Protein AF-A0A535W7U3-F1 (afdb_monomer_lite)

Secondary structure (DSSP, 8-state):
-EEE----EEEEEEEES---TTS----SEEEEEEESHHHHHHHHHHHTT---EEEEEEEHHHHHHHHHHHHHTT-EEEEEEESS-PEEEEEEEETTS-EEEEEPPPPPPPTTHHHHHHHHHHHTPPTTTPEEEEESPPPTTS-TTHHHHHHHHHHHTT-EEEEE--HHHHHHHHHT--SEE--BHHHHHHHHTT-TTS------S-HHHHHHHHHHHHHHTT-SEEEEE-GGGEEEEEETTEEEEEEPPP---S--TTHHHHHHHHHHHHHHTT--HHHHHHHHHHHHHHHTTSSSTT---HHHHHHHHHHHHH--SSS---------S-EE----EE--SS---HHHHHHTT--GGGSPPPSEEEET--PPPTTSTTTT--B-TTS-BHHHHHHH-HHHHH-HHHHHHHTT----EEEEEE-SSPPPSEE---HHHHHHHSS-S----EEEEEEEE-TT-EEEEEESS---HHHHHHHHHHT-HHHHHHHEEEEE--TT-EEEE-TT--EEE-TTEEEEEEE-S----EESS-BTTBS-HHHHTTT--HHHHGGGS--SB---PPB--EEEETTEEE-S-GGGTTT-EEEEE--SSEEEEPS--EEEEEEESEEEETTEEEETT-EEEE-GGG-SEEEEES-EEEEEEPPP-

pLDDT: mean 91.08, std 11.8, range [28.47, 98.75]

Radius of gyration: 32.34 Å; chains: 1; bounding box: 71×45×102 Å

Structure (mmCIF, N/CA/C/O backbone):
data_AF-A0A535W7U3-F1
#
_entry.id   AF-A0A535W7U3-F1
#
loop_
_atom_site.group_PDB
_atom_site.id
_atom_site.type_symbol
_atom_site.label_atom_id
_atom_site.label_alt_id
_atom_site.label_comp_id
_atom_site.label_asym_id
_atom_site.label_entity_id
_atom_site.label_seq_id
_atom_site.pdbx_PDB_ins_code
_atom_site.Cartn_x
_atom_site.Cartn_y
_atom_site.Cartn_z
_atom_site.occupancy
_atom_site.B_iso_or_equiv
_atom_site.auth_seq_id
_atom_site.auth_comp_id
_atom_site.auth_asym_id
_atom_site.auth_atom_id
_atom_site.pdbx_PDB_model_num
ATOM 1 N N . MET A 1 1 ? -11.727 15.940 15.369 1.00 91.06 1 MET A N 1
ATOM 2 C CA . MET A 1 1 ? -12.403 14.783 15.997 1.00 91.06 1 MET A CA 1
ATOM 3 C C . MET A 1 1 ? -13.318 15.138 17.166 1.00 91.06 1 MET A C 1
ATOM 5 O O . MET A 1 1 ? -13.047 16.062 17.941 1.00 91.06 1 MET A O 1
ATOM 9 N N . LEU A 1 2 ? -14.353 14.310 17.345 1.00 96.62 2 LEU A N 1
ATOM 10 C CA . LEU A 1 2 ? -15.305 14.323 18.460 1.00 96.62 2 LEU A CA 1
ATOM 11 C C . LEU A 1 2 ? -15.169 13.024 19.271 1.00 96.62 2 LEU A C 1
ATOM 13 O O . LEU A 1 2 ? -15.240 11.937 18.708 1.00 96.62 2 LEU A O 1
ATOM 17 N N . VAL A 1 3 ? -14.999 13.116 20.589 1.00 97.81 3 VAL A N 1
ATOM 18 C CA . VAL A 1 3 ? -14.824 11.967 21.491 1.00 97.81 3 VAL A CA 1
ATOM 19 C C . VAL A 1 3 ? -16.060 11.811 22.375 1.00 97.81 3 VAL A C 1
ATOM 21 O O . VAL A 1 3 ? -16.368 12.672 23.197 1.00 97.81 3 VAL A O 1
ATOM 24 N N . ALA A 1 4 ? -16.759 10.689 22.238 1.00 98.12 4 ALA A N 1
ATOM 25 C CA . ALA A 1 4 ? -17.836 10.258 23.118 1.00 98.12 4 ALA A CA 1
ATOM 26 C C . ALA A 1 4 ? -17.269 9.322 24.201 1.00 98.12 4 ALA A C 1
ATOM 28 O O . ALA A 1 4 ? -17.139 8.113 23.999 1.00 98.12 4 ALA A O 1
ATOM 29 N N . GLY A 1 5 ? -16.899 9.908 25.345 1.00 96.62 5 GLY A N 1
ATOM 30 C CA . GLY A 1 5 ? -16.386 9.207 26.525 1.00 96.62 5 GLY A CA 1
ATOM 31 C C . GLY A 1 5 ? -17.300 9.427 27.735 1.00 96.62 5 GLY A C 1
ATOM 32 O O . GLY A 1 5 ? -17.014 10.303 28.552 1.00 96.62 5 GLY A O 1
ATOM 33 N N . PRO A 1 6 ? -18.406 8.674 27.870 1.00 95.44 6 PRO A N 1
ATOM 34 C CA . PRO A 1 6 ? -19.462 8.989 28.833 1.00 95.44 6 PRO A CA 1
ATOM 35 C C . PRO A 1 6 ? -19.054 8.772 30.295 1.00 95.44 6 PRO A C 1
ATOM 37 O O . PRO A 1 6 ? -19.559 9.472 31.165 1.00 95.44 6 PRO A O 1
ATOM 40 N N . ASN A 1 7 ? -18.154 7.831 30.590 1.00 93.50 7 ASN A N 1
ATOM 41 C CA . ASN A 1 7 ? -17.845 7.402 31.959 1.00 93.50 7 ASN A CA 1
ATOM 42 C C . ASN A 1 7 ? -16.504 7.958 32.476 1.00 93.50 7 ASN A C 1
ATOM 44 O O . ASN A 1 7 ? -15.510 7.227 32.610 1.00 93.50 7 ASN A O 1
ATOM 48 N N . LEU A 1 8 ? -16.496 9.267 32.743 1.00 95.94 8 LEU A N 1
ATOM 49 C CA . LEU A 1 8 ? -15.371 9.983 33.350 1.00 95.94 8 LEU A CA 1
ATOM 50 C C . LEU A 1 8 ? -15.058 9.444 34.758 1.00 95.94 8 LEU A C 1
ATOM 52 O O . LEU A 1 8 ? -15.911 8.843 35.415 1.00 95.94 8 LEU A O 1
ATOM 56 N N . ALA A 1 9 ? -13.831 9.663 35.224 1.00 95.81 9 ALA A N 1
ATOM 57 C CA . ALA A 1 9 ? -13.378 9.227 36.541 1.00 95.81 9 ALA A CA 1
ATOM 58 C C . ALA A 1 9 ? -12.484 10.266 37.220 1.00 95.81 9 ALA A C 1
ATOM 60 O O . ALA A 1 9 ? -11.981 11.192 36.586 1.00 95.81 9 ALA A O 1
ATOM 61 N N . LEU A 1 10 ? -12.272 10.078 38.518 1.00 95.69 10 LEU A N 1
ATOM 62 C CA . LEU A 1 10 ? -11.186 10.693 39.267 1.00 95.69 10 LEU A CA 1
ATOM 63 C C . LEU A 1 10 ? -10.103 9.629 39.483 1.00 95.69 10 LEU A C 1
ATOM 65 O O . LEU A 1 10 ? -10.271 8.709 40.287 1.00 95.69 10 LEU A O 1
ATOM 69 N N . ASP A 1 11 ? -9.007 9.732 38.739 1.00 95.06 11 ASP A N 1
ATOM 70 C CA . ASP A 1 11 ? -7.927 8.752 38.793 1.00 95.06 11 ASP A CA 1
ATOM 71 C C . ASP A 1 11 ? -6.940 9.118 39.905 1.00 95.06 11 ASP A C 1
ATOM 73 O O . ASP A 1 11 ? -6.552 10.273 40.089 1.00 95.06 11 ASP A O 1
ATOM 77 N N . ARG A 1 12 ? -6.530 8.106 40.666 1.00 95.25 12 ARG A N 1
ATOM 78 C CA . ARG A 1 12 ? -5.529 8.177 41.727 1.00 95.25 12 ARG A CA 1
ATOM 79 C C . ARG A 1 12 ? -4.330 7.345 41.329 1.00 95.25 12 ARG A C 1
ATOM 81 O O . ARG A 1 12 ? -4.363 6.124 41.473 1.00 95.25 12 ARG A O 1
ATOM 88 N N . VAL A 1 13 ? -3.277 7.996 40.855 1.00 94.81 13 VAL A N 1
ATOM 89 C CA . VAL A 1 13 ? -2.011 7.329 40.542 1.00 94.81 13 VAL A CA 1
ATOM 90 C C . VAL A 1 13 ? -1.161 7.338 41.804 1.00 94.81 13 VAL A C 1
ATOM 92 O O . VAL A 1 13 ? -0.775 8.398 42.296 1.00 94.81 13 VAL A O 1
ATOM 95 N N . VAL A 1 14 ? -0.922 6.163 42.382 1.00 95.81 14 VAL A N 1
ATOM 96 C CA . VAL A 1 14 ? -0.230 6.019 43.668 1.00 95.81 14 VAL A CA 1
ATOM 97 C C . VAL A 1 14 ? 0.970 5.094 43.533 1.00 95.81 14 VAL A C 1
ATOM 99 O O . VAL A 1 14 ? 0.883 4.053 42.888 1.00 95.81 14 VAL A O 1
ATOM 102 N N . ARG A 1 15 ? 2.090 5.448 44.169 1.00 95.25 15 ARG A N 1
ATOM 103 C CA . ARG A 1 15 ? 3.292 4.600 44.215 1.00 95.25 15 ARG A CA 1
ATOM 104 C C . ARG A 1 15 ? 3.441 3.940 45.573 1.00 95.25 15 ARG A C 1
ATOM 106 O O . ARG A 1 15 ? 3.223 4.571 46.608 1.00 95.25 15 ARG A O 1
ATOM 113 N N . ILE A 1 16 ? 3.847 2.679 45.581 1.00 95.94 16 ILE A N 1
ATOM 114 C CA . ILE A 1 16 ? 4.099 1.901 46.796 1.00 95.94 16 ILE A CA 1
ATOM 115 C C . ILE A 1 16 ? 5.312 0.992 46.587 1.00 95.94 16 ILE A C 1
ATOM 117 O O . ILE A 1 16 ? 5.603 0.616 45.459 1.00 95.94 16 ILE A O 1
ATOM 121 N N . GLY A 1 17 ? 6.017 0.622 47.659 1.00 93.25 17 GLY A N 1
ATOM 122 C CA . GLY A 1 17 ? 7.096 -0.370 47.551 1.00 93.25 17 GLY A CA 1
ATOM 123 C C . GLY A 1 17 ? 6.562 -1.723 47.067 1.00 93.25 17 GLY A C 1
ATOM 124 O O . GLY A 1 17 ? 6.902 -2.195 45.987 1.00 93.25 17 GLY A O 1
ATOM 125 N N . GLU A 1 18 ? 5.656 -2.312 47.847 1.00 94.06 18 GLU A N 1
ATOM 126 C CA . GLU A 1 18 ? 4.977 -3.574 47.531 1.00 94.06 18 GLU A CA 1
ATOM 127 C C . GLU A 1 18 ? 3.545 -3.528 48.073 1.00 94.06 18 GLU A C 1
ATOM 129 O O . GLU A 1 18 ? 3.351 -3.059 49.195 1.00 94.06 18 GLU A O 1
ATOM 134 N N . LEU A 1 19 ? 2.548 -4.015 47.330 1.00 93.00 19 LEU A N 1
ATOM 135 C CA . LEU A 1 19 ? 1.165 -4.134 47.805 1.00 93.00 19 LEU A CA 1
ATOM 136 C C . LEU A 1 19 ? 0.994 -5.401 48.664 1.00 93.00 19 LEU A C 1
ATOM 138 O O . LEU A 1 19 ? 1.091 -6.524 48.174 1.00 93.00 19 LEU A O 1
ATOM 142 N N . LYS A 1 20 ? 0.690 -5.222 49.952 1.00 92.44 20 LYS A N 1
ATOM 143 C CA . LYS A 1 20 ? 0.540 -6.285 50.955 1.00 92.44 20 LYS A CA 1
ATOM 144 C C . LYS A 1 20 ? -0.903 -6.363 51.439 1.00 92.44 20 LYS A C 1
ATOM 146 O O . LYS A 1 20 ? -1.370 -5.554 52.241 1.00 92.44 20 LYS A O 1
ATOM 151 N N . VAL A 1 21 ? -1.617 -7.366 50.936 1.00 93.19 21 VAL A N 1
ATOM 152 C CA . VAL A 1 21 ? -3.030 -7.599 51.258 1.00 93.19 21 VAL A CA 1
ATOM 153 C C . VAL A 1 21 ? -3.206 -7.829 52.763 1.00 93.19 21 VAL A C 1
ATOM 155 O O . VAL A 1 21 ? -2.556 -8.690 53.347 1.00 93.19 21 VAL A O 1
ATOM 158 N N . GLY A 1 22 ? -4.124 -7.080 53.380 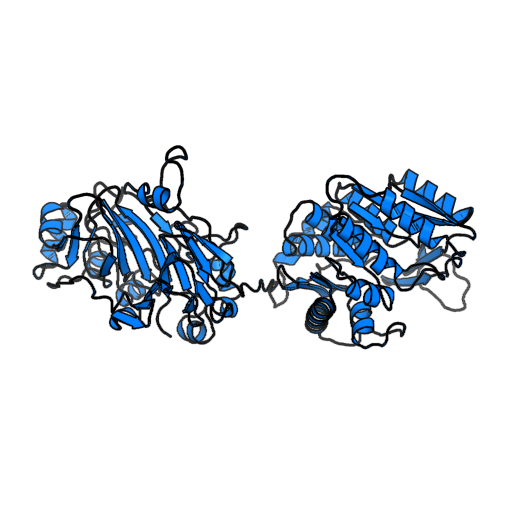1.00 93.06 22 GLY A N 1
ATOM 159 C CA . GLY A 1 22 ? -4.446 -7.191 54.807 1.00 93.06 22 GLY A CA 1
ATOM 160 C C . GLY A 1 22 ? -3.598 -6.316 55.737 1.00 93.06 22 GLY A C 1
ATOM 161 O O . GLY A 1 22 ? -3.857 -6.303 56.939 1.00 93.06 22 GLY A O 1
ATOM 162 N N . GLU A 1 23 ? -2.631 -5.558 55.210 1.00 94.50 23 GLU A N 1
ATOM 163 C CA . GLU A 1 23 ? -1.777 -4.662 55.996 1.00 94.50 23 GLU A CA 1
ATOM 164 C C . GLU A 1 23 ? -2.162 -3.182 55.837 1.00 94.50 23 GLU A C 1
ATOM 166 O O . GLU A 1 23 ? -2.707 -2.752 54.821 1.00 94.50 23 GLU A O 1
ATOM 171 N N . VAL A 1 24 ? -1.836 -2.368 56.847 1.00 94.69 24 VAL A N 1
ATOM 172 C CA . VAL A 1 24 ? -1.913 -0.905 56.735 1.00 94.69 24 VAL A CA 1
ATOM 173 C C . VAL A 1 24 ? -0.634 -0.401 56.085 1.00 94.69 24 VAL A C 1
ATOM 175 O O . VAL A 1 24 ? 0.445 -0.482 56.674 1.00 94.69 24 VAL A O 1
ATOM 178 N N . GLN A 1 25 ? -0.764 0.177 54.896 1.00 93.56 25 GLN A N 1
ATOM 179 C CA . GLN A 1 25 ? 0.369 0.653 54.112 1.00 93.56 25 GLN A CA 1
ATOM 180 C C . GLN A 1 25 ? 0.268 2.152 53.826 1.00 93.56 25 GLN A C 1
ATOM 182 O O . GLN A 1 25 ? -0.801 2.753 53.922 1.00 93.56 25 GLN A O 1
ATOM 187 N N . ARG A 1 26 ? 1.404 2.779 53.510 1.00 93.69 26 ARG A N 1
ATOM 188 C CA . ARG A 1 26 ? 1.483 4.195 53.134 1.00 93.69 26 ARG A CA 1
ATOM 189 C C . ARG A 1 26 ? 2.069 4.299 51.737 1.00 93.69 26 ARG A C 1
ATOM 191 O O . ARG A 1 26 ? 3.066 3.640 51.453 1.00 93.69 26 ARG A O 1
ATOM 198 N N . PHE A 1 27 ? 1.454 5.128 50.901 1.00 94.94 27 PHE A N 1
ATOM 199 C CA . PHE A 1 27 ? 1.980 5.426 49.576 1.00 94.94 27 PHE A CA 1
ATOM 200 C C . PHE A 1 27 ? 3.235 6.292 49.676 1.00 94.94 27 PHE A C 1
ATOM 202 O O . PHE A 1 27 ? 3.349 7.144 50.558 1.00 94.94 27 PHE A O 1
ATOM 209 N N . LEU A 1 28 ? 4.159 6.061 48.751 1.00 95.62 28 LEU A N 1
ATOM 210 C CA . LEU A 1 28 ? 5.348 6.878 48.534 1.00 95.62 28 LEU A CA 1
ATOM 211 C C . LEU A 1 28 ? 4.967 8.212 47.879 1.00 95.62 28 LEU A C 1
ATOM 213 O O . LEU A 1 28 ? 5.513 9.257 48.223 1.00 95.62 28 LEU A O 1
ATOM 217 N N . SER A 1 29 ? 3.994 8.174 46.969 1.00 95.31 29 SER A N 1
ATOM 218 C CA . SER A 1 29 ? 3.397 9.342 46.324 1.00 95.31 29 SER A CA 1
ATOM 219 C C . SER A 1 29 ? 1.958 9.045 45.904 1.00 95.31 29 SER A C 1
ATOM 221 O O . SER A 1 29 ? 1.573 7.884 45.744 1.00 95.31 29 SER A O 1
ATOM 223 N N . ALA A 1 30 ? 1.152 10.098 45.769 1.00 94.12 30 ALA A N 1
ATOM 224 C CA . ALA A 1 30 ? -0.224 10.026 45.296 1.00 94.12 30 ALA A CA 1
ATOM 225 C C . ALA A 1 30 ? -0.551 11.282 44.481 1.00 94.12 30 ALA A C 1
ATOM 227 O O . ALA A 1 30 ? -0.447 12.395 44.996 1.00 94.12 30 ALA A O 1
ATOM 228 N N . GLU A 1 31 ? -0.964 11.090 43.234 1.00 94.12 31 GLU A N 1
ATOM 229 C CA . GLU A 1 31 ? -1.471 12.133 42.346 1.00 94.12 31 GLU A CA 1
ATOM 230 C C . GLU A 1 31 ? -2.957 11.880 42.083 1.00 94.12 31 GLU A C 1
ATOM 232 O O . GLU A 1 31 ? -3.388 10.735 41.928 1.00 94.12 31 GLU A O 1
ATOM 237 N N . VAL A 1 32 ? -3.747 12.952 42.059 1.00 94.44 32 VAL A N 1
ATOM 238 C CA . VAL A 1 32 ? -5.159 12.918 41.672 1.00 94.44 32 VAL A CA 1
ATOM 239 C C . VAL A 1 32 ? -5.288 13.646 40.347 1.00 94.44 32 VAL A C 1
ATOM 241 O O . VAL A 1 32 ? -4.906 14.811 40.261 1.00 94.44 32 VAL A O 1
ATOM 244 N N . VAL A 1 33 ? -5.837 12.975 39.339 1.00 93.81 33 VAL A N 1
ATOM 245 C CA . VAL A 1 33 ? -6.005 13.526 37.991 1.00 93.81 33 VAL A CA 1
ATOM 246 C C . VAL A 1 33 ? -7.406 13.241 37.463 1.00 93.81 33 VAL A C 1
ATOM 248 O O . VAL A 1 33 ? -8.057 12.276 37.867 1.00 93.81 33 VAL A O 1
ATOM 251 N N . ALA A 1 34 ? -7.874 14.063 36.524 1.00 95.75 34 ALA A N 1
ATOM 252 C CA . ALA A 1 34 ? -9.057 13.716 35.745 1.00 95.75 34 ALA A CA 1
ATOM 253 C C . ALA A 1 34 ? -8.803 12.415 34.964 1.00 95.75 34 ALA A C 1
ATOM 255 O O . ALA A 1 34 ? -7.723 12.225 34.400 1.00 95.75 34 ALA A O 1
ATOM 256 N N . GLY A 1 35 ? -9.780 11.519 34.940 1.00 94.25 35 GLY A N 1
ATOM 257 C CA . GLY A 1 35 ? -9.624 10.152 34.461 1.00 94.25 35 GLY A CA 1
ATOM 258 C C . GLY A 1 35 ? -10.701 9.709 33.480 1.00 94.25 35 GLY A C 1
ATOM 259 O O . GLY A 1 35 ? -11.740 10.351 33.305 1.00 94.25 35 GLY A O 1
ATOM 260 N N . GLY A 1 36 ? -10.456 8.554 32.865 1.00 94.25 36 GLY A N 1
ATOM 261 C CA . GLY A 1 36 ? -11.340 7.920 31.886 1.00 94.25 36 GLY A CA 1
ATOM 262 C C . GLY A 1 36 ? -10.732 7.844 30.484 1.00 94.25 36 GLY A C 1
ATOM 263 O O . GLY A 1 36 ? -9.975 8.715 30.065 1.00 94.25 36 GLY A O 1
ATOM 264 N N . LYS A 1 37 ? -11.097 6.802 29.726 1.00 95.75 37 LYS A N 1
ATOM 265 C CA . LYS A 1 37 ? -10.485 6.529 28.414 1.00 95.75 37 LYS A CA 1
ATOM 266 C C . LYS A 1 37 ? -10.606 7.708 27.436 1.00 95.75 37 LYS A C 1
ATOM 268 O O . LYS A 1 37 ? -9.637 8.070 26.781 1.00 95.75 37 LYS A O 1
ATOM 273 N N . GLY A 1 38 ? -11.770 8.365 27.389 1.00 96.75 38 GLY A N 1
ATOM 274 C CA . GLY A 1 38 ? -11.977 9.552 26.547 1.00 96.75 38 GLY A CA 1
ATOM 275 C C . GLY A 1 38 ? -11.089 10.743 26.931 1.00 96.75 38 GLY A C 1
ATOM 276 O O . GLY A 1 38 ? -10.635 11.472 26.055 1.00 96.75 38 GLY A O 1
ATOM 277 N N . VAL A 1 39 ? -10.778 10.903 28.222 1.00 97.25 39 VAL A N 1
ATOM 278 C CA . VAL A 1 39 ? -9.829 11.921 28.703 1.00 97.25 39 VAL A CA 1
ATOM 279 C C . VAL A 1 39 ? -8.417 11.601 28.219 1.00 97.25 39 VAL A C 1
ATOM 281 O O . VAL A 1 39 ? -7.735 12.487 27.706 1.00 97.25 39 VAL A O 1
ATOM 284 N N . ASN A 1 40 ? -7.995 10.339 28.329 1.00 97.19 40 ASN A N 1
ATOM 285 C CA . ASN A 1 40 ? -6.679 9.899 27.864 1.00 97.19 40 ASN A CA 1
ATOM 286 C C . ASN A 1 40 ? -6.506 10.115 26.356 1.00 97.19 40 ASN A C 1
ATOM 288 O O . ASN A 1 40 ? -5.458 10.599 25.934 1.00 97.19 40 ASN A O 1
ATOM 292 N N . VAL A 1 41 ? -7.546 9.836 25.557 1.00 97.69 41 VAL A N 1
ATOM 293 C CA . VAL A 1 41 ? -7.547 10.149 24.120 1.00 97.69 41 VAL A CA 1
ATOM 294 C C . VAL A 1 41 ? -7.329 11.643 23.898 1.00 97.69 41 VAL A C 1
ATOM 296 O O . VAL A 1 41 ? -6.418 12.020 23.170 1.00 97.69 41 VAL A O 1
ATOM 299 N N . CYS A 1 42 ? -8.111 12.509 24.550 1.00 96.88 42 CYS A N 1
ATOM 300 C CA . CYS A 1 42 ? -7.984 13.957 24.370 1.00 96.88 42 CYS A CA 1
ATOM 301 C C . CYS A 1 42 ? -6.597 14.492 24.749 1.00 96.88 42 CYS A C 1
ATOM 303 O O . CYS A 1 42 ? -6.049 15.307 24.008 1.00 96.88 42 CYS A O 1
ATOM 305 N N . ARG A 1 43 ? -6.009 14.011 25.852 1.00 96.19 43 ARG A N 1
ATOM 306 C CA . ARG A 1 43 ? -4.640 14.374 26.255 1.00 96.19 43 ARG A CA 1
ATOM 307 C C . ARG A 1 43 ? -3.618 13.979 25.194 1.00 96.19 43 ARG A C 1
ATOM 309 O O . ARG A 1 43 ? -2.814 14.808 24.775 1.00 96.19 43 ARG A O 1
ATOM 316 N N . ALA A 1 44 ? -3.679 12.740 24.714 1.00 97.44 44 ALA A N 1
ATOM 317 C CA . ALA A 1 44 ? -2.758 12.260 23.693 1.00 97.44 44 ALA A CA 1
ATOM 318 C C . ALA A 1 44 ? -2.912 13.038 22.371 1.00 97.44 44 ALA A C 1
ATOM 320 O O . ALA A 1 44 ? -1.913 13.431 21.773 1.00 97.44 44 ALA A O 1
ATOM 321 N N . VAL A 1 45 ? -4.144 13.349 21.953 1.00 95.94 45 VAL A N 1
ATOM 322 C CA . VAL A 1 45 ? -4.433 14.179 20.767 1.00 95.94 45 VAL A CA 1
ATOM 323 C C . VAL A 1 45 ? -3.837 15.587 20.903 1.00 95.94 45 VAL A C 1
ATOM 325 O O . VAL A 1 45 ? -3.242 16.095 19.952 1.00 95.94 45 VAL A O 1
ATOM 328 N N . GLN A 1 46 ? -3.944 16.214 22.079 1.00 95.19 46 GLN A N 1
ATOM 329 C CA . GLN A 1 46 ? -3.329 17.522 22.337 1.00 95.19 46 GLN A CA 1
ATOM 330 C C . GLN A 1 46 ? -1.801 17.470 22.236 1.00 95.19 46 GLN A C 1
ATOM 332 O O . GLN A 1 46 ? -1.199 18.362 21.640 1.00 95.19 46 GLN A O 1
ATOM 337 N N . ILE A 1 47 ? -1.172 16.420 22.776 1.00 96.56 47 ILE A N 1
ATOM 338 C CA . ILE A 1 47 ? 0.283 16.210 22.702 1.00 96.56 47 ILE A CA 1
ATOM 339 C C . ILE A 1 47 ? 0.745 16.047 21.243 1.00 96.56 47 ILE A C 1
ATOM 341 O O . ILE A 1 47 ? 1.813 16.540 20.875 1.00 96.56 47 ILE A O 1
ATOM 345 N N . LEU A 1 48 ? -0.075 15.417 20.396 1.00 94.69 48 LEU A N 1
ATOM 346 C CA . LEU A 1 48 ? 0.158 15.310 18.950 1.00 94.69 48 LEU A CA 1
ATOM 347 C C . LEU A 1 48 ? -0.053 16.634 18.193 1.00 94.69 48 LEU A C 1
ATOM 349 O O . LEU A 1 48 ? 0.264 16.716 17.011 1.00 94.69 48 LEU A O 1
ATOM 353 N N . GLY A 1 49 ? -0.546 17.687 18.854 1.00 93.44 49 GLY A N 1
ATOM 354 C CA . GLY A 1 49 ? -0.792 18.996 18.244 1.00 93.44 49 GLY A CA 1
ATOM 355 C C . GLY A 1 49 ? -2.164 19.133 17.579 1.00 93.44 49 GLY A C 1
ATOM 356 O O . GLY A 1 49 ? -2.386 20.079 16.821 1.00 93.44 49 GLY A O 1
ATOM 357 N N . HIS A 1 50 ? -3.094 18.223 17.868 1.00 91.50 50 HIS A N 1
ATOM 358 C CA . HIS A 1 50 ? -4.447 18.213 17.316 1.00 91.50 50 HIS A CA 1
ATOM 359 C C . HIS A 1 50 ? -5.493 18.673 18.341 1.00 91.50 50 HIS A C 1
ATOM 361 O O . HIS A 1 50 ? -5.208 18.885 19.521 1.00 91.50 50 HIS A O 1
ATOM 367 N N . ARG A 1 51 ? -6.735 18.859 17.880 1.00 88.69 51 ARG A N 1
ATOM 368 C CA . ARG A 1 51 ? -7.869 19.270 18.719 1.00 88.69 51 ARG A CA 1
ATOM 369 C C . ARG A 1 51 ? -8.902 18.152 18.809 1.00 88.69 51 ARG A C 1
ATOM 371 O O . ARG A 1 51 ? -9.369 17.654 17.787 1.00 88.69 51 ARG A O 1
ATOM 378 N N . ALA A 1 52 ? -9.300 17.824 20.034 1.00 92.44 52 ALA A N 1
ATOM 379 C CA . ALA A 1 52 ? -10.419 16.938 20.332 1.00 92.44 52 ALA A CA 1
ATOM 380 C C . ALA A 1 52 ? -11.426 17.644 21.241 1.00 92.44 52 ALA A C 1
ATOM 382 O O . ALA A 1 52 ? -11.047 18.397 22.143 1.00 92.44 52 ALA A O 1
ATOM 383 N N . ARG A 1 53 ? -12.709 17.360 21.011 1.00 94.94 53 ARG A N 1
ATOM 384 C CA . ARG A 1 53 ? -13.818 17.764 21.882 1.00 94.94 53 ARG A CA 1
ATOM 385 C C . ARG A 1 53 ? -14.380 16.527 22.560 1.00 94.94 53 ARG A C 1
ATOM 387 O O . ARG A 1 53 ? -14.715 15.563 21.880 1.00 94.94 53 ARG A O 1
ATOM 394 N N . LEU A 1 54 ? -14.469 16.546 23.882 1.00 97.81 54 LEU A N 1
ATOM 395 C CA . LEU A 1 54 ? -14.961 15.439 24.695 1.00 97.81 54 LEU A CA 1
ATOM 396 C C . LEU A 1 54 ? -16.403 15.700 25.109 1.00 97.81 54 LEU A C 1
ATOM 398 O O . LEU A 1 54 ? -16.687 16.737 25.694 1.00 97.81 54 LEU A O 1
ATOM 402 N N . VAL A 1 55 ? -17.302 14.747 24.890 1.00 98.38 55 VAL A N 1
ATOM 403 C CA . VAL A 1 55 ? -18.636 14.740 25.502 1.00 98.38 55 VAL A CA 1
ATOM 404 C C . VAL A 1 55 ? -18.634 13.705 26.619 1.00 98.38 55 VAL A C 1
ATOM 406 O O . VAL A 1 55 ? -18.416 12.515 26.369 1.00 98.38 55 VAL A O 1
ATOM 409 N N . GLY A 1 56 ? -18.874 14.148 27.853 1.00 97.31 56 GLY A N 1
ATOM 410 C CA . GLY A 1 56 ? -18.777 13.308 29.049 1.00 97.31 56 GLY A CA 1
ATOM 411 C C . GLY A 1 56 ? -19.860 13.618 30.078 1.00 97.31 56 GLY A C 1
ATOM 412 O O . GLY A 1 56 ? -20.341 14.751 30.167 1.00 97.31 56 GLY A O 1
ATOM 413 N N . LEU A 1 57 ? -20.248 12.608 30.861 1.00 97.50 57 LEU A N 1
ATOM 414 C CA . LEU A 1 57 ? -21.183 12.787 31.970 1.00 97.50 57 LEU A CA 1
ATOM 415 C C . LEU A 1 57 ? -20.449 13.342 33.192 1.00 97.50 57 LEU A C 1
ATOM 417 O O . LEU A 1 57 ? -19.370 12.877 33.556 1.00 97.50 57 LEU A O 1
ATOM 421 N N . VAL A 1 58 ? -21.058 14.335 33.835 1.00 97.19 58 VAL A N 1
ATOM 422 C CA . VAL A 1 58 ? -20.482 15.089 34.953 1.00 97.19 58 VAL A CA 1
ATOM 423 C C . VAL A 1 58 ? -21.415 14.981 36.167 1.00 97.19 58 VAL A C 1
ATOM 425 O O . VAL A 1 58 ? -22.293 15.832 36.350 1.00 97.19 58 VAL A O 1
ATOM 428 N N . PRO A 1 59 ? -21.280 13.917 36.984 1.00 95.69 59 PRO A N 1
ATOM 429 C CA . PRO A 1 59 ? -22.130 13.705 38.148 1.00 95.69 59 PRO A CA 1
ATOM 430 C C . PRO A 1 59 ? -21.698 14.540 39.360 1.00 95.69 59 PRO A C 1
ATOM 432 O O . PRO A 1 59 ? -20.534 14.536 39.764 1.00 95.69 59 PRO A O 1
ATOM 435 N N . GLY A 1 60 ? -22.655 15.221 39.990 1.00 95.12 60 GLY A N 1
ATOM 436 C CA . GLY A 1 60 ? -22.477 15.791 41.331 1.00 95.12 60 GLY A CA 1
ATOM 437 C C . GLY A 1 60 ? -21.325 16.779 41.496 1.00 95.12 60 GLY A C 1
ATOM 438 O O . GLY A 1 60 ? -21.026 17.588 40.618 1.00 95.12 60 GLY A O 1
ATOM 439 N N . ARG A 1 61 ? -20.734 16.793 42.695 1.00 96.12 61 ARG A N 1
ATOM 440 C CA . ARG A 1 61 ? -19.679 17.748 43.076 1.00 96.12 61 ARG A CA 1
ATOM 441 C C . ARG A 1 61 ? -18.318 17.315 42.556 1.00 96.12 61 ARG A C 1
ATOM 443 O O . ARG A 1 61 ? -17.576 18.138 42.034 1.00 96.12 61 ARG A O 1
ATOM 450 N N . THR A 1 62 ? -18.008 16.037 42.704 1.00 95.81 62 THR A N 1
ATOM 451 C CA . THR A 1 62 ? -16.736 15.444 42.287 1.00 95.81 62 THR A CA 1
ATOM 452 C C . THR A 1 62 ? -16.608 15.389 40.769 1.00 95.81 62 THR A C 1
ATOM 454 O O . THR A 1 62 ? -15.523 15.637 40.256 1.00 95.81 62 THR A O 1
ATOM 457 N N . GLY A 1 63 ? -17.707 15.192 40.031 1.00 96.88 63 GLY A N 1
ATOM 458 C CA . GLY A 1 63 ? -17.704 15.324 38.575 1.00 96.88 63 GLY A CA 1
ATOM 459 C C . GLY A 1 63 ? -17.389 16.748 38.126 1.00 96.88 63 GLY A C 1
ATOM 460 O O . GLY A 1 63 ? -16.580 16.924 37.223 1.00 96.88 63 GLY A O 1
ATOM 461 N N . ARG A 1 64 ? -17.961 17.774 38.778 1.00 97.00 64 ARG A N 1
ATOM 462 C CA . ARG A 1 64 ? -17.601 19.177 38.489 1.00 97.00 64 ARG A CA 1
ATOM 463 C C . ARG A 1 64 ? -16.122 19.453 38.742 1.00 97.00 64 ARG A C 1
ATOM 465 O O . ARG A 1 64 ? -15.491 20.057 37.894 1.00 97.00 64 ARG A O 1
ATOM 472 N N . ALA A 1 65 ? -15.557 18.925 39.828 1.00 96.81 65 ALA A N 1
ATOM 473 C CA . ALA A 1 65 ? -14.120 19.041 40.073 1.00 96.81 65 ALA A CA 1
ATOM 474 C C . ALA A 1 65 ? -13.281 18.390 38.955 1.00 96.81 65 ALA A C 1
ATOM 476 O O . ALA A 1 65 ? -12.261 18.940 38.563 1.00 96.81 65 ALA A O 1
ATOM 477 N N . VAL A 1 66 ? -13.719 17.250 38.404 1.00 97.44 66 VAL A N 1
ATOM 478 C CA . VAL A 1 66 ? -13.071 16.636 37.231 1.00 97.44 66 VAL A CA 1
ATOM 479 C C . VAL A 1 66 ? -13.220 17.507 35.980 1.00 97.44 66 VAL A C 1
ATOM 481 O O . VAL A 1 66 ? -12.270 17.618 35.213 1.00 97.44 66 VAL A O 1
ATOM 484 N N . ALA A 1 67 ? -14.370 18.152 35.773 1.00 97.56 67 ALA A N 1
ATOM 485 C CA . ALA A 1 67 ? -14.553 19.100 34.675 1.00 97.56 67 ALA A CA 1
ATOM 486 C C . ALA A 1 67 ? -13.610 20.311 34.795 1.00 97.56 67 ALA A C 1
ATOM 488 O O . ALA A 1 67 ? -12.978 20.668 33.804 1.00 97.56 67 ALA A O 1
ATOM 489 N N . ASP A 1 68 ? -13.455 20.869 36.000 1.00 97.31 68 ASP A N 1
ATOM 490 C CA . ASP A 1 68 ? -12.535 21.980 36.275 1.00 97.31 68 ASP A CA 1
ATOM 491 C C . ASP A 1 68 ? -11.073 21.565 35.995 1.00 97.31 68 ASP A C 1
ATOM 493 O O . ASP A 1 68 ? -10.347 22.272 35.301 1.00 97.31 68 ASP A O 1
ATOM 497 N N . MET A 1 69 ? -10.655 20.366 36.434 1.00 97.25 69 MET A N 1
ATOM 498 C CA . MET A 1 69 ? -9.321 19.814 36.129 1.00 97.25 69 MET A CA 1
ATOM 499 C C . MET A 1 69 ? -9.078 19.665 34.619 1.00 97.25 69 MET A C 1
ATOM 501 O O . MET A 1 69 ? -7.985 19.935 34.129 1.00 97.25 69 MET A O 1
ATOM 505 N N . LEU A 1 70 ? -10.088 19.224 33.862 1.00 96.81 70 LEU A N 1
ATOM 506 C CA . LEU A 1 70 ? -9.986 19.087 32.406 1.00 96.81 70 LEU A CA 1
ATOM 507 C C . LEU A 1 70 ? -9.864 20.446 31.710 1.00 96.81 70 LEU A C 1
ATOM 509 O O . LEU A 1 70 ? -9.105 20.568 30.748 1.00 96.81 70 LEU A O 1
ATOM 513 N N . GLU A 1 71 ? -10.580 21.459 32.197 1.00 95.69 71 GLU A N 1
ATOM 514 C CA . GLU A 1 71 ? -10.468 22.829 31.698 1.00 95.69 71 GLU A CA 1
ATOM 515 C C . GLU A 1 71 ? -9.070 23.411 31.965 1.00 95.69 71 GLU A C 1
ATOM 517 O O . GLU A 1 71 ? -8.472 23.993 31.059 1.00 95.69 71 GLU A O 1
ATOM 522 N N . GLU A 1 72 ? -8.505 23.181 33.156 1.00 95.81 72 GLU A N 1
ATOM 523 C CA . GLU A 1 72 ? -7.127 23.569 33.503 1.00 95.81 72 GLU A CA 1
ATOM 524 C C . GLU A 1 72 ? -6.077 22.902 32.592 1.00 95.81 72 GLU A C 1
ATOM 526 O O . GLU A 1 72 ? -5.063 23.514 32.253 1.00 95.81 72 GLU A O 1
ATOM 531 N N . GLU A 1 73 ? -6.339 21.673 32.141 1.00 93.69 73 GLU A N 1
ATOM 532 C CA . GLU A 1 73 ? -5.521 20.941 31.163 1.00 93.69 73 GLU A CA 1
ATOM 533 C C . GLU A 1 73 ? -5.785 21.366 29.701 1.00 93.69 73 GLU A C 1
ATOM 535 O O . GLU A 1 73 ? -5.132 20.884 28.774 1.00 93.69 73 GLU A O 1
ATOM 540 N N . GLY A 1 74 ? -6.740 22.269 29.463 1.00 93.81 74 GLY A N 1
ATOM 541 C CA . GLY A 1 74 ? -7.111 22.753 28.132 1.00 93.81 74 GLY A CA 1
ATOM 542 C C . GLY A 1 74 ? -7.949 21.770 27.306 1.00 93.81 74 GLY A C 1
ATOM 543 O O . GLY A 1 74 ? -8.073 21.942 26.088 1.00 93.81 74 GLY A O 1
ATOM 544 N N . VAL A 1 75 ? -8.504 20.723 27.926 1.00 94.12 75 VAL A N 1
ATOM 545 C CA . VAL A 1 75 ? -9.389 19.754 27.264 1.00 94.12 75 VAL A CA 1
ATOM 546 C C . VAL A 1 75 ? -10.759 20.390 27.038 1.00 94.12 75 VAL A C 1
ATOM 548 O O . VAL A 1 75 ? -11.412 20.862 27.966 1.00 94.12 75 VAL A O 1
ATOM 551 N N . GLN A 1 76 ? -11.237 20.371 25.792 1.00 94.25 76 GLN A N 1
ATOM 552 C CA . GLN A 1 76 ? -12.544 20.929 25.445 1.00 94.25 76 GLN A CA 1
ATOM 553 C C . GLN A 1 76 ? -13.663 19.956 25.826 1.00 94.25 76 GLN A C 1
ATOM 555 O O . GLN A 1 76 ? -14.017 19.070 25.047 1.00 94.25 76 GLN A O 1
ATOM 560 N N . LEU A 1 77 ? -14.220 20.113 27.026 1.00 97.38 77 LEU A N 1
ATOM 561 C CA . LEU A 1 77 ? -15.326 19.298 27.522 1.00 97.38 77 LEU A CA 1
ATOM 562 C C . LEU A 1 77 ? -16.690 19.935 27.201 1.00 97.38 77 LEU A C 1
ATOM 564 O O . LEU A 1 77 ? -16.958 21.084 27.545 1.00 97.38 77 LEU A O 1
ATOM 568 N N . ARG A 1 78 ? -17.595 19.147 26.616 1.00 97.56 78 ARG A N 1
ATOM 569 C CA . ARG A 1 78 ? -19.046 19.361 26.583 1.00 97.56 78 ARG A CA 1
ATOM 570 C C . ARG A 1 78 ? -19.672 18.533 27.716 1.00 97.56 78 ARG A C 1
ATOM 572 O O . ARG A 1 78 ? -19.894 17.332 27.543 1.00 97.56 78 ARG A O 1
ATOM 579 N N . PRO A 1 79 ? -19.932 19.138 28.887 1.00 97.38 79 PRO A N 1
ATOM 580 C CA . PRO A 1 79 ? -20.407 18.400 30.049 1.00 97.38 79 PRO A CA 1
ATOM 581 C C . PRO A 1 79 ? -21.905 18.098 29.949 1.00 97.38 79 PRO A C 1
ATOM 583 O O . PRO A 1 79 ? -22.704 18.964 29.588 1.00 97.38 79 PRO A O 1
ATOM 586 N N . VAL A 1 80 ? -22.297 16.891 30.355 1.00 97.50 80 VAL A N 1
ATOM 587 C CA . VAL A 1 80 ? -23.699 16.494 30.547 1.00 97.50 80 VAL A CA 1
ATOM 588 C C . VAL A 1 80 ? -23.916 16.225 32.032 1.00 97.50 80 VAL A C 1
ATOM 590 O O . VAL A 1 80 ? -23.428 15.239 32.582 1.00 97.50 80 VAL A O 1
ATOM 593 N N . SER A 1 81 ? -24.590 17.150 32.713 1.00 95.50 81 SER A N 1
ATOM 594 C CA . SER A 1 81 ? -24.789 17.066 34.164 1.00 95.50 81 SER A CA 1
ATOM 595 C C . SER A 1 81 ? -25.735 15.925 34.532 1.00 95.50 81 SER A C 1
ATOM 597 O O . SER A 1 81 ? -26.786 15.775 33.918 1.00 95.50 81 SER A O 1
ATOM 599 N N . CYS A 1 82 ? -25.404 15.165 35.575 1.00 93.94 82 CYS A N 1
ATOM 600 C CA . CYS A 1 82 ? -26.288 14.131 36.117 1.00 93.94 82 CYS A CA 1
ATOM 601 C C . CYS A 1 82 ? -26.205 14.036 37.660 1.00 93.94 82 CYS A C 1
ATOM 603 O O . CYS A 1 82 ? -25.292 14.595 38.277 1.00 93.94 82 CYS A O 1
ATOM 605 N N . PRO A 1 83 ? -27.188 13.403 38.329 1.00 91.69 83 PRO A N 1
ATOM 606 C CA . PRO A 1 83 ? -27.124 13.104 39.762 1.00 91.69 83 PRO A CA 1
ATOM 607 C C . PRO A 1 83 ? -26.052 12.055 40.107 1.00 91.69 83 PRO A C 1
ATOM 609 O O . PRO A 1 83 ? -25.573 11.332 39.240 1.00 91.69 83 PRO A O 1
ATOM 612 N N . GLY A 1 84 ? -25.722 11.930 41.395 1.00 92.69 84 GLY A N 1
ATOM 613 C CA . GLY A 1 84 ? -24.679 11.019 41.887 1.00 92.69 84 GLY A CA 1
ATOM 614 C C . GLY A 1 84 ? -23.330 11.715 42.057 1.00 92.69 84 GLY A C 1
ATOM 615 O O . GLY A 1 84 ? -23.263 12.936 42.012 1.00 92.69 84 GLY A O 1
ATOM 616 N N . GLU A 1 85 ? -22.266 10.951 42.279 1.00 95.00 85 GLU A N 1
ATOM 617 C CA . GLU A 1 85 ? -20.882 11.438 42.370 1.00 95.00 85 GLU A CA 1
ATOM 618 C C . GLU A 1 85 ? -20.007 10.595 41.436 1.00 95.00 85 GLU A C 1
ATOM 620 O O . GLU A 1 85 ? -20.349 9.450 41.150 1.00 95.00 85 GLU A O 1
ATOM 625 N N . ILE A 1 86 ? -18.922 11.165 40.911 1.00 95.50 86 ILE A N 1
ATOM 626 C CA . ILE A 1 86 ? -18.086 10.499 39.906 1.00 95.50 86 ILE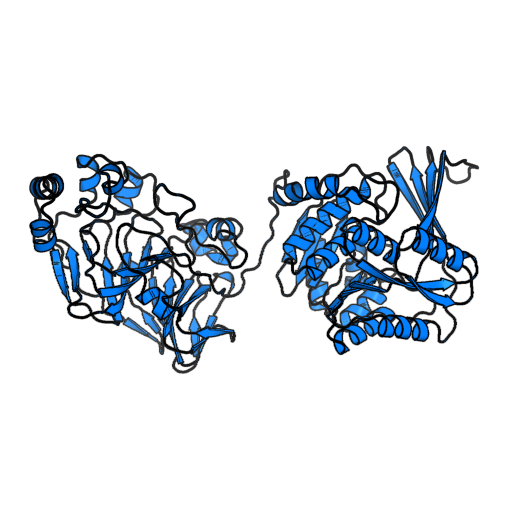 A CA 1
ATOM 627 C C . ILE A 1 86 ? -17.347 9.312 40.529 1.00 95.50 86 ILE A C 1
ATOM 629 O O . ILE A 1 86 ? -16.960 9.362 41.696 1.00 95.50 86 ILE A O 1
ATOM 633 N N . ARG A 1 87 ? -17.132 8.248 39.751 1.00 95.19 87 ARG A N 1
ATOM 634 C CA . ARG A 1 87 ? -16.324 7.106 40.203 1.00 95.19 87 ARG A CA 1
ATOM 635 C C . ARG A 1 87 ? -14.856 7.494 40.352 1.00 95.19 87 ARG A C 1
ATOM 637 O O . ARG A 1 87 ? -14.361 8.329 39.590 1.00 95.19 87 ARG A O 1
ATOM 644 N N . ALA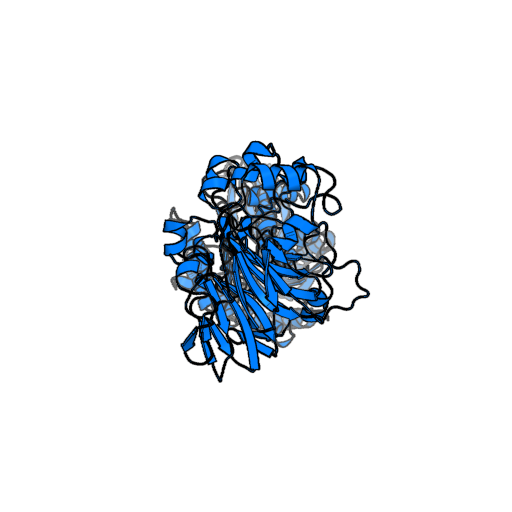 A 1 88 ? -14.139 6.812 41.238 1.00 94.69 88 ALA A N 1
ATOM 645 C CA . ALA A 1 88 ? -12.683 6.841 41.250 1.00 94.69 88 ALA A CA 1
ATOM 646 C C . ALA A 1 88 ? -12.066 5.561 40.664 1.00 94.69 88 ALA A C 1
ATOM 648 O O . ALA A 1 88 ? -12.640 4.471 40.735 1.00 94.69 88 ALA A O 1
ATOM 649 N N . ALA A 1 89 ? -10.861 5.683 40.112 1.00 94.75 89 ALA A N 1
ATOM 650 C CA . ALA A 1 89 ? -9.995 4.542 39.832 1.00 94.75 89 ALA A CA 1
ATOM 651 C C . ALA A 1 89 ? -8.648 4.752 40.524 1.00 94.75 89 ALA A C 1
ATOM 653 O O . ALA A 1 89 ? -8.042 5.810 40.409 1.00 94.75 89 ALA A O 1
ATOM 654 N N . THR A 1 90 ? -8.169 3.757 41.268 1.00 95.69 90 THR A N 1
ATOM 655 C CA . THR A 1 90 ? -6.849 3.808 41.910 1.00 95.69 90 THR A CA 1
ATOM 656 C C . THR A 1 90 ? -5.881 2.917 41.148 1.00 95.69 90 THR A C 1
ATOM 658 O O . THR A 1 90 ? -6.076 1.705 41.090 1.00 95.69 90 THR A O 1
ATOM 661 N N . ILE A 1 91 ? -4.842 3.522 40.577 1.00 95.12 91 ILE A N 1
ATOM 662 C CA . ILE A 1 91 ? -3.761 2.867 39.840 1.00 95.12 91 ILE A CA 1
ATOM 663 C C . ILE A 1 91 ? -2.561 2.775 40.783 1.00 95.12 91 ILE A C 1
ATOM 665 O O . ILE A 1 91 ? -1.917 3.777 41.087 1.00 95.12 91 ILE A O 1
ATOM 669 N N . VAL A 1 92 ? -2.293 1.570 41.279 1.00 95.88 92 VAL A N 1
ATOM 670 C CA . VAL A 1 92 ? -1.202 1.274 42.209 1.00 95.88 92 VAL A CA 1
ATOM 671 C C . VAL A 1 92 ? 0.017 0.818 41.416 1.00 95.88 92 VAL A C 1
ATOM 673 O O . VAL A 1 92 ? -0.012 -0.255 40.816 1.00 95.88 92 VAL A O 1
ATOM 676 N N . LEU A 1 93 ? 1.075 1.627 41.439 1.00 94.31 93 LEU A N 1
ATOM 677 C CA . LEU A 1 93 ? 2.373 1.353 40.825 1.00 94.31 93 LEU A CA 1
ATOM 678 C C . LEU A 1 93 ? 3.346 0.842 41.901 1.00 94.31 93 LEU A C 1
ATOM 680 O O . LEU A 1 93 ? 3.710 1.586 42.818 1.00 94.31 93 LEU A O 1
ATOM 684 N N . GLU A 1 94 ? 3.752 -0.424 41.816 1.00 93.38 94 GLU A N 1
ATOM 685 C CA . GLU A 1 94 ? 4.743 -1.018 42.723 1.00 93.38 94 GLU A CA 1
ATOM 686 C C . GLU A 1 94 ? 6.181 -0.769 42.230 1.00 93.38 94 GLU A C 1
ATOM 688 O O . GLU A 1 94 ? 6.429 -0.742 41.026 1.00 93.38 94 GLU A O 1
ATOM 693 N N . GLU A 1 95 ? 7.165 -0.677 43.134 1.00 89.25 95 GLU A N 1
ATOM 694 C CA . GLU A 1 95 ? 8.595 -0.583 42.758 1.00 89.25 95 GLU A CA 1
ATOM 695 C C . GLU A 1 95 ? 9.082 -1.808 41.964 1.00 89.25 95 GLU A C 1
ATOM 697 O O . GLU A 1 95 ? 10.039 -1.719 41.200 1.00 89.25 95 GLU A O 1
ATOM 702 N N . SER A 1 96 ? 8.394 -2.945 42.109 1.00 88.81 96 SER A N 1
ATOM 703 C CA . SER A 1 96 ? 8.635 -4.157 41.316 1.00 88.81 96 SER A CA 1
ATOM 704 C C . SER A 1 96 ? 8.224 -4.040 39.840 1.00 88.81 96 SER A C 1
ATOM 706 O O . SER A 1 96 ? 8.487 -4.965 39.075 1.00 88.81 96 SER A O 1
ATOM 708 N N . GLY A 1 97 ? 7.546 -2.956 39.445 1.00 86.38 97 GLY A N 1
ATOM 709 C CA . GLY A 1 97 ? 6.959 -2.775 38.114 1.00 86.38 97 GLY A CA 1
ATOM 710 C C . GLY A 1 97 ? 5.554 -3.370 37.963 1.00 86.38 97 GLY A C 1
ATOM 711 O O . GLY A 1 97 ? 4.918 -3.196 36.926 1.00 86.38 97 GLY A O 1
ATOM 712 N N . ARG A 1 98 ? 5.024 -4.055 38.988 1.00 89.56 98 ARG A N 1
ATOM 713 C CA . ARG A 1 98 ? 3.627 -4.510 38.980 1.00 89.56 98 ARG A CA 1
ATOM 714 C C . ARG A 1 98 ? 2.671 -3.325 39.063 1.00 89.56 98 ARG A C 1
ATOM 716 O O . ARG A 1 98 ? 2.867 -2.403 39.855 1.00 89.56 98 ARG A O 1
ATOM 723 N N . VAL A 1 99 ? 1.587 -3.414 38.297 1.00 90.06 99 VAL A N 1
ATOM 724 C CA . VAL A 1 99 ? 0.507 -2.426 38.297 1.00 90.06 99 VAL A CA 1
ATOM 725 C C . VAL A 1 99 ? -0.810 -3.104 38.650 1.00 90.06 99 VAL A C 1
ATOM 727 O O . VAL A 1 99 ? -1.183 -4.108 38.045 1.00 90.06 99 VAL A O 1
ATOM 730 N N . THR A 1 100 ? -1.520 -2.551 39.632 1.00 91.81 100 THR A N 1
ATOM 731 C CA . THR A 1 100 ? -2.861 -3.000 40.035 1.00 91.81 100 THR A CA 1
ATOM 732 C C . THR A 1 100 ? -3.843 -1.846 39.905 1.00 91.81 100 THR A C 1
ATOM 734 O O . THR A 1 100 ? -3.583 -0.759 40.413 1.00 91.81 100 THR A O 1
ATOM 737 N N . VAL A 1 101 ? -4.992 -2.079 39.267 1.00 92.19 101 VAL A N 1
ATOM 738 C CA . VAL A 1 101 ? -6.048 -1.067 39.134 1.00 92.19 101 VAL A CA 1
ATOM 739 C C . VAL A 1 101 ? -7.280 -1.484 39.927 1.00 92.19 101 VAL A C 1
ATOM 741 O O . VAL A 1 101 ? -7.823 -2.568 39.725 1.00 92.19 101 VAL A O 1
ATOM 744 N N . LEU A 1 102 ? -7.736 -0.603 40.814 1.00 93.12 102 LEU A N 1
ATOM 745 C CA . LEU A 1 102 ? -8.965 -0.748 41.589 1.00 93.12 102 LEU A CA 1
ATOM 746 C C . LEU A 1 102 ? -9.997 0.243 41.048 1.00 93.12 102 LEU A C 1
ATOM 748 O O . LEU A 1 102 ? -9.797 1.451 41.153 1.00 93.12 102 LEU A O 1
ATOM 752 N N . ASN A 1 103 ? -11.083 -0.255 40.462 1.00 92.00 103 ASN A N 1
ATOM 753 C CA . ASN A 1 103 ? -12.129 0.578 39.870 1.00 92.00 103 ASN A CA 1
ATOM 754 C C . ASN A 1 103 ? -13.366 0.618 40.769 1.00 92.00 103 ASN A C 1
ATOM 756 O O . ASN A 1 103 ? -13.900 -0.432 41.127 1.00 92.00 103 ASN A O 1
ATOM 760 N N . GLU A 1 104 ? -13.847 1.818 41.088 1.00 91.69 104 GLU A N 1
ATOM 761 C CA . GLU A 1 104 ? -15.157 2.001 41.710 1.00 91.69 104 GLU A CA 1
ATOM 762 C C . GLU A 1 104 ? -16.270 1.970 40.649 1.00 91.69 104 GLU A C 1
ATOM 764 O O . GLU A 1 104 ? -16.058 2.419 39.512 1.00 91.69 104 GLU A O 1
ATOM 769 N N . PRO A 1 105 ? -17.468 1.468 40.996 1.00 87.81 105 PRO A N 1
ATOM 770 C CA . PRO A 1 105 ? -18.634 1.630 40.142 1.00 87.81 105 PRO A CA 1
ATOM 771 C C . PRO A 1 105 ? -19.039 3.109 40.068 1.00 87.81 105 PRO A C 1
ATOM 773 O O . PRO A 1 105 ? -18.934 3.851 41.044 1.00 87.81 105 PRO A O 1
ATOM 776 N N . GLY A 1 106 ? -19.516 3.532 38.898 1.00 86.19 106 GLY A N 1
ATOM 777 C CA . GLY A 1 106 ? -20.155 4.839 38.731 1.00 86.19 106 GLY A CA 1
ATOM 778 C C . GLY A 1 106 ? -21.589 4.857 39.261 1.00 86.19 106 GLY A C 1
ATOM 779 O O . GLY A 1 106 ? -22.162 3.801 39.538 1.00 86.19 106 GLY A O 1
ATOM 780 N N . PRO A 1 107 ? -22.195 6.047 39.399 1.00 88.25 107 PRO A N 1
ATOM 781 C CA . PRO A 1 107 ? -23.599 6.147 39.754 1.00 88.25 107 PRO A CA 1
ATOM 782 C C . PRO A 1 107 ? -24.459 5.625 38.590 1.00 88.25 107 PRO A C 1
ATOM 784 O O . PRO A 1 107 ? -24.139 5.910 37.431 1.00 88.25 107 PRO A O 1
ATOM 787 N N . PRO A 1 108 ? -25.552 4.891 38.866 1.00 90.12 108 PRO A N 1
ATOM 788 C CA . PRO A 1 108 ? -26.480 4.488 37.820 1.00 90.12 108 PRO A CA 1
ATOM 789 C C . PRO A 1 108 ? -27.140 5.723 37.200 1.00 90.12 108 PRO A C 1
ATOM 791 O O . PRO A 1 108 ? -27.468 6.687 37.900 1.00 90.12 108 PRO A O 1
ATOM 794 N N . LEU A 1 109 ? -27.356 5.689 35.888 1.00 92.44 109 LEU A N 1
ATOM 795 C CA . LEU A 1 109 ? -27.981 6.779 35.153 1.00 92.44 109 LEU A CA 1
ATOM 796 C C . LEU A 1 109 ? -29.487 6.812 35.409 1.00 92.44 109 LEU A C 1
ATOM 798 O O . LEU A 1 109 ? -30.164 5.796 35.230 1.00 92.44 109 LEU A O 1
ATOM 802 N N . PRO A 1 110 ? -30.038 7.979 35.781 1.00 91.88 110 PRO A N 1
ATOM 803 C CA . PRO A 1 110 ? -31.476 8.182 35.761 1.00 91.88 110 PRO A CA 1
ATOM 804 C C . PRO A 1 110 ? -32.057 8.013 34.354 1.00 91.88 110 PRO A C 1
ATOM 806 O O . PRO A 1 110 ? -31.388 8.224 33.338 1.00 91.88 110 PRO A O 1
ATOM 809 N N . GLU A 1 111 ? -33.348 7.691 34.305 1.00 90.00 111 GLU A N 1
ATOM 810 C CA . GLU A 1 111 ? -34.103 7.624 33.057 1.00 90.00 111 GLU A CA 1
ATOM 811 C C . GLU A 1 111 ? -34.012 8.958 32.293 1.00 90.00 111 GLU A C 1
ATOM 813 O O . GLU A 1 111 ? -34.136 10.038 32.872 1.00 90.00 111 GLU A O 1
ATOM 818 N N . GLY A 1 112 ? -33.758 8.886 30.985 1.00 90.69 112 GLY A N 1
ATOM 819 C CA . GLY A 1 112 ? -33.623 10.056 30.112 1.00 90.69 112 GLY A CA 1
ATOM 820 C C . GLY A 1 112 ? -32.224 10.684 30.055 1.00 90.69 112 GLY A C 1
ATOM 821 O O . GLY A 1 112 ? -31.911 11.323 29.053 1.00 90.69 112 GLY A O 1
ATOM 822 N N . THR A 1 113 ? -31.338 10.450 31.033 1.00 95.50 113 THR A N 1
ATOM 823 C CA . THR A 1 113 ? -29.980 11.036 31.030 1.00 95.50 113 THR A CA 1
ATOM 824 C C . THR A 1 113 ? -29.148 10.588 29.822 1.00 95.50 113 THR A C 1
ATOM 826 O O . THR A 1 113 ? -28.407 11.388 29.253 1.00 95.50 113 THR A O 1
ATOM 829 N N . TRP A 1 114 ? -29.297 9.338 29.370 1.00 96.56 114 TRP A N 1
ATOM 830 C CA . TRP A 1 114 ? -28.600 8.871 28.166 1.00 96.56 114 TRP A CA 1
ATOM 831 C C . TRP A 1 114 ? -29.071 9.593 26.892 1.00 96.56 114 TRP A C 1
ATOM 833 O O . TRP A 1 114 ? -28.250 9.993 26.074 1.00 96.56 114 TRP A O 1
ATOM 843 N N . ALA A 1 115 ? -30.373 9.858 26.755 1.00 96.88 115 ALA A N 1
ATOM 844 C CA . ALA A 1 115 ? -30.897 10.613 25.615 1.00 96.88 115 ALA A CA 1
ATOM 845 C C . ALA A 1 115 ? -30.376 12.065 25.601 1.00 96.88 115 ALA A C 1
ATOM 847 O O . ALA A 1 115 ? -30.121 12.640 24.541 1.00 96.88 115 ALA A O 1
ATOM 848 N N . GLU A 1 116 ? -30.170 12.670 26.777 1.00 97.56 116 GLU A N 1
ATOM 849 C CA . GLU A 1 116 ? -29.513 13.977 26.881 1.00 97.56 116 GLU A CA 1
ATOM 850 C C . GLU A 1 116 ? -28.047 13.921 26.441 1.00 97.56 116 GLU A C 1
ATOM 852 O O . GLU A 1 116 ? -27.586 14.843 25.763 1.00 97.56 116 GLU A O 1
ATOM 857 N N . TYR A 1 117 ? -27.342 12.837 26.776 1.00 98.12 117 TYR A N 1
ATOM 858 C CA . TYR A 1 117 ? -25.978 12.585 26.320 1.00 98.12 117 TYR A CA 1
ATOM 859 C C . TYR A 1 117 ? -25.899 12.441 24.796 1.00 98.12 117 TYR A C 1
ATOM 861 O O . TYR A 1 117 ? -25.108 13.134 24.158 1.00 98.12 117 TYR A O 1
ATOM 869 N N . GLU A 1 118 ? -26.761 11.623 24.189 1.00 97.81 118 GLU A N 1
ATOM 870 C CA . GLU A 1 118 ? -26.828 11.450 22.731 1.00 97.81 118 GLU A CA 1
ATOM 871 C C . GLU A 1 118 ? -27.106 12.768 22.007 1.00 97.81 118 GLU A C 1
ATOM 873 O O . GLU A 1 118 ? -26.450 13.087 21.013 1.00 97.81 118 GLU A O 1
ATOM 878 N N . ARG A 1 119 ? -28.034 13.576 22.537 1.00 97.62 119 ARG A N 1
ATOM 879 C CA . ARG A 1 119 ? -28.304 14.919 22.016 1.00 97.62 119 ARG A CA 1
ATOM 880 C C . ARG A 1 119 ? -27.064 15.806 22.103 1.00 97.62 119 ARG A C 1
ATOM 882 O O . ARG A 1 119 ? -26.743 16.469 21.123 1.00 97.62 119 ARG A O 1
ATOM 889 N N . ALA A 1 120 ? -26.349 15.798 23.229 1.00 98.00 120 ALA A N 1
ATOM 890 C CA . ALA A 1 120 ? -25.125 16.581 23.380 1.00 98.00 120 ALA A CA 1
ATOM 891 C C . ALA A 1 120 ? -24.029 16.146 22.391 1.00 98.00 120 ALA A C 1
ATOM 893 O O . ALA A 1 120 ? -23.340 17.008 21.847 1.00 98.00 120 ALA A O 1
ATOM 894 N N . VAL A 1 121 ? -23.893 14.844 22.104 1.00 97.38 121 VAL A N 1
ATOM 895 C CA . VAL A 1 121 ? -23.002 14.341 21.041 1.00 97.38 121 VAL A CA 1
ATOM 896 C C . VAL A 1 121 ? -23.460 14.856 19.675 1.00 97.38 121 VAL A C 1
ATOM 898 O O . VAL A 1 121 ? -22.661 15.419 18.932 1.00 97.38 121 VAL A O 1
ATOM 901 N N . GLY A 1 122 ? -24.753 14.736 19.366 1.00 95.12 122 GLY A N 1
ATOM 902 C CA . GLY A 1 122 ? -25.338 15.187 18.102 1.00 95.12 122 GLY A CA 1
ATOM 903 C C . GLY A 1 122 ? -25.198 16.690 17.835 1.00 95.12 122 GLY A C 1
ATOM 904 O O . GLY A 1 122 ? -25.013 17.084 16.686 1.00 95.12 122 GLY A O 1
ATOM 905 N N . GLU A 1 123 ? -25.266 17.516 18.880 1.00 94.75 123 GLU A N 1
ATOM 906 C CA . GLU A 1 123 ? -25.043 18.971 18.842 1.00 94.75 123 GLU A CA 1
ATOM 907 C C . GLU A 1 123 ? -23.562 19.355 18.719 1.00 94.75 123 GLU A C 1
ATOM 909 O O . GLU A 1 123 ? -23.255 20.505 18.416 1.00 94.75 123 GLU A O 1
ATOM 914 N N . SER A 1 124 ? -22.648 18.416 18.975 1.00 94.94 124 SER A N 1
ATOM 915 C CA . SER A 1 124 ? -21.207 18.681 19.005 1.00 94.94 124 SER A CA 1
ATOM 916 C C . SER A 1 124 ? -20.506 18.382 17.680 1.00 94.94 124 SER A C 1
ATOM 918 O O . SER A 1 124 ? -19.321 18.660 17.569 1.00 94.94 124 SER A O 1
ATOM 920 N N . PHE A 1 125 ? -21.175 17.839 16.664 1.00 90.81 125 PHE A N 1
ATOM 921 C CA . PHE A 1 125 ? -20.563 17.668 15.339 1.00 90.81 125 PHE A CA 1
ATOM 922 C C . PHE A 1 125 ? -20.274 19.018 14.664 1.00 90.81 125 PHE A C 1
ATOM 924 O O . PHE A 1 125 ? -21.108 19.920 14.706 1.00 90.81 125 PHE A O 1
ATOM 931 N N . GLU A 1 126 ? -19.105 19.155 14.032 1.00 81.94 126 GLU A N 1
ATOM 932 C CA . GLU A 1 126 ? -18.743 20.323 13.216 1.00 81.94 126 GLU A CA 1
ATOM 933 C C . GLU A 1 126 ? -18.949 20.086 11.710 1.00 81.94 126 GLU A C 1
ATOM 935 O O . GLU A 1 126 ? -18.826 18.969 11.194 1.00 81.94 126 GLU A O 1
ATOM 940 N N . GLU A 1 127 ? -19.251 21.168 10.983 1.00 64.12 127 GLU A N 1
ATOM 941 C CA . GLU A 1 127 ? -19.317 21.167 9.519 1.00 64.12 127 GLU A CA 1
ATOM 942 C C . GLU A 1 127 ? -17.907 20.962 8.937 1.00 64.12 127 GLU A C 1
ATOM 944 O O . GLU A 1 127 ? -17.003 21.751 9.200 1.00 64.12 127 GLU A O 1
ATOM 949 N N . GLY A 1 128 ? -17.707 19.900 8.145 1.00 62.03 128 GLY A N 1
ATOM 950 C CA . GLY A 1 128 ? -16.405 19.577 7.536 1.00 62.03 128 GLY A CA 1
ATOM 951 C C . GLY A 1 128 ? -15.944 18.125 7.696 1.00 62.03 128 GLY A C 1
ATOM 952 O O . GLY A 1 128 ? -15.000 17.726 7.023 1.00 62.03 128 GLY A O 1
ATOM 953 N N . GLY A 1 129 ? -16.644 17.322 8.506 1.00 64.12 129 GLY A N 1
ATOM 954 C CA . GLY A 1 129 ? -16.411 15.879 8.613 1.00 64.12 129 GLY A CA 1
ATOM 955 C C . GLY A 1 129 ? -15.517 15.474 9.788 1.00 64.12 129 GLY A C 1
ATOM 956 O O . GLY A 1 129 ? -14.370 15.101 9.587 1.00 64.12 129 GLY A O 1
ATOM 957 N N . ASP A 1 130 ? -16.056 15.482 11.011 1.00 77.44 130 ASP A N 1
ATOM 958 C CA . ASP A 1 130 ? -15.411 14.859 12.178 1.00 77.44 130 ASP A CA 1
ATOM 959 C C . ASP A 1 130 ? -15.309 13.324 12.054 1.00 77.44 130 ASP A C 1
ATOM 961 O O . ASP A 1 130 ? -16.215 12.668 11.523 1.00 77.44 130 ASP A O 1
ATOM 965 N N . LEU A 1 131 ? -14.261 12.739 12.647 1.00 93.38 131 LEU A N 1
ATOM 966 C CA . LEU A 1 131 ? -14.256 11.344 13.091 1.00 93.38 131 LEU A CA 1
ATOM 967 C C . LEU A 1 131 ? -14.795 11.269 14.535 1.00 93.38 131 LEU A C 1
ATOM 969 O O . LEU A 1 131 ? -14.250 11.896 15.449 1.00 93.38 131 LEU A O 1
ATOM 973 N N . LEU A 1 132 ? -15.878 10.510 14.741 1.00 97.69 132 LEU A N 1
ATOM 974 C CA . LEU A 1 132 ? -16.453 10.223 16.059 1.00 97.69 132 LEU A CA 1
ATOM 975 C C . LEU A 1 132 ? -15.725 9.045 16.718 1.00 97.69 132 LEU A C 1
ATOM 977 O O . LEU A 1 132 ? -15.742 7.938 16.186 1.00 97.69 132 LEU A O 1
ATOM 981 N N . VAL A 1 133 ? -15.176 9.243 17.913 1.00 98.31 133 VAL A N 1
ATOM 982 C CA . VAL A 1 133 ? -14.552 8.192 18.728 1.00 98.31 133 VAL A CA 1
ATOM 983 C C . VAL A 1 133 ? -15.466 7.834 19.895 1.00 98.31 133 VAL A C 1
ATOM 985 O O . VAL A 1 133 ? -15.602 8.611 20.834 1.00 98.31 133 VAL A O 1
ATOM 988 N N . CYS A 1 134 ? -16.085 6.657 19.859 1.00 98.50 134 CYS A N 1
ATOM 989 C CA . CYS A 1 134 ? -16.844 6.091 20.977 1.00 98.50 134 CYS A CA 1
ATOM 990 C C . CYS A 1 134 ? -15.921 5.191 21.799 1.00 98.50 134 CYS A C 1
ATOM 992 O O . CYS A 1 134 ? -15.475 4.158 21.294 1.00 98.50 134 CYS A O 1
ATOM 994 N N . ILE A 1 135 ? -15.607 5.570 23.040 1.00 97.38 135 ILE A N 1
ATOM 995 C CA . ILE A 1 135 ? -14.559 4.885 23.806 1.00 97.38 135 ILE A CA 1
ATOM 996 C C . ILE A 1 135 ? -14.910 4.655 25.276 1.00 97.38 135 ILE A C 1
ATOM 998 O O . ILE A 1 135 ? -15.361 5.547 25.996 1.00 97.38 135 ILE A O 1
ATOM 1002 N N . GLY A 1 136 ? -14.597 3.446 25.745 1.00 92.25 136 GLY A N 1
ATOM 1003 C CA . GLY A 1 136 ? -14.727 3.041 27.142 1.00 92.25 136 GLY A CA 1
ATOM 1004 C C . GLY A 1 136 ? -16.086 2.456 27.494 1.00 92.25 136 GLY A C 1
ATOM 1005 O O . GLY A 1 136 ? -16.938 2.247 26.638 1.00 92.25 136 GLY A O 1
ATOM 1006 N N . GLN A 1 137 ? -16.263 2.137 28.772 1.00 91.62 137 GLN A N 1
ATOM 1007 C CA . GLN A 1 137 ? -17.528 1.609 29.278 1.00 91.62 137 GLN A CA 1
ATOM 1008 C C . GLN A 1 137 ? -18.552 2.731 29.435 1.00 91.62 137 GLN A C 1
ATOM 1010 O O . GLN A 1 137 ? -18.190 3.864 29.752 1.00 91.62 137 GLN A O 1
ATOM 1015 N N . VAL A 1 138 ? -19.828 2.399 29.270 1.00 94.12 138 VAL A N 1
ATOM 1016 C CA . VAL A 1 138 ? -20.935 3.291 29.633 1.00 94.12 138 VAL A CA 1
ATOM 1017 C C . VAL A 1 138 ? -21.314 3.077 31.105 1.00 94.12 138 VAL A C 1
ATOM 1019 O O . VAL A 1 138 ? -21.085 1.982 31.622 1.00 94.12 138 VAL A O 1
ATOM 1022 N N . PRO A 1 139 ? -21.844 4.087 31.817 1.00 92.31 139 PRO A N 1
ATOM 1023 C CA . PRO A 1 139 ? -22.340 3.880 33.176 1.00 92.31 139 PRO A CA 1
ATOM 1024 C C . PRO A 1 139 ? -23.586 2.981 33.204 1.00 92.31 139 PRO A C 1
ATOM 1026 O O . PRO A 1 139 ? -24.337 2.917 32.226 1.00 92.31 139 PRO A O 1
ATOM 1029 N N . ASP A 1 140 ? -23.828 2.328 34.342 1.00 90.94 140 ASP A N 1
ATOM 1030 C CA . ASP A 1 140 ? -24.999 1.470 34.546 1.00 90.94 140 ASP A CA 1
ATOM 1031 C C . ASP A 1 140 ? -26.299 2.224 34.228 1.00 90.94 140 ASP A C 1
ATOM 1033 O O . ASP A 1 140 ? -26.482 3.370 34.634 1.00 90.94 140 ASP A O 1
ATOM 1037 N N . GLY A 1 141 ? -27.218 1.583 33.505 1.00 90.75 141 GLY A N 1
ATOM 1038 C CA . GLY A 1 141 ? -28.480 2.193 33.066 1.00 90.75 141 GLY A CA 1
ATOM 1039 C C . GLY A 1 141 ? -28.447 2.806 31.660 1.00 90.75 141 GLY A C 1
ATOM 1040 O O . GLY A 1 141 ? -29.509 3.115 31.122 1.00 90.75 141 GLY A O 1
ATOM 1041 N N . ALA A 1 142 ? -27.276 2.931 31.026 1.00 94.62 142 ALA A N 1
ATOM 1042 C CA . ALA A 1 142 ? -27.198 3.203 29.590 1.00 94.62 142 ALA A CA 1
ATOM 1043 C C . ALA A 1 142 ? -27.698 1.994 28.762 1.00 94.62 142 ALA A C 1
ATOM 1045 O O . ALA A 1 142 ? -27.539 0.844 29.188 1.00 94.62 142 ALA A O 1
ATOM 1046 N N . PRO A 1 143 ? -28.299 2.219 27.578 1.00 95.94 143 PRO A N 1
ATOM 1047 C CA . PRO A 1 143 ? -28.791 1.137 26.735 1.00 95.94 143 PRO A CA 1
ATOM 1048 C C . PRO A 1 143 ? -27.631 0.303 26.160 1.00 95.94 143 PRO A C 1
ATOM 1050 O O . PRO A 1 143 ? -26.578 0.858 25.842 1.00 95.94 143 PRO A O 1
ATOM 1053 N N . PRO A 1 144 ? -27.820 -1.010 25.921 1.00 95.19 144 PRO A N 1
ATOM 1054 C CA . PRO A 1 144 ? -26.815 -1.846 25.253 1.00 95.19 144 PRO A CA 1
ATOM 1055 C C . PRO A 1 144 ? -26.419 -1.328 23.862 1.00 95.19 144 PRO A C 1
ATOM 1057 O O . PRO A 1 144 ? -25.285 -1.507 23.427 1.00 95.19 144 PRO A O 1
ATOM 1060 N N . THR A 1 145 ? -27.342 -0.640 23.184 1.00 97.25 145 THR A N 1
ATOM 1061 C CA . THR A 1 145 ? -27.156 -0.046 21.855 1.00 97.25 145 THR A CA 1
ATOM 1062 C C . THR A 1 145 ? -26.444 1.305 21.877 1.00 97.25 145 THR A C 1
ATOM 1064 O O . THR A 1 145 ? -26.226 1.873 20.813 1.00 97.25 145 THR A O 1
ATOM 1067 N N . ALA A 1 146 ? -26.039 1.803 23.050 1.00 97.25 146 ALA A N 1
ATOM 1068 C CA . ALA A 1 146 ? -25.431 3.115 23.265 1.00 97.25 146 ALA A CA 1
ATOM 1069 C C . ALA A 1 146 ? -24.488 3.569 22.136 1.00 97.25 146 ALA A C 1
ATOM 1071 O O . ALA A 1 146 ? -24.726 4.586 21.492 1.00 97.25 146 ALA A O 1
ATOM 1072 N N . TYR A 1 147 ? -23.428 2.808 21.846 1.00 98.38 147 TYR A N 1
ATOM 1073 C CA . TYR A 1 147 ? -22.490 3.172 20.776 1.00 98.38 147 TYR A CA 1
ATOM 1074 C C . TYR A 1 147 ? -23.003 2.860 19.373 1.00 98.38 147 TYR A C 1
ATOM 1076 O O . TYR A 1 147 ? -22.659 3.573 18.434 1.00 98.38 147 TYR A O 1
ATOM 1084 N N . ALA A 1 148 ? -23.863 1.856 19.215 1.00 98.31 148 ALA A N 1
ATOM 1085 C CA . ALA A 1 148 ? -24.509 1.558 17.942 1.00 98.31 148 ALA A CA 1
ATOM 1086 C C . ALA A 1 148 ? -25.365 2.742 17.456 1.00 98.31 148 ALA A C 1
ATOM 1088 O O . ALA A 1 148 ? -25.326 3.104 16.279 1.00 98.31 148 ALA A O 1
ATOM 1089 N N . ASP A 1 149 ? -26.094 3.384 18.368 1.00 98.25 149 ASP A N 1
ATOM 1090 C CA . ASP A 1 149 ? -26.939 4.540 18.072 1.00 98.25 149 ASP A CA 1
ATOM 1091 C C . ASP A 1 149 ? -26.105 5.778 17.719 1.00 98.25 149 ASP A C 1
ATOM 1093 O O . ASP A 1 149 ? -26.393 6.452 16.725 1.00 98.25 149 ASP A O 1
ATOM 1097 N N . LEU A 1 150 ? -24.989 6.011 18.421 1.00 98.38 150 LEU A N 1
ATOM 1098 C CA . LEU A 1 150 ? -24.038 7.069 18.063 1.00 98.38 150 LEU A CA 1
ATOM 1099 C C . LEU A 1 150 ? -23.367 6.828 16.696 1.00 98.38 150 LEU A C 1
ATOM 1101 O O . LEU A 1 150 ? -23.228 7.764 15.908 1.00 98.38 150 LEU A O 1
ATOM 1105 N N . VAL A 1 151 ? -23.009 5.582 16.368 1.00 98.38 151 VAL A N 1
ATOM 1106 C CA . VAL A 1 151 ? -22.464 5.204 15.048 1.00 98.38 151 VAL A CA 1
ATOM 1107 C C . VAL A 1 151 ? -23.481 5.478 13.938 1.00 98.38 151 VAL A C 1
ATOM 1109 O O . VAL A 1 151 ? -23.149 6.095 12.921 1.00 98.38 151 VAL A O 1
ATOM 1112 N N . ARG A 1 152 ? -24.748 5.080 14.126 1.00 98.06 152 ARG A N 1
ATOM 1113 C CA . ARG A 1 152 ? -25.828 5.373 13.165 1.00 98.06 152 ARG A CA 1
ATOM 1114 C C . ARG A 1 152 ? -26.021 6.875 12.993 1.00 98.06 152 ARG A C 1
ATOM 1116 O O . ARG A 1 152 ? -26.215 7.333 11.864 1.00 98.06 152 ARG A O 1
ATOM 1123 N N . MET A 1 153 ? -25.956 7.627 14.090 1.00 96.38 153 MET A N 1
ATOM 1124 C CA . MET A 1 153 ? -26.072 9.081 14.095 1.00 96.38 153 MET A CA 1
ATOM 1125 C C . MET A 1 153 ? -24.942 9.754 13.302 1.00 96.38 153 MET A C 1
ATOM 1127 O O . MET A 1 153 ? -25.228 10.644 12.496 1.00 96.38 153 MET A O 1
ATOM 1131 N N . ALA A 1 154 ? -23.692 9.321 13.501 1.00 95.81 154 ALA A N 1
ATOM 1132 C CA . ALA A 1 154 ? -22.524 9.809 12.769 1.00 95.81 154 ALA A CA 1
ATOM 1133 C C . ALA A 1 154 ? -22.660 9.535 11.265 1.00 95.81 154 ALA A C 1
ATOM 1135 O O . ALA A 1 154 ? -22.562 10.462 10.459 1.00 95.81 154 ALA A O 1
ATOM 1136 N N . ARG A 1 155 ? -23.016 8.298 10.886 1.00 94.38 155 ARG A N 1
ATOM 1137 C CA . ARG A 1 155 ? -23.209 7.920 9.478 1.00 94.38 155 ARG A CA 1
ATOM 1138 C C . ARG A 1 155 ? -24.279 8.760 8.785 1.00 94.38 155 ARG A C 1
ATOM 1140 O O . ARG A 1 155 ? -24.053 9.218 7.670 1.00 94.38 155 ARG A O 1
ATOM 1147 N N . HIS A 1 156 ? -25.429 8.982 9.428 1.00 93.12 156 HIS A N 1
ATOM 1148 C CA . HIS A 1 156 ? -26.508 9.805 8.857 1.00 93.12 156 HIS A CA 1
ATOM 1149 C C . HIS A 1 156 ? -26.078 11.250 8.581 1.00 93.12 156 HIS A C 1
ATOM 1151 O O . HIS A 1 156 ? -26.657 11.906 7.720 1.00 93.12 156 HIS A O 1
ATOM 1157 N N . ARG A 1 157 ? -25.069 11.739 9.305 1.00 90.56 157 ARG A N 1
ATOM 1158 C CA . ARG A 1 157 ? -24.489 13.075 9.143 1.00 90.56 157 ARG A CA 1
ATOM 1159 C C . ARG A 1 157 ? -23.231 13.087 8.263 1.00 90.56 157 ARG A C 1
ATOM 1161 O O . ARG A 1 157 ? -22.635 14.140 8.091 1.00 90.56 157 ARG A O 1
ATOM 1168 N N . GLY A 1 158 ? -22.838 11.947 7.688 1.00 91.56 158 GLY A N 1
ATOM 1169 C CA . GLY A 1 158 ? -21.656 11.837 6.827 1.00 91.56 158 GLY A CA 1
ATOM 1170 C C . GLY A 1 158 ? -20.320 11.777 7.575 1.00 91.56 158 GLY A C 1
ATOM 1171 O O . GLY A 1 158 ? -19.276 11.963 6.957 1.00 91.56 158 GLY A O 1
ATOM 1172 N N . HIS A 1 159 ? -20.336 11.511 8.883 1.00 93.31 159 HIS A N 1
ATOM 1173 C CA . HIS A 1 159 ? -19.138 11.378 9.712 1.00 93.31 159 HIS A CA 1
ATOM 1174 C C . HIS A 1 159 ? -18.668 9.925 9.802 1.00 93.31 159 HIS A C 1
ATOM 1176 O O . HIS A 1 159 ? -19.483 8.997 9.796 1.00 93.31 159 HIS A O 1
ATOM 1182 N N . ARG A 1 160 ? -17.349 9.740 9.933 1.00 94.94 160 ARG A N 1
ATOM 1183 C CA . ARG A 1 160 ? -16.735 8.432 10.211 1.00 94.94 160 ARG A CA 1
ATOM 1184 C C . ARG A 1 160 ? -16.819 8.114 11.701 1.00 94.94 160 ARG A C 1
ATOM 1186 O O . ARG A 1 160 ? -16.853 9.028 12.523 1.00 94.94 160 ARG A O 1
ATOM 1193 N N . SER A 1 161 ? -16.796 6.834 12.062 1.00 97.69 161 SER A N 1
ATOM 1194 C CA . SER A 1 161 ? -16.819 6.408 13.469 1.00 97.69 161 SER A CA 1
ATOM 1195 C C . SER A 1 161 ? -15.765 5.355 13.812 1.00 97.69 161 SER A C 1
ATOM 1197 O O . SER A 1 161 ? -15.634 4.365 13.090 1.00 97.69 161 SER A O 1
ATOM 1199 N N . LEU A 1 162 ? -15.111 5.506 14.964 1.00 98.38 162 LEU A N 1
ATOM 1200 C CA . LEU A 1 162 ? -14.304 4.480 15.623 1.00 98.38 162 LEU A CA 1
ATOM 1201 C C . LEU A 1 162 ? -14.948 4.071 16.953 1.00 98.38 162 LEU A C 1
ATOM 1203 O O . LEU A 1 162 ? -15.329 4.934 17.742 1.00 98.38 162 LEU A O 1
ATOM 1207 N N . VAL A 1 163 ? -15.027 2.765 17.219 1.00 98.56 163 VAL A N 1
ATOM 1208 C CA . VAL A 1 163 ? -15.513 2.217 18.496 1.00 98.56 163 VAL A CA 1
ATOM 1209 C C . VAL A 1 163 ? -14.418 1.404 19.193 1.00 98.56 163 VAL A C 1
ATOM 1211 O O . VAL A 1 163 ? -13.920 0.419 18.650 1.00 98.56 163 VAL A O 1
ATOM 1214 N N . ASP A 1 164 ? -14.066 1.792 20.417 1.00 97.81 164 ASP A N 1
ATOM 1215 C CA . ASP A 1 164 ? -13.167 1.053 21.315 1.00 97.81 164 ASP A CA 1
ATOM 1216 C C . ASP A 1 164 ? -13.902 0.737 22.627 1.00 97.81 164 ASP A C 1
ATOM 1218 O O . ASP A 1 164 ? -13.949 1.525 23.581 1.00 97.81 164 ASP A O 1
ATOM 1222 N N . ALA A 1 165 ? -14.558 -0.422 22.623 1.00 95.06 165 ALA A N 1
ATOM 1223 C CA . ALA A 1 165 ? -15.445 -0.901 23.672 1.00 95.06 165 ALA A CA 1
ATOM 1224 C C . ALA A 1 165 ? -15.330 -2.425 23.815 1.00 95.06 165 ALA A C 1
ATOM 1226 O O . ALA A 1 165 ? -14.699 -3.089 22.995 1.00 95.06 165 ALA A O 1
ATOM 1227 N N . ALA A 1 166 ? -15.985 -2.979 24.834 1.00 92.06 166 ALA A N 1
ATOM 1228 C CA . ALA A 1 166 ? -15.981 -4.411 25.118 1.00 92.06 166 ALA A CA 1
ATOM 1229 C C . ALA A 1 166 ? -17.401 -4.970 25.259 1.00 92.06 166 ALA A C 1
ATOM 1231 O O . ALA A 1 166 ? -18.367 -4.220 25.439 1.00 92.06 166 ALA A O 1
ATOM 1232 N N . GLY A 1 167 ? -17.512 -6.299 25.221 1.00 92.56 167 GLY A N 1
ATOM 1233 C CA . GLY A 1 167 ? -18.751 -7.024 25.495 1.00 92.56 167 GLY A CA 1
ATOM 1234 C C . GLY A 1 167 ? -19.919 -6.585 24.609 1.00 92.56 167 GLY A C 1
ATOM 1235 O O . GLY A 1 167 ? -19.772 -6.413 23.398 1.00 92.56 167 GLY A O 1
ATOM 1236 N N . ILE A 1 168 ? -21.091 -6.395 25.224 1.00 93.81 168 ILE A N 1
ATOM 1237 C CA . ILE A 1 168 ? -22.332 -6.088 24.499 1.00 93.81 168 ILE A CA 1
ATOM 1238 C C . ILE A 1 168 ? -22.253 -4.781 23.700 1.00 93.81 168 ILE A C 1
ATOM 1240 O O . ILE A 1 168 ? -22.797 -4.713 22.605 1.00 93.81 168 ILE A O 1
ATOM 1244 N N . LEU A 1 169 ? -21.514 -3.776 24.183 1.00 96.38 169 LEU A N 1
ATOM 1245 C CA . LEU A 1 169 ? -21.365 -2.501 23.475 1.00 96.38 169 LEU A CA 1
ATOM 1246 C C . LEU A 1 169 ? -20.642 -2.680 22.138 1.00 96.38 169 LEU A C 1
ATOM 1248 O O . LEU A 1 169 ? -21.037 -2.081 21.141 1.00 96.38 169 LEU A O 1
ATOM 1252 N N . LEU A 1 170 ? -19.591 -3.508 22.114 1.00 96.69 170 LEU A N 1
ATOM 1253 C CA . LEU A 1 170 ? -18.868 -3.833 20.885 1.00 96.69 170 LEU A CA 1
ATOM 1254 C C . LEU A 1 170 ? -19.743 -4.675 19.948 1.00 96.69 170 LEU A C 1
ATOM 1256 O O . LEU A 1 170 ? -19.804 -4.383 18.757 1.00 96.69 170 LEU A O 1
ATOM 1260 N N . ALA A 1 171 ? -20.452 -5.673 20.481 1.00 95.31 171 ALA A N 1
ATOM 1261 C CA . ALA A 1 171 ? -21.346 -6.522 19.693 1.00 95.31 171 ALA A CA 1
ATOM 1262 C C . ALA A 1 171 ? -22.461 -5.714 18.998 1.00 95.31 171 ALA A C 1
ATOM 1264 O O . ALA A 1 171 ? -22.656 -5.838 17.789 1.00 95.31 171 ALA A O 1
ATOM 1265 N N . GLU A 1 172 ? -23.144 -4.834 19.734 1.00 97.25 172 GLU A N 1
ATOM 1266 C CA . GLU A 1 172 ? -24.183 -3.954 19.185 1.00 97.25 172 GLU A CA 1
ATOM 1267 C C . GLU A 1 172 ? -23.600 -2.921 18.212 1.00 97.25 172 GLU A C 1
ATOM 1269 O O . GLU A 1 172 ? -24.197 -2.628 17.172 1.00 97.25 172 GLU A O 1
ATOM 1274 N N . ALA A 1 173 ? -22.410 -2.383 18.504 1.00 97.88 173 ALA A N 1
ATOM 1275 C CA . ALA A 1 173 ? -21.731 -1.466 17.598 1.00 97.88 173 ALA A CA 1
ATOM 1276 C C . ALA A 1 173 ? -21.426 -2.127 16.248 1.00 97.88 173 ALA A C 1
ATOM 1278 O O . ALA A 1 173 ? -21.705 -1.518 15.221 1.00 97.88 173 ALA A O 1
ATOM 1279 N N . LEU A 1 174 ? -20.935 -3.371 16.216 1.00 97.56 174 LEU A N 1
ATOM 1280 C CA . LEU A 1 174 ? -20.668 -4.104 14.968 1.00 97.56 174 LEU A CA 1
ATOM 1281 C C . LEU A 1 174 ? -21.912 -4.202 14.075 1.00 97.56 174 LEU A C 1
ATOM 1283 O O . LEU A 1 174 ? -21.822 -3.943 12.875 1.00 97.56 174 LEU A O 1
ATOM 1287 N N . ALA A 1 175 ? -23.087 -4.448 14.663 1.00 95.44 175 ALA A N 1
ATOM 1288 C CA . ALA A 1 175 ? -24.359 -4.455 13.937 1.00 95.44 175 ALA A CA 1
ATOM 1289 C C . ALA A 1 175 ? -24.722 -3.081 13.339 1.00 95.44 175 ALA A C 1
ATOM 1291 O O . ALA A 1 175 ? -25.455 -2.995 12.352 1.00 95.44 175 ALA A O 1
ATOM 1292 N N . ALA A 1 176 ? -24.200 -1.989 13.903 1.00 97.44 176 ALA A N 1
ATOM 1293 C CA . ALA A 1 176 ? -24.295 -0.652 13.330 1.00 97.44 176 ALA A CA 1
ATOM 1294 C C . ALA A 1 176 ? -23.213 -0.343 12.281 1.00 97.44 176 ALA A C 1
ATOM 1296 O O . ALA A 1 176 ? -23.277 0.732 11.692 1.00 97.44 176 ALA A O 1
ATOM 1297 N N . GLN A 1 177 ? -22.285 -1.258 11.984 1.00 96.81 177 GLN A N 1
ATOM 1298 C CA . GLN A 1 177 ? -21.257 -1.186 10.930 1.00 96.81 177 GLN A CA 1
ATOM 1299 C C . GLN A 1 177 ? -20.248 -0.014 11.008 1.00 96.81 177 GLN A C 1
ATOM 1301 O O . GLN A 1 177 ? -20.084 0.716 10.026 1.00 96.81 177 GLN A O 1
ATOM 1306 N N . PRO A 1 178 ? -19.587 0.245 12.148 1.00 97.94 178 PRO A N 1
ATOM 1307 C CA . PRO A 1 178 ? -18.652 1.361 12.295 1.00 97.94 178 PRO A CA 1
ATOM 1308 C C . PRO A 1 178 ? -17.519 1.298 11.263 1.00 97.94 178 PRO A C 1
ATOM 1310 O O . PRO A 1 178 ? -17.137 0.218 10.805 1.00 97.94 178 PRO A O 1
ATOM 1313 N N . ASP A 1 179 ? -16.946 2.455 10.919 1.00 97.50 179 ASP A N 1
ATOM 1314 C CA . ASP A 1 179 ? -15.773 2.489 10.042 1.00 97.50 179 ASP A CA 1
ATOM 1315 C C . ASP A 1 179 ? -14.571 1.782 10.680 1.00 97.50 179 ASP A C 1
ATOM 1317 O O . ASP A 1 179 ? -13.878 1.026 10.002 1.00 97.50 179 ASP A O 1
ATOM 1321 N N . PHE A 1 180 ? -14.368 1.967 11.988 1.00 98.12 180 PHE A N 1
ATOM 1322 C CA . PHE A 1 180 ? -13.295 1.322 12.740 1.00 98.12 180 PHE A CA 1
ATOM 1323 C C . PHE A 1 180 ? -13.811 0.700 14.034 1.00 98.12 180 PHE A C 1
ATOM 1325 O O . PHE A 1 180 ? -14.607 1.303 14.755 1.00 98.12 180 PHE A O 1
ATOM 1332 N N . VAL A 1 181 ? -13.288 -0.473 14.379 1.00 98.50 181 VAL A N 1
ATOM 1333 C CA . VAL A 1 181 ? -13.286 -0.968 15.763 1.00 98.50 181 VAL A CA 1
ATOM 1334 C C . VAL A 1 181 ? -11.853 -1.184 16.214 1.00 98.50 181 VAL A C 1
ATOM 1336 O O . VAL A 1 181 ? -11.028 -1.618 15.413 1.00 98.50 181 VAL A O 1
ATOM 1339 N N . ALA A 1 182 ? -11.549 -0.877 17.473 1.00 98.06 182 ALA A N 1
ATOM 1340 C CA . ALA A 1 182 ? -10.197 -1.005 18.015 1.00 98.06 182 ALA A CA 1
ATOM 1341 C C . ALA A 1 182 ? -10.122 -1.696 19.395 1.00 98.06 182 ALA A C 1
ATOM 1343 O O . ALA A 1 182 ? -9.420 -1.175 20.264 1.00 98.06 182 ALA A O 1
ATOM 1344 N N . PRO A 1 183 ? -10.817 -2.826 19.646 1.00 97.25 183 PRO A N 1
ATOM 1345 C CA . PRO A 1 183 ? -10.723 -3.528 20.926 1.00 97.25 183 PRO A CA 1
ATOM 1346 C C . PRO A 1 183 ? -9.337 -4.150 21.148 1.00 97.25 183 PRO A C 1
ATOM 1348 O O . PRO A 1 183 ? -8.538 -4.339 20.223 1.00 97.25 183 PRO A O 1
ATOM 1351 N N . ASN A 1 184 ? -9.036 -4.502 22.395 1.00 95.50 184 ASN A N 1
ATOM 1352 C CA . ASN A 1 184 ? -7.912 -5.391 22.675 1.00 95.50 184 ASN A CA 1
ATOM 1353 C C . ASN A 1 184 ? -8.251 -6.858 22.333 1.00 95.50 184 ASN A C 1
ATOM 1355 O O . ASN A 1 184 ? -9.408 -7.205 22.096 1.00 95.50 184 ASN A O 1
ATOM 1359 N N . LEU A 1 185 ? -7.234 -7.724 22.279 1.00 93.69 185 LEU A N 1
ATOM 1360 C CA . LEU A 1 185 ? -7.406 -9.132 21.898 1.00 93.69 185 LEU A CA 1
ATOM 1361 C C . LEU A 1 185 ? -8.422 -9.872 22.778 1.00 93.69 185 LEU A C 1
ATOM 1363 O O . LEU A 1 185 ? -9.249 -10.607 22.250 1.00 93.69 185 LEU A O 1
ATOM 1367 N N . VAL A 1 186 ? -8.391 -9.642 24.090 1.00 90.81 186 VAL A N 1
ATOM 1368 C CA . VAL A 1 186 ? -9.303 -10.291 25.041 1.00 90.81 186 VAL A CA 1
ATOM 1369 C C . VAL A 1 186 ? -10.740 -9.825 24.796 1.00 90.81 186 VAL A C 1
ATOM 1371 O O . VAL A 1 186 ? -11.633 -10.646 24.626 1.00 90.81 186 VAL A O 1
ATOM 1374 N N . GLU A 1 187 ? -10.953 -8.513 24.671 1.00 92.81 187 GLU A N 1
ATOM 1375 C CA . GLU A 1 187 ? -12.266 -7.918 24.378 1.00 92.81 187 GLU A CA 1
ATOM 1376 C C . GLU A 1 187 ? -12.841 -8.424 23.039 1.00 92.81 187 GLU A C 1
ATOM 1378 O O . GLU A 1 187 ? -14.046 -8.658 22.922 1.00 92.81 187 GLU A O 1
ATOM 1383 N N . ALA A 1 188 ? -11.987 -8.623 22.029 1.00 93.81 188 ALA A N 1
ATOM 1384 C CA . ALA A 1 188 ? -12.386 -9.187 20.743 1.00 93.81 188 ALA A CA 1
ATOM 1385 C C . ALA A 1 188 ? -12.766 -10.673 20.860 1.00 93.81 188 ALA A C 1
ATOM 1387 O O . ALA A 1 188 ? -13.802 -11.090 20.340 1.00 93.81 188 ALA A O 1
ATOM 1388 N N . GLU A 1 189 ? -11.950 -11.474 21.546 1.00 90.94 189 GLU A N 1
ATOM 1389 C CA . GLU A 1 189 ? -12.202 -12.903 21.759 1.00 90.94 189 GLU A CA 1
ATOM 1390 C C . GLU A 1 189 ? -13.478 -13.144 22.581 1.00 90.94 189 GLU A C 1
ATOM 1392 O O . GLU A 1 189 ? -14.237 -14.053 22.251 1.00 90.94 189 GLU A O 1
ATOM 1397 N N . GLU A 1 190 ? -13.777 -12.300 23.572 1.00 89.00 190 GLU A N 1
ATOM 1398 C CA . GLU A 1 190 ? -15.015 -12.370 24.361 1.00 89.00 190 GLU A CA 1
ATOM 1399 C C . GLU A 1 190 ? -16.276 -12.232 23.495 1.00 89.00 190 GLU A C 1
ATOM 1401 O O . GLU A 1 190 ? -17.232 -13.001 23.648 1.00 89.00 190 GLU A O 1
ATOM 1406 N N . VAL A 1 191 ? -16.285 -11.272 22.562 1.00 90.50 191 VAL A N 1
ATOM 1407 C CA . VAL A 1 191 ? -17.412 -11.070 21.636 1.00 90.50 191 VAL A CA 1
ATOM 1408 C C . VAL A 1 191 ? -17.520 -12.229 20.647 1.00 90.50 191 VAL A C 1
ATOM 1410 O O . VAL A 1 191 ? -18.618 -12.723 20.393 1.00 90.50 191 VAL A O 1
ATOM 1413 N N . LEU A 1 192 ? -16.390 -12.710 20.126 1.00 88.62 192 LEU A N 1
ATOM 1414 C CA . LEU A 1 192 ? -16.349 -13.805 19.152 1.00 88.62 192 LEU A CA 1
ATOM 1415 C C . LEU A 1 192 ? -16.696 -15.173 19.754 1.00 88.62 192 LEU A C 1
ATOM 1417 O O . LEU A 1 192 ? -17.234 -16.031 19.056 1.00 88.62 192 LEU A O 1
ATOM 1421 N N . GLY A 1 193 ? -16.367 -15.390 21.026 1.00 82.44 193 GLY A N 1
ATOM 1422 C CA . GLY A 1 193 ? -16.641 -16.623 21.760 1.00 82.44 193 GLY A CA 1
ATOM 1423 C C . GLY A 1 193 ? -18.049 -16.697 22.350 1.00 82.44 193 GLY A C 1
ATOM 1424 O O . GLY A 1 193 ? -18.432 -17.745 22.866 1.00 82.44 193 GLY A O 1
ATOM 1425 N N . GLY A 1 194 ? -18.823 -15.607 22.300 1.00 69.19 194 GLY A N 1
ATOM 1426 C CA . GLY A 1 194 ? -20.132 -15.530 22.955 1.00 69.19 194 GLY A CA 1
ATOM 1427 C C . GLY A 1 194 ? -20.051 -15.564 24.486 1.00 69.19 194 GLY A C 1
ATOM 1428 O O . GLY A 1 194 ? -21.049 -15.842 25.148 1.00 69.19 194 GLY A O 1
ATOM 1429 N N . THR A 1 195 ? -18.876 -15.287 25.057 1.00 60.53 195 THR A N 1
ATOM 1430 C CA . THR A 1 195 ? -18.609 -15.263 26.506 1.00 60.53 195 THR A CA 1
ATOM 1431 C C . THR A 1 195 ? -18.544 -13.839 27.056 1.00 60.53 195 THR A C 1
ATOM 1433 O O . THR A 1 195 ? -17.915 -13.606 28.088 1.00 60.53 195 THR A O 1
ATOM 1436 N N . ALA A 1 196 ? -19.178 -12.881 26.372 1.00 56.12 196 ALA A N 1
ATOM 1437 C CA . ALA A 1 196 ? -19.214 -11.475 26.762 1.00 56.12 196 ALA A CA 1
ATOM 1438 C C . ALA A 1 196 ? -19.547 -11.320 28.261 1.00 56.12 196 ALA A C 1
ATOM 1440 O O . ALA A 1 196 ? -20.636 -11.689 28.704 1.00 56.12 196 ALA A O 1
ATOM 1441 N N . GLY A 1 197 ? -18.596 -10.786 29.038 1.00 48.72 197 GLY A N 1
ATOM 1442 C CA . GLY A 1 197 ? -18.741 -10.571 30.484 1.00 48.72 197 GLY A CA 1
ATOM 1443 C C . GLY A 1 197 ? -18.102 -11.623 31.403 1.00 48.72 197 GLY A C 1
ATOM 1444 O O . GLY A 1 197 ? -18.300 -11.544 32.616 1.00 48.72 197 GLY A O 1
ATOM 1445 N N . GLN A 1 198 ? -17.335 -12.590 30.885 1.00 47.59 198 GLN A N 1
ATOM 1446 C CA . GLN A 1 198 ? -16.501 -13.484 31.704 1.00 47.59 198 GLN A CA 1
ATOM 1447 C C . GLN A 1 198 ? -15.029 -13.045 31.677 1.00 47.59 198 GLN A C 1
ATOM 1449 O O . GLN A 1 198 ? -14.517 -12.775 30.598 1.00 47.59 198 GLN A O 1
ATOM 1454 N N . PRO A 1 199 ? -14.313 -13.013 32.820 1.00 45.69 199 PRO A N 1
ATOM 1455 C CA . PRO A 1 199 ? -12.896 -12.668 32.833 1.00 45.69 199 PRO A CA 1
ATOM 1456 C C . PRO A 1 199 ? -12.074 -13.761 32.141 1.00 45.69 199 PRO A C 1
ATOM 1458 O O . PRO A 1 199 ? -11.785 -14.806 32.726 1.00 45.69 199 PRO A O 1
ATOM 1461 N N . THR A 1 200 ? -11.682 -13.518 30.895 1.00 51.41 200 THR A N 1
ATOM 1462 C CA . THR A 1 200 ? -10.760 -14.381 30.153 1.00 51.41 200 THR A CA 1
ATOM 1463 C C . THR A 1 200 ? -9.316 -13.944 30.382 1.00 51.41 200 THR A C 1
ATOM 1465 O O . THR A 1 200 ? -8.977 -12.766 30.276 1.00 51.41 200 THR A O 1
ATOM 1468 N N . ARG A 1 201 ? -8.437 -14.895 30.719 1.00 54.66 201 ARG A N 1
ATOM 1469 C CA . ARG A 1 201 ? -6.988 -14.661 30.726 1.00 54.66 201 ARG A CA 1
ATOM 1470 C C . ARG A 1 201 ? -6.436 -14.851 29.321 1.00 54.66 201 ARG A C 1
ATOM 1472 O O . ARG A 1 201 ? -6.883 -15.724 28.585 1.00 54.66 201 ARG A O 1
ATOM 1479 N N . ASN A 1 202 ? -5.429 -14.055 28.981 1.00 56.75 202 ASN A N 1
ATOM 1480 C CA . ASN A 1 202 ? -4.736 -14.133 27.702 1.00 56.75 202 ASN A CA 1
ATOM 1481 C C . ASN A 1 202 ? -3.733 -15.310 27.720 1.00 56.75 202 ASN A C 1
ATOM 1483 O O . ASN A 1 202 ? -2.527 -15.112 27.819 1.00 56.75 202 ASN A O 1
ATOM 1487 N N . GLU A 1 203 ? -4.241 -16.546 27.731 1.00 52.22 203 GLU A N 1
ATOM 1488 C CA . GLU A 1 203 ? -3.454 -17.784 27.827 1.00 52.22 203 GLU A CA 1
ATOM 1489 C C . GLU A 1 203 ? -3.256 -18.393 26.426 1.00 52.22 203 GLU A C 1
ATOM 1491 O O . GLU A 1 203 ? -4.043 -19.218 25.969 1.00 52.22 203 GLU A O 1
ATOM 1496 N N . GLY A 1 204 ? -2.215 -17.963 25.706 1.00 59.78 204 GLY A N 1
ATOM 1497 C CA . GLY A 1 204 ? -1.835 -18.558 24.420 1.00 59.78 204 GLY A CA 1
ATOM 1498 C C . GLY A 1 204 ? -0.599 -17.905 23.804 1.00 59.78 204 GLY A C 1
ATOM 1499 O O . GLY A 1 204 ? -0.503 -16.684 23.798 1.00 59.78 204 GLY A O 1
ATOM 1500 N N . GLU A 1 205 ? 0.323 -18.710 23.266 1.00 63.97 205 GLU A N 1
ATOM 1501 C CA . GLU A 1 205 ? 1.626 -18.240 22.756 1.00 63.97 205 GLU A CA 1
ATOM 1502 C C . GLU A 1 205 ? 1.529 -17.487 21.410 1.00 63.97 205 GLU A C 1
ATOM 1504 O O . GLU A 1 205 ? 2.337 -16.602 21.136 1.00 63.97 205 GLU A O 1
ATOM 1509 N N . ASP A 1 206 ? 0.522 -17.778 20.575 1.00 81.19 206 ASP A N 1
ATOM 1510 C CA . ASP A 1 206 ? 0.353 -17.150 19.252 1.00 81.19 206 ASP A CA 1
ATOM 1511 C C . ASP A 1 206 ? -0.545 -15.899 19.296 1.00 81.19 206 ASP A C 1
ATOM 1513 O O . ASP A 1 206 ? -1.689 -15.893 18.836 1.00 81.19 206 ASP A O 1
ATOM 1517 N N . PHE A 1 207 ? -0.042 -14.809 19.879 1.00 80.25 207 PHE A N 1
ATOM 1518 C CA . PHE A 1 207 ? -0.779 -13.538 19.945 1.00 80.25 207 PHE A CA 1
ATOM 1519 C C . PHE A 1 207 ? -1.044 -12.930 18.562 1.00 80.25 207 PHE A C 1
ATOM 1521 O O . PHE A 1 207 ? -2.123 -12.385 18.324 1.00 80.25 207 PHE A O 1
ATOM 1528 N N . ARG A 1 208 ? -0.086 -13.051 17.634 1.00 83.62 208 ARG A N 1
ATOM 1529 C CA . ARG A 1 208 ? -0.202 -12.509 16.273 1.00 83.62 208 ARG A CA 1
ATOM 1530 C C . ARG A 1 208 ? -1.305 -13.215 15.490 1.00 83.62 208 ARG A C 1
ATOM 1532 O O . ARG A 1 208 ? -2.170 -12.544 14.929 1.00 83.62 208 ARG A O 1
ATOM 1539 N N . GLY A 1 209 ? -1.286 -14.546 15.437 1.00 77.75 209 GLY A N 1
ATOM 1540 C CA . GLY A 1 209 ? -2.282 -15.325 14.706 1.00 77.75 209 GLY A CA 1
ATOM 1541 C C . GLY A 1 209 ? -3.688 -15.119 15.258 1.00 77.75 209 GLY A C 1
ATOM 1542 O O . GLY A 1 209 ? -4.618 -14.879 14.483 1.00 77.75 209 GLY A O 1
ATOM 1543 N N . ARG A 1 210 ? -3.840 -15.102 16.591 1.00 86.12 210 ARG A N 1
ATOM 1544 C CA . ARG A 1 210 ? -5.127 -14.825 17.249 1.00 86.12 210 ARG A CA 1
ATOM 1545 C C . ARG A 1 210 ? -5.643 -13.420 16.953 1.00 86.12 210 ARG A C 1
ATOM 1547 O O . ARG A 1 210 ? -6.798 -13.281 16.558 1.00 86.12 210 ARG A O 1
ATOM 1554 N N . ALA A 1 211 ? -4.794 -12.396 17.040 1.00 88.62 211 ALA A N 1
ATOM 1555 C CA . ALA A 1 211 ? -5.182 -11.023 16.721 1.00 88.62 211 ALA A CA 1
ATOM 1556 C C . ALA A 1 211 ? -5.582 -10.847 15.248 1.00 88.62 211 ALA A C 1
ATOM 1558 O O . ALA A 1 211 ? -6.598 -10.219 14.959 1.00 88.62 211 ALA A O 1
ATOM 1559 N N . VAL A 1 212 ? -4.841 -11.447 14.310 1.00 84.88 212 VAL A N 1
ATOM 1560 C CA . VAL A 1 212 ? -5.189 -11.420 12.878 1.00 84.88 212 VAL A CA 1
ATOM 1561 C C . VAL A 1 212 ? -6.514 -12.143 12.615 1.00 84.88 212 VAL A C 1
ATOM 1563 O O . VAL A 1 212 ? -7.348 -11.646 11.856 1.00 84.88 212 VAL A O 1
ATOM 1566 N N . ALA A 1 213 ? -6.737 -13.298 13.246 1.00 81.81 213 ALA A N 1
ATOM 1567 C CA . ALA A 1 213 ? -7.991 -14.037 13.122 1.00 81.81 213 ALA A CA 1
ATOM 1568 C C . ALA A 1 213 ? -9.177 -13.265 13.723 1.00 81.81 213 ALA A C 1
ATOM 1570 O O . ALA A 1 213 ? -10.248 -13.225 13.119 1.00 81.81 213 ALA A O 1
ATOM 1571 N N . ALA A 1 214 ? -8.987 -12.625 14.878 1.00 91.25 214 ALA A N 1
ATOM 1572 C CA . ALA A 1 214 ? -10.001 -11.792 15.509 1.00 91.25 214 ALA A CA 1
ATOM 1573 C C . ALA A 1 214 ? -10.348 -10.571 14.642 1.00 91.25 214 ALA A C 1
ATOM 1575 O O . ALA A 1 214 ? -11.527 -10.300 14.433 1.00 91.25 214 ALA A O 1
ATOM 1576 N N . ALA A 1 215 ? -9.348 -9.897 14.059 1.00 94.81 215 ALA A N 1
ATOM 1577 C CA . ALA A 1 215 ? -9.564 -8.760 13.162 1.00 94.81 215 ALA A CA 1
ATOM 1578 C C . ALA A 1 215 ? -10.447 -9.154 11.967 1.00 94.81 215 ALA A C 1
ATOM 1580 O O . ALA A 1 215 ? -11.431 -8.483 11.667 1.00 94.81 215 ALA A O 1
ATOM 1581 N N . ARG A 1 216 ? -10.142 -10.290 11.325 1.00 91.44 216 ARG A N 1
ATOM 1582 C CA . ARG A 1 216 ? -10.942 -10.830 10.212 1.00 91.44 216 ARG A CA 1
ATOM 1583 C C . ARG A 1 216 ? -12.392 -11.084 10.614 1.00 91.44 216 ARG A C 1
ATOM 1585 O O . ARG A 1 216 ? -13.303 -10.611 9.947 1.00 91.44 216 ARG A O 1
ATOM 1592 N N . LYS A 1 217 ? -12.611 -11.761 11.740 1.00 93.50 217 LYS A N 1
ATOM 1593 C CA . LYS A 1 217 ? -13.967 -12.077 12.204 1.00 93.50 217 LYS A CA 1
ATOM 1594 C C . LYS A 1 217 ? -14.765 -10.833 12.600 1.00 93.50 217 LYS A C 1
ATOM 1596 O O . LYS A 1 217 ? -15.947 -10.751 12.296 1.00 93.50 217 LYS A O 1
ATOM 1601 N N . LEU A 1 218 ? -14.150 -9.847 13.257 1.00 96.94 218 LEU A N 1
ATOM 1602 C CA . LEU A 1 218 ? -14.847 -8.596 13.583 1.00 96.94 218 LEU A CA 1
ATOM 1603 C C . LEU A 1 218 ? -15.207 -7.790 12.324 1.00 96.94 218 LEU A C 1
ATOM 1605 O O . LEU A 1 218 ? -16.254 -7.144 12.296 1.00 96.94 218 LEU A O 1
ATOM 1609 N N . HIS A 1 219 ? -14.384 -7.858 11.274 1.00 95.75 219 HIS A N 1
ATOM 1610 C CA . HIS A 1 219 ? -14.729 -7.297 9.969 1.00 95.75 219 HIS A CA 1
ATOM 1611 C C . HIS A 1 219 ? -15.954 -7.994 9.356 1.00 95.75 219 HIS A C 1
ATOM 1613 O O . HIS A 1 219 ? -16.911 -7.326 8.969 1.00 95.75 219 HIS A O 1
ATOM 1619 N N . GLU A 1 220 ? -15.980 -9.331 9.361 1.00 93.50 220 GLU A N 1
ATOM 1620 C CA . GLU A 1 220 ? -17.127 -10.133 8.898 1.00 93.50 220 GLU A CA 1
ATOM 1621 C C . GLU A 1 220 ? -18.422 -9.824 9.673 1.00 93.50 220 GLU A C 1
ATOM 1623 O O . GLU A 1 220 ? -19.512 -9.864 9.103 1.00 93.50 220 GLU A O 1
ATOM 1628 N N . LEU A 1 221 ? -18.311 -9.477 10.960 1.00 94.12 221 LEU A N 1
ATOM 1629 C CA . LEU A 1 221 ? -19.445 -9.113 11.816 1.00 94.12 221 LEU A CA 1
ATOM 1630 C C . LEU A 1 221 ? -19.950 -7.674 11.621 1.00 94.12 221 LEU A C 1
ATOM 1632 O O . LEU A 1 221 ? -21.012 -7.341 12.148 1.00 94.12 221 LEU A O 1
ATOM 1636 N N . GLY A 1 222 ? -19.241 -6.831 10.862 1.00 95.44 222 GLY A N 1
ATOM 1637 C CA . GLY A 1 222 ? -19.782 -5.559 10.377 1.00 95.44 222 GLY A CA 1
ATOM 1638 C C . GLY A 1 222 ? -18.845 -4.354 10.430 1.00 95.44 222 GLY A C 1
ATOM 1639 O O . GLY A 1 222 ? -19.159 -3.341 9.804 1.00 95.44 222 GLY A O 1
ATOM 1640 N N . ALA A 1 223 ? -17.705 -4.417 11.125 1.00 97.31 223 ALA A N 1
ATOM 1641 C CA . ALA A 1 223 ? -16.743 -3.313 11.095 1.00 97.31 223 ALA A CA 1
ATOM 1642 C C . ALA A 1 223 ? -16.132 -3.165 9.693 1.00 97.31 223 ALA A C 1
ATOM 1644 O O . ALA A 1 223 ? -15.663 -4.148 9.125 1.00 97.31 223 ALA A O 1
ATOM 1645 N N . ARG A 1 224 ? -16.048 -1.951 9.131 1.00 95.88 224 ARG A N 1
ATOM 1646 C CA . ARG A 1 224 ? -15.362 -1.766 7.832 1.00 95.88 224 ARG A CA 1
ATOM 1647 C C . ARG A 1 224 ? -13.866 -2.051 7.930 1.00 95.88 224 ARG A C 1
ATOM 1649 O O . ARG A 1 224 ? -13.299 -2.643 7.014 1.00 95.88 224 ARG A O 1
ATOM 1656 N N . THR A 1 225 ? -13.275 -1.684 9.061 1.00 97.00 225 THR A N 1
ATOM 1657 C CA . THR A 1 225 ? -11.912 -2.026 9.454 1.00 97.00 225 THR A CA 1
ATOM 1658 C C . THR A 1 225 ? -11.895 -2.406 10.931 1.00 97.00 225 THR A C 1
ATOM 1660 O O . THR A 1 225 ? -12.355 -1.656 11.789 1.00 97.00 225 THR A O 1
ATOM 1663 N N . ALA A 1 226 ? -11.345 -3.570 11.251 1.00 98.00 226 ALA A N 1
ATOM 1664 C CA . ALA A 1 226 ? -11.135 -4.027 12.615 1.00 98.00 226 ALA A CA 1
ATOM 1665 C C . ALA A 1 226 ? -9.652 -3.998 12.970 1.00 98.00 226 ALA A C 1
ATOM 1667 O O . ALA A 1 226 ? -8.816 -4.484 12.210 1.00 98.00 226 ALA A O 1
ATOM 1668 N N . ILE A 1 227 ? -9.341 -3.449 14.139 1.00 98.44 227 ILE A N 1
ATOM 1669 C CA . ILE A 1 227 ? -7.999 -3.315 14.695 1.00 98.44 227 ILE A CA 1
ATOM 1670 C C . ILE A 1 227 ? -7.984 -4.033 16.041 1.00 98.44 227 ILE A C 1
ATOM 1672 O O . ILE A 1 227 ? -8.842 -3.791 16.883 1.00 98.44 227 ILE A O 1
ATOM 1676 N N . ILE A 1 228 ? -7.022 -4.927 16.245 1.00 97.69 228 ILE A N 1
ATOM 1677 C CA . ILE A 1 228 ? -6.921 -5.741 17.456 1.00 97.69 228 ILE A CA 1
ATOM 1678 C C . ILE A 1 228 ? -5.599 -5.452 18.145 1.00 97.69 228 ILE A C 1
ATOM 1680 O O . ILE A 1 228 ? -4.536 -5.825 17.645 1.00 97.69 228 ILE A O 1
ATOM 1684 N N . LYS A 1 229 ? -5.674 -4.797 19.305 1.00 96.69 229 LYS A N 1
ATOM 1685 C CA . LYS A 1 229 ? -4.506 -4.441 20.121 1.00 96.69 229 LYS A CA 1
ATOM 1686 C C . LYS A 1 229 ? -4.087 -5.649 20.965 1.00 96.69 229 LYS A C 1
ATOM 1688 O O . LYS A 1 229 ? -4.864 -6.134 21.786 1.00 96.69 229 LYS A O 1
ATOM 1693 N N . ALA A 1 230 ? -2.856 -6.117 20.794 1.00 93.12 230 ALA A N 1
ATOM 1694 C CA . ALA A 1 230 ? -2.289 -7.279 21.481 1.00 93.12 230 ALA A CA 1
ATOM 1695 C C . ALA A 1 230 ? -1.168 -6.890 22.468 1.00 93.12 230 ALA A C 1
ATOM 1697 O O . ALA A 1 230 ? -0.217 -7.644 22.666 1.00 93.12 230 ALA A O 1
ATOM 1698 N N . GLY A 1 231 ? -1.279 -5.713 23.095 1.00 90.06 231 GLY A N 1
ATOM 1699 C CA . GLY A 1 231 ? -0.346 -5.245 24.125 1.00 90.06 231 GLY A CA 1
ATOM 1700 C C . GLY A 1 231 ? 1.091 -5.120 23.613 1.00 90.06 231 GLY A C 1
ATOM 1701 O O . GLY A 1 231 ? 1.319 -4.599 22.524 1.00 90.06 231 GLY A O 1
ATOM 1702 N N . GLU A 1 232 ? 2.045 -5.636 24.390 1.00 87.50 232 GLU A N 1
ATOM 1703 C CA . GLU A 1 232 ? 3.484 -5.633 24.078 1.00 87.50 232 GLU A CA 1
ATOM 1704 C C . GLU A 1 232 ? 3.859 -6.406 22.803 1.00 87.50 232 GLU A C 1
ATOM 1706 O O . GLU A 1 232 ? 4.981 -6.296 22.320 1.00 87.50 232 GLU A O 1
ATOM 1711 N N . HIS A 1 233 ? 2.936 -7.182 22.230 1.00 88.62 233 HIS A N 1
ATOM 1712 C CA . HIS A 1 233 ? 3.196 -7.907 20.990 1.00 88.62 233 HIS A CA 1
ATOM 1713 C C . HIS A 1 233 ? 2.957 -7.039 19.750 1.00 88.62 233 HIS A C 1
ATOM 1715 O O . HIS A 1 233 ? 3.611 -7.247 18.727 1.00 88.62 233 HIS A O 1
ATOM 1721 N N . GLY A 1 234 ? 2.055 -6.054 19.821 1.00 91.06 234 GLY A N 1
ATOM 1722 C CA . GLY A 1 234 ? 1.685 -5.210 18.684 1.00 91.06 234 GLY A CA 1
ATOM 1723 C C . GLY A 1 234 ? 0.182 -5.117 18.451 1.00 91.06 234 GLY A C 1
ATOM 1724 O O . GLY A 1 234 ? -0.620 -5.276 19.370 1.00 91.06 234 GLY A O 1
ATOM 1725 N N . ALA A 1 235 ? -0.210 -4.847 17.210 1.00 95.31 235 ALA A N 1
ATOM 1726 C CA . ALA A 1 235 ? -1.602 -4.748 16.800 1.00 95.31 235 ALA A CA 1
ATOM 1727 C C . ALA A 1 235 ? -1.832 -5.333 15.400 1.00 95.31 235 ALA A C 1
ATOM 1729 O O . ALA A 1 235 ? -1.044 -5.122 14.476 1.00 95.31 235 ALA A O 1
ATOM 1730 N N . ALA A 1 236 ? -2.938 -6.056 15.233 1.00 93.06 236 ALA A N 1
ATOM 1731 C CA . ALA A 1 236 ? -3.412 -6.520 13.932 1.00 93.06 236 ALA A CA 1
ATOM 1732 C C . ALA A 1 236 ? -4.457 -5.555 13.371 1.00 93.06 236 ALA A C 1
ATOM 1734 O O . ALA A 1 236 ? -5.182 -4.924 14.136 1.00 93.06 236 ALA A O 1
ATOM 1735 N N . PHE A 1 237 ? -4.597 -5.494 12.052 1.00 94.56 237 PHE A N 1
ATOM 1736 C CA . PHE A 1 237 ? -5.740 -4.846 11.413 1.00 94.56 237 PHE A CA 1
ATOM 1737 C C . PHE A 1 237 ? -6.239 -5.652 10.213 1.00 94.56 237 PHE A C 1
ATOM 1739 O O . PHE A 1 237 ? -5.469 -6.380 9.584 1.00 94.56 237 PHE A O 1
ATOM 1746 N N . HIS A 1 238 ? -7.527 -5.536 9.901 1.00 89.88 238 HIS A N 1
ATOM 1747 C CA . HIS A 1 238 ? -8.154 -6.128 8.722 1.00 89.88 238 HIS A CA 1
ATOM 1748 C C . HIS A 1 238 ? -9.374 -5.304 8.298 1.00 89.88 238 HIS A C 1
ATOM 1750 O O . HIS A 1 238 ? -10.225 -4.998 9.129 1.00 89.88 238 HIS A O 1
ATOM 1756 N N . GLY A 1 239 ? -9.473 -4.957 7.019 1.00 85.50 239 GLY A N 1
ATOM 1757 C CA . GLY A 1 239 ? -10.596 -4.202 6.475 1.00 85.50 239 GLY A CA 1
ATOM 1758 C C . GLY A 1 239 ? -10.455 -3.913 4.985 1.00 85.50 239 GLY A C 1
ATOM 1759 O O . GLY A 1 239 ? -9.624 -4.502 4.293 1.00 85.50 239 GLY A O 1
ATOM 1760 N N . VAL A 1 240 ? -11.252 -2.958 4.505 1.00 74.19 240 VAL A N 1
ATOM 1761 C CA . VAL A 1 240 ? -11.339 -2.585 3.077 1.00 74.19 240 VAL A CA 1
ATOM 1762 C C . VAL A 1 240 ? -10.026 -2.064 2.474 1.00 74.19 240 VAL A C 1
ATOM 1764 O O . VAL A 1 240 ? -9.807 -2.199 1.273 1.00 74.19 240 VAL A O 1
ATOM 1767 N N . GLU A 1 241 ? -9.144 -1.491 3.296 1.00 68.12 241 GLU A N 1
ATOM 1768 C CA . GLU A 1 241 ? -7.835 -0.963 2.873 1.00 68.12 241 GLU A CA 1
ATOM 1769 C C . GLU A 1 241 ? -6.712 -2.012 2.946 1.00 68.12 241 GLU A C 1
ATOM 1771 O O . GLU A 1 241 ? -5.587 -1.757 2.519 1.00 68.12 241 GLU A O 1
ATOM 1776 N N . GLY A 1 242 ? -7.009 -3.207 3.465 1.00 70.81 242 GLY A N 1
ATOM 1777 C CA . GLY A 1 242 ? -6.067 -4.311 3.584 1.00 70.81 242 GLY A CA 1
ATOM 1778 C C . GLY A 1 242 ? -6.010 -4.896 4.990 1.00 70.81 242 GLY A C 1
ATOM 1779 O O . GLY A 1 242 ? -6.880 -4.680 5.834 1.00 70.81 242 GLY A O 1
ATOM 1780 N N . SER A 1 243 ? -4.967 -5.676 5.249 1.00 80.44 243 SER A N 1
ATOM 1781 C CA . SER A 1 243 ? -4.747 -6.294 6.553 1.00 80.44 243 SER A CA 1
ATOM 1782 C C . SER A 1 243 ? -3.275 -6.349 6.900 1.00 80.44 243 SER A C 1
ATOM 1784 O O . SER A 1 243 ? -2.437 -6.387 6.009 1.00 80.44 243 SER A O 1
ATOM 1786 N N . GLY A 1 244 ? -2.938 -6.405 8.179 1.00 78.75 244 GLY A N 1
ATOM 1787 C CA . GLY A 1 244 ? -1.540 -6.438 8.571 1.00 78.75 244 GLY A CA 1
ATOM 1788 C C . GLY A 1 244 ? -1.325 -6.679 10.050 1.00 78.75 244 GLY A C 1
ATOM 1789 O O . GLY A 1 244 ? -2.263 -6.805 10.836 1.00 78.75 244 GLY A O 1
ATOM 1790 N N . TRP A 1 245 ? -0.046 -6.761 10.397 1.00 85.19 245 TRP A N 1
ATOM 1791 C CA . TRP A 1 245 ? 0.444 -6.836 11.762 1.00 85.19 245 TRP A CA 1
ATOM 1792 C C . TRP A 1 245 ? 1.518 -5.775 11.952 1.00 85.19 245 TRP A C 1
ATOM 1794 O O . TRP A 1 245 ? 2.470 -5.721 11.172 1.00 85.19 245 TRP A O 1
ATOM 1804 N N . VAL A 1 246 ? 1.368 -4.970 12.996 1.00 86.12 246 VAL A N 1
ATOM 1805 C CA . VAL A 1 246 ? 2.329 -3.949 13.397 1.00 86.12 246 VAL A CA 1
ATOM 1806 C C . VAL A 1 246 ? 2.896 -4.348 14.757 1.00 86.12 246 VAL A C 1
ATOM 1808 O O . VAL A 1 246 ? 2.134 -4.368 15.723 1.00 86.12 246 VAL A O 1
ATOM 1811 N N . PRO A 1 247 ? 4.186 -4.714 14.857 1.00 83.75 247 PRO A N 1
ATOM 1812 C CA . PRO A 1 247 ? 4.789 -5.070 16.137 1.00 83.75 247 PRO A CA 1
ATOM 1813 C C . PRO A 1 247 ? 4.876 -3.845 17.056 1.00 83.75 247 PRO A C 1
ATOM 1815 O O . PRO A 1 247 ? 5.067 -2.723 16.585 1.00 83.75 247 PRO A O 1
ATOM 1818 N N . ALA A 1 248 ? 4.761 -4.056 18.368 1.00 87.06 248 ALA A N 1
ATOM 1819 C CA . ALA A 1 248 ? 5.014 -2.987 19.329 1.00 87.06 248 ALA A CA 1
ATOM 1820 C C . ALA A 1 248 ? 6.532 -2.747 19.463 1.00 87.06 248 ALA A C 1
ATOM 1822 O O . ALA A 1 248 ? 7.298 -3.713 19.532 1.00 87.06 248 ALA A O 1
ATOM 1823 N N . PRO A 1 249 ? 6.990 -1.485 19.509 1.00 87.06 249 PRO A N 1
ATOM 1824 C CA . PRO A 1 249 ? 8.352 -1.162 19.922 1.00 87.06 249 PRO A CA 1
ATOM 1825 C C . PRO A 1 249 ? 8.664 -1.663 21.332 1.00 87.06 249 PRO A C 1
ATOM 1827 O O . PRO A 1 249 ? 7.785 -1.726 22.190 1.00 87.06 249 PRO A O 1
ATOM 1830 N N . VAL A 1 250 ? 9.944 -1.938 21.587 1.00 84.50 250 VAL A N 1
ATOM 1831 C CA . VAL A 1 250 ? 10.434 -2.193 22.947 1.00 84.50 250 VAL A CA 1
ATOM 1832 C C . VAL A 1 250 ? 10.373 -0.891 23.746 1.00 84.50 250 VAL A C 1
ATOM 1834 O O . VAL A 1 250 ? 10.900 0.132 23.303 1.00 84.50 250 VAL A O 1
ATOM 1837 N N . ALA A 1 251 ? 9.748 -0.949 24.919 1.00 88.81 251 ALA A N 1
ATOM 1838 C CA . ALA A 1 251 ? 9.590 0.174 25.833 1.00 88.81 251 ALA A CA 1
ATOM 1839 C C . ALA A 1 251 ? 9.852 -0.264 27.277 1.00 88.81 251 ALA A C 1
ATOM 1841 O O . ALA A 1 251 ? 9.571 -1.407 27.650 1.00 88.81 251 ALA A O 1
ATOM 1842 N N . ASP A 1 252 ? 10.353 0.661 28.091 1.00 88.19 252 ASP A N 1
ATOM 1843 C CA . ASP A 1 252 ? 10.556 0.440 29.522 1.00 88.19 252 ASP A CA 1
ATOM 1844 C C . ASP A 1 252 ? 9.236 0.680 30.270 1.00 88.19 252 ASP A C 1
ATOM 1846 O O . ASP A 1 252 ? 8.863 1.810 30.579 1.00 88.19 252 ASP A O 1
ATOM 1850 N N . VAL A 1 253 ? 8.485 -0.395 30.526 1.00 89.69 253 VAL A N 1
ATOM 1851 C CA . VAL A 1 253 ? 7.125 -0.301 31.080 1.00 89.69 253 VAL A CA 1
ATOM 1852 C C . VAL A 1 253 ? 7.142 0.250 32.511 1.00 89.69 253 VAL A C 1
ATOM 1854 O O . VAL A 1 253 ? 7.615 -0.402 33.440 1.00 89.69 253 VAL A O 1
ATOM 1857 N N . VAL A 1 254 ? 6.545 1.429 32.687 1.00 89.62 254 VAL A N 1
ATOM 1858 C CA . VAL A 1 254 ? 6.286 2.079 33.979 1.00 89.62 254 VAL A CA 1
ATOM 1859 C C . VAL A 1 254 ? 4.804 1.998 34.336 1.00 89.62 254 VAL A C 1
ATOM 1861 O O . VAL A 1 254 ? 4.451 1.555 35.430 1.00 89.62 254 VAL A O 1
ATOM 1864 N N . ASN A 1 255 ? 3.924 2.397 33.415 1.00 89.62 255 ASN A N 1
ATOM 1865 C CA . ASN A 1 255 ? 2.480 2.306 33.588 1.00 89.62 255 ASN A CA 1
ATOM 1866 C C . ASN A 1 255 ? 1.794 1.941 32.258 1.00 89.62 255 ASN A C 1
ATOM 1868 O O . ASN A 1 255 ? 1.708 2.777 31.364 1.00 89.62 255 ASN A O 1
ATOM 1872 N N . PRO A 1 256 ? 1.236 0.727 32.105 1.00 88.69 256 PRO A N 1
ATOM 1873 C CA . PRO A 1 256 ? 0.557 0.335 30.872 1.00 88.69 256 PRO A CA 1
ATOM 1874 C C . PRO A 1 256 ? -0.834 0.977 30.710 1.00 88.69 256 PRO A C 1
ATOM 1876 O O . PRO A 1 256 ? -1.461 0.847 29.653 1.00 88.69 256 PRO A O 1
ATOM 1879 N N . ILE A 1 257 ? -1.364 1.635 31.749 1.00 91.06 257 ILE A N 1
ATOM 1880 C CA . ILE A 1 257 ? -2.711 2.208 31.730 1.00 91.06 257 ILE A CA 1
ATOM 1881 C C . ILE A 1 257 ? -2.766 3.416 30.795 1.00 91.06 257 ILE A C 1
ATOM 1883 O O . ILE A 1 257 ? -2.004 4.367 30.923 1.00 91.06 257 ILE A O 1
ATOM 1887 N N . GLY A 1 258 ? -3.720 3.383 29.865 1.00 91.25 258 GLY A N 1
ATOM 1888 C CA . GLY A 1 258 ? -3.903 4.421 28.851 1.00 91.25 258 GLY A CA 1
ATOM 1889 C C . GLY A 1 258 ? -3.156 4.162 27.541 1.00 91.25 258 GLY A C 1
ATOM 1890 O O . GLY A 1 258 ? -3.411 4.872 26.578 1.00 91.25 258 GLY A O 1
ATOM 1891 N N . ALA A 1 259 ? -2.322 3.119 27.436 1.00 94.88 259 ALA A N 1
ATOM 1892 C CA . ALA A 1 259 ? -1.595 2.821 26.196 1.00 94.88 259 ALA A CA 1
ATOM 1893 C C . ALA A 1 259 ? -2.522 2.562 24.999 1.00 94.88 259 ALA A C 1
ATOM 1895 O O . ALA A 1 259 ? -2.289 3.055 23.898 1.00 94.88 259 ALA A O 1
ATOM 1896 N N . GLY A 1 260 ? -3.614 1.826 25.227 1.00 95.56 260 GLY A N 1
ATOM 1897 C CA . GLY A 1 260 ? -4.641 1.597 24.210 1.00 95.56 260 GLY A CA 1
ATOM 1898 C C . GLY A 1 260 ? -5.414 2.862 23.828 1.00 95.56 260 GLY A C 1
ATOM 1899 O O . GLY A 1 260 ? -5.842 2.973 22.683 1.00 95.56 260 GLY A O 1
ATOM 1900 N N . ASP A 1 261 ? -5.554 3.815 24.751 1.00 97.12 261 ASP A N 1
ATOM 1901 C CA . ASP A 1 261 ? -6.222 5.096 24.505 1.00 97.12 261 ASP A CA 1
ATOM 1902 C C . ASP A 1 261 ? -5.301 6.017 23.683 1.00 97.12 261 ASP A C 1
ATOM 1904 O O . ASP A 1 261 ? -5.730 6.610 22.696 1.00 97.12 261 ASP A O 1
ATOM 1908 N N . SER A 1 262 ? -4.008 6.062 24.028 1.00 98.00 262 SER A N 1
ATOM 1909 C CA . SER A 1 262 ? -2.958 6.758 23.271 1.00 98.00 262 SER A CA 1
ATOM 1910 C C . SER A 1 262 ? -2.787 6.178 21.862 1.00 98.00 262 SER A C 1
ATOM 1912 O O . SER A 1 262 ? -2.607 6.929 20.903 1.00 98.00 262 SER A O 1
ATOM 1914 N N . PHE A 1 263 ? -2.908 4.852 21.715 1.00 98.19 263 PHE A N 1
ATOM 1915 C CA . PHE A 1 263 ? -2.958 4.184 20.413 1.00 98.19 263 PHE A CA 1
ATOM 1916 C C . PHE A 1 263 ? -4.115 4.726 19.567 1.00 98.19 263 PHE A C 1
ATOM 1918 O O . PHE A 1 263 ? -3.911 5.147 18.430 1.00 98.19 263 PHE A O 1
ATOM 1925 N N . VAL A 1 264 ? -5.332 4.736 20.126 1.00 98.00 264 VAL A N 1
ATOM 1926 C CA . VAL A 1 264 ? -6.524 5.237 19.429 1.00 98.00 264 VAL A CA 1
ATOM 1927 C C . VAL A 1 264 ? -6.350 6.706 19.062 1.00 98.00 264 VAL A C 1
ATOM 1929 O O . VAL A 1 264 ? -6.614 7.051 17.918 1.00 98.00 264 VAL A O 1
ATOM 1932 N N . ALA A 1 265 ? -5.858 7.543 19.978 1.00 97.75 265 ALA A N 1
ATOM 1933 C CA . ALA A 1 265 ? -5.601 8.963 19.740 1.00 97.75 265 ALA A CA 1
ATOM 1934 C C . ALA A 1 265 ? -4.686 9.216 18.535 1.00 97.75 265 ALA A C 1
ATOM 1936 O O . ALA A 1 265 ? -5.018 10.027 17.669 1.00 97.75 265 ALA A O 1
ATOM 1937 N N . ALA A 1 266 ? -3.556 8.514 18.464 1.00 97.69 266 ALA A N 1
ATOM 1938 C CA . ALA A 1 266 ? -2.612 8.630 17.358 1.00 97.69 266 ALA A CA 1
ATOM 1939 C C . ALA A 1 266 ? -3.196 8.112 16.042 1.00 97.69 266 ALA A C 1
ATOM 1941 O O . ALA A 1 266 ? -3.132 8.808 15.032 1.00 97.69 266 ALA A O 1
ATOM 1942 N N . LEU A 1 267 ? -3.845 6.945 16.078 1.00 96.94 267 LEU A N 1
ATOM 1943 C CA . LEU A 1 267 ? -4.510 6.363 14.916 1.00 96.94 267 LEU A CA 1
ATOM 1944 C C . LEU A 1 267 ? -5.520 7.343 14.305 1.00 96.94 267 LEU A C 1
ATOM 1946 O O . LEU A 1 267 ? -5.491 7.595 13.105 1.00 96.94 267 LEU A O 1
ATOM 1950 N N . VAL A 1 268 ? -6.427 7.898 15.114 1.00 95.25 268 VAL A N 1
ATOM 1951 C CA . VAL A 1 268 ? -7.472 8.790 14.591 1.00 95.25 268 VAL A CA 1
ATOM 1952 C C . VAL A 1 268 ? -6.917 10.141 14.156 1.00 95.25 268 VAL A C 1
ATOM 1954 O O . VAL A 1 268 ? -7.433 10.704 13.197 1.00 95.25 268 VAL A O 1
ATOM 1957 N N . SER A 1 269 ? -5.860 10.634 14.811 1.00 94.88 269 SER A N 1
ATOM 1958 C CA . SER A 1 269 ? -5.187 11.878 14.417 1.00 94.88 269 SER A CA 1
ATOM 1959 C C . SER A 1 269 ? -4.598 11.761 13.011 1.00 94.88 269 SER A C 1
ATOM 1961 O O . SER A 1 269 ? -4.897 12.587 12.152 1.00 94.88 269 SER A O 1
ATOM 1963 N N . ASP A 1 270 ? -3.848 10.691 12.743 1.00 93.56 270 ASP A N 1
ATOM 1964 C CA . ASP A 1 270 ? -3.244 10.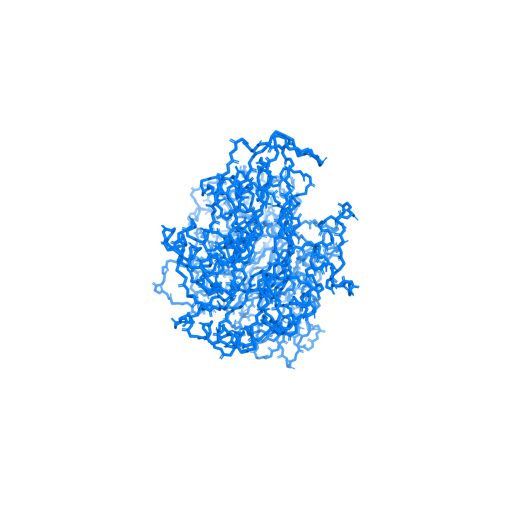449 11.429 1.00 93.56 270 ASP A CA 1
ATOM 1965 C C . ASP A 1 270 ? -4.312 10.195 10.350 1.00 93.56 270 ASP A C 1
ATOM 1967 O O . ASP A 1 270 ? -4.219 10.720 9.238 1.00 93.56 270 ASP A O 1
ATOM 1971 N N . LEU A 1 271 ? -5.378 9.455 10.678 1.00 91.44 271 LEU A N 1
ATOM 1972 C CA . LEU A 1 271 ? -6.492 9.222 9.751 1.00 91.44 271 LEU A CA 1
ATOM 1973 C C . LEU A 1 271 ? -7.268 10.505 9.408 1.00 91.44 271 LEU A C 1
ATOM 1975 O O . LEU A 1 271 ? -7.750 10.624 8.280 1.00 91.44 271 LEU A O 1
ATOM 1979 N N . GLU A 1 272 ? -7.416 11.451 10.344 1.00 89.12 272 GLU A N 1
ATOM 1980 C CA . GLU A 1 272 ? -8.010 12.771 10.064 1.00 89.12 272 GLU A CA 1
ATOM 1981 C C . GLU A 1 272 ? -7.099 13.635 9.175 1.00 89.12 272 GLU A C 1
ATOM 1983 O O . GLU A 1 272 ? -7.599 14.448 8.400 1.00 89.12 272 GLU A O 1
ATOM 1988 N N . LEU A 1 273 ? -5.778 13.423 9.219 1.00 88.19 273 LEU A N 1
ATOM 1989 C CA . LEU A 1 273 ? -4.811 14.066 8.319 1.00 88.19 273 LEU A CA 1
ATOM 1990 C C . LEU A 1 273 ? -4.721 13.414 6.928 1.00 88.19 273 LEU A C 1
ATOM 1992 O O . LEU A 1 273 ? -3.988 13.906 6.071 1.00 88.19 273 LEU A O 1
ATOM 1996 N N . GLY A 1 274 ? -5.459 12.327 6.687 1.00 86.00 274 GLY A N 1
ATOM 1997 C CA . GLY A 1 274 ? -5.451 11.607 5.413 1.00 86.00 274 GLY A CA 1
ATOM 1998 C C . GLY A 1 274 ? -4.279 10.637 5.242 1.00 86.00 274 GLY A C 1
ATOM 1999 O O . GLY A 1 274 ? -4.028 10.206 4.117 1.00 86.00 274 GLY A O 1
ATOM 2000 N N . ALA A 1 275 ? -3.577 10.284 6.324 1.00 83.38 275 ALA A N 1
ATOM 2001 C CA . ALA A 1 275 ? -2.587 9.213 6.291 1.00 83.38 275 ALA A CA 1
ATOM 2002 C C . ALA A 1 275 ? -3.249 7.869 5.958 1.00 83.38 275 ALA A C 1
ATOM 2004 O O . ALA A 1 275 ? -4.425 7.636 6.266 1.00 83.38 275 ALA A O 1
ATOM 2005 N N . SER A 1 276 ? -2.482 6.958 5.361 1.00 85.25 276 SER A N 1
ATOM 2006 C CA . SER A 1 276 ? -2.947 5.587 5.162 1.00 85.25 276 SER A CA 1
ATOM 2007 C C . SER A 1 276 ? -3.127 4.874 6.506 1.00 85.25 276 SER A C 1
ATOM 2009 O O . SER A 1 276 ? -2.435 5.166 7.486 1.00 85.25 276 SER A O 1
ATOM 2011 N N . LEU A 1 277 ? -4.010 3.870 6.559 1.00 87.06 277 LEU A N 1
ATOM 2012 C CA . LEU A 1 277 ? -4.186 3.057 7.765 1.00 87.06 277 LEU A CA 1
ATOM 2013 C C . LEU A 1 277 ? -2.868 2.438 8.253 1.00 87.06 277 LEU A C 1
ATOM 2015 O O . LEU A 1 277 ? -2.645 2.354 9.455 1.00 87.06 277 LEU A O 1
ATOM 2019 N N . ALA A 1 278 ? -1.982 2.020 7.347 1.00 80.62 278 ALA A N 1
ATOM 2020 C CA . ALA A 1 278 ? -0.703 1.424 7.723 1.00 80.62 278 ALA A CA 1
ATOM 2021 C C . ALA A 1 278 ? 0.220 2.426 8.437 1.00 80.62 278 ALA A C 1
ATOM 2023 O O . ALA A 1 278 ? 0.794 2.087 9.472 1.00 80.62 278 ALA A O 1
ATOM 2024 N N . GLU A 1 279 ? 0.331 3.653 7.923 1.00 82.38 279 GLU A N 1
ATOM 2025 C CA . GLU A 1 279 ? 1.101 4.731 8.559 1.00 82.38 279 GLU A CA 1
ATOM 2026 C C . GLU A 1 279 ? 0.515 5.079 9.927 1.00 82.38 279 GLU A C 1
ATOM 2028 O O . GLU A 1 279 ? 1.234 5.069 10.927 1.00 82.38 279 GLU A O 1
ATOM 2033 N N . ALA A 1 280 ? -0.807 5.256 9.990 1.00 92.12 280 ALA A N 1
ATOM 2034 C CA . ALA A 1 280 ? -1.508 5.560 11.230 1.00 92.12 280 ALA A CA 1
ATOM 2035 C C . ALA A 1 280 ? -1.317 4.457 12.290 1.00 92.12 280 ALA A C 1
ATOM 2037 O O . ALA A 1 280 ? -1.133 4.749 13.470 1.00 92.12 280 ALA A O 1
ATOM 2038 N N . MET A 1 281 ? -1.290 3.180 11.885 1.00 94.12 281 MET A N 1
ATOM 2039 C CA . MET A 1 281 ? -1.014 2.047 12.778 1.00 94.12 281 MET A CA 1
ATOM 2040 C C . MET A 1 281 ? 0.428 2.042 13.311 1.00 94.12 281 MET A C 1
ATOM 2042 O O . MET A 1 281 ? 0.647 1.654 14.460 1.00 94.12 281 MET A O 1
ATOM 2046 N N . ILE A 1 282 ? 1.410 2.471 12.511 1.00 88.31 282 ILE A N 1
ATOM 2047 C CA . ILE A 1 282 ? 2.815 2.583 12.935 1.00 88.31 282 ILE A CA 1
ATOM 2048 C C . ILE A 1 282 ? 2.968 3.694 13.972 1.00 88.31 282 ILE A C 1
ATOM 2050 O O . ILE A 1 282 ? 3.536 3.457 15.043 1.00 88.31 282 ILE A O 1
ATOM 2054 N N . THR A 1 283 ? 2.425 4.881 13.689 1.00 92.69 283 THR A N 1
ATOM 2055 C CA . THR A 1 283 ? 2.413 5.996 14.644 1.00 92.69 283 THR A CA 1
ATOM 2056 C C . THR A 1 283 ? 1.690 5.593 15.923 1.00 92.69 283 THR A C 1
ATOM 2058 O O . THR A 1 283 ? 2.204 5.817 17.018 1.00 92.69 283 THR A O 1
ATOM 2061 N N . ALA A 1 284 ? 0.539 4.925 15.804 1.00 97.06 284 ALA A N 1
ATOM 2062 C CA . ALA A 1 284 ? -0.235 4.459 16.945 1.00 97.06 284 ALA A CA 1
ATOM 2063 C C . ALA A 1 284 ? 0.534 3.470 17.828 1.00 97.06 284 ALA A C 1
ATOM 2065 O O . ALA A 1 284 ? 0.536 3.624 19.050 1.00 97.06 284 ALA A O 1
ATOM 2066 N N . ALA A 1 285 ? 1.239 2.501 17.236 1.00 95.75 285 ALA A N 1
ATOM 2067 C CA . ALA A 1 285 ? 2.083 1.569 17.981 1.00 95.75 285 ALA A CA 1
ATOM 2068 C C . ALA A 1 285 ? 3.233 2.287 18.708 1.00 95.75 285 ALA A C 1
ATOM 2070 O O . ALA A 1 285 ? 3.509 1.992 19.871 1.00 95.75 285 ALA A O 1
ATOM 2071 N N . ALA A 1 286 ? 3.870 3.260 18.053 1.00 94.12 286 ALA A N 1
ATOM 2072 C CA . ALA A 1 286 ? 4.959 4.037 18.635 1.00 94.12 286 ALA A CA 1
ATOM 2073 C C . ALA A 1 286 ? 4.498 4.956 19.778 1.00 94.12 286 ALA A C 1
ATOM 2075 O O . ALA A 1 286 ? 5.152 5.029 20.816 1.00 94.12 286 ALA A O 1
ATOM 2076 N N . VAL A 1 287 ? 3.352 5.621 19.621 1.00 97.38 287 VAL A N 1
ATOM 2077 C CA . VAL A 1 287 ? 2.752 6.468 20.661 1.00 97.38 287 VAL A CA 1
ATOM 2078 C C . VAL A 1 287 ? 2.289 5.629 21.852 1.00 97.38 287 VAL A C 1
ATOM 2080 O O . VAL A 1 287 ? 2.540 6.004 22.997 1.00 97.38 287 VAL A O 1
ATOM 2083 N N . ALA A 1 288 ? 1.679 4.467 21.607 1.00 96.88 288 ALA A N 1
ATOM 2084 C CA . ALA A 1 288 ? 1.304 3.540 22.670 1.00 96.88 288 ALA A CA 1
ATOM 2085 C C . ALA A 1 288 ? 2.530 3.080 23.473 1.00 96.88 288 ALA A C 1
ATOM 2087 O O . ALA A 1 288 ? 2.515 3.163 24.700 1.00 96.88 288 ALA A O 1
ATOM 2088 N N . ALA A 1 289 ? 3.609 2.677 22.795 1.00 95.00 289 ALA A N 1
ATOM 2089 C CA . ALA A 1 289 ? 4.857 2.268 23.437 1.00 95.00 289 ALA A CA 1
ATOM 2090 C C . ALA A 1 289 ? 5.536 3.416 24.207 1.00 95.00 289 ALA A C 1
ATOM 2092 O O . ALA A 1 289 ? 5.973 3.222 25.334 1.00 95.00 289 ALA A O 1
ATOM 2093 N N . ALA A 1 290 ? 5.561 4.636 23.670 1.00 96.00 290 ALA A N 1
ATOM 2094 C CA . ALA A 1 290 ? 6.105 5.782 24.400 1.00 96.00 290 ALA A CA 1
ATOM 2095 C C . ALA A 1 290 ? 5.260 6.150 25.633 1.00 96.00 290 ALA A C 1
ATOM 2097 O O . ALA A 1 290 ? 5.796 6.639 26.625 1.00 96.00 290 ALA A O 1
ATOM 2098 N N . SER A 1 291 ? 3.943 5.917 25.591 1.00 96.75 291 SER A N 1
ATOM 2099 C CA . SER A 1 291 ? 3.058 6.239 26.715 1.00 96.75 291 SER A CA 1
ATOM 2100 C C . SER A 1 291 ? 3.248 5.329 27.924 1.00 96.75 291 SER A C 1
ATOM 2102 O O . SER A 1 291 ? 3.021 5.773 29.045 1.00 96.75 291 SER A O 1
ATOM 2104 N N . VAL A 1 292 ? 3.713 4.085 27.731 1.00 94.75 292 VAL A N 1
ATOM 2105 C CA . VAL A 1 292 ? 3.922 3.177 28.869 1.00 94.75 292 VAL A CA 1
ATOM 2106 C C . VAL A 1 292 ? 5.145 3.529 29.709 1.00 94.75 292 VAL A C 1
ATOM 2108 O O . VAL A 1 292 ? 5.245 3.055 30.838 1.00 94.75 292 VAL A O 1
ATOM 2111 N N . GLU A 1 293 ? 6.051 4.367 29.195 1.00 94.12 293 GLU A N 1
ATOM 2112 C CA . GLU A 1 293 ? 7.256 4.834 29.900 1.00 94.12 293 GLU A CA 1
ATOM 2113 C C . GLU A 1 293 ? 6.957 5.991 30.884 1.00 94.12 293 GLU A C 1
ATOM 2115 O O . GLU A 1 293 ? 7.864 6.487 31.552 1.00 94.12 293 GLU A O 1
ATOM 2120 N N . ILE A 1 294 ? 5.694 6.433 30.990 1.00 93.38 294 ILE A N 1
ATOM 2121 C CA . ILE A 1 294 ? 5.264 7.590 31.791 1.00 93.38 294 ILE A CA 1
ATOM 2122 C C . ILE A 1 294 ? 4.233 7.170 32.851 1.00 93.38 294 ILE A C 1
ATOM 2124 O O . ILE A 1 294 ? 3.314 6.409 32.575 1.00 93.38 294 ILE A O 1
ATOM 2128 N N . ASP A 1 295 ? 4.342 7.712 34.070 1.00 89.06 295 ASP A N 1
ATOM 2129 C CA . ASP A 1 295 ? 3.431 7.412 35.192 1.00 89.06 295 ASP A CA 1
ATOM 2130 C C . ASP A 1 295 ? 1.967 7.740 34.899 1.00 89.06 295 ASP A C 1
ATOM 2132 O O . ASP A 1 295 ? 1.060 7.058 35.376 1.00 89.06 295 ASP A O 1
ATOM 2136 N N . ARG A 1 296 ? 1.730 8.836 34.180 1.00 91.69 296 ARG A N 1
ATOM 2137 C CA . ARG A 1 296 ? 0.406 9.424 34.001 1.00 91.69 296 ARG A CA 1
ATOM 2138 C C . ARG A 1 296 ? -0.278 8.866 32.745 1.00 91.69 296 ARG A C 1
ATOM 2140 O O . ARG A 1 296 ? 0.256 9.047 31.651 1.00 91.69 296 ARG A O 1
ATOM 2147 N N . PRO A 1 297 ? -1.483 8.273 32.861 1.00 90.69 297 PRO A N 1
ATOM 2148 C CA . PRO A 1 297 ? -2.227 7.770 31.707 1.00 90.69 297 PRO A CA 1
ATOM 2149 C C . PRO A 1 297 ? -2.530 8.848 30.659 1.00 90.69 297 PRO A C 1
ATOM 2151 O O . PRO A 1 297 ? -2.863 9.989 30.993 1.00 90.69 297 PRO A O 1
ATOM 2154 N N . GLY A 1 298 ? -2.453 8.465 29.381 1.00 91.06 298 GLY A N 1
ATOM 2155 C CA . GLY A 1 298 ? -2.741 9.351 28.245 1.00 91.06 298 GLY A CA 1
ATOM 2156 C C . GLY A 1 298 ? -1.669 10.412 27.972 1.00 91.06 298 GLY A C 1
ATOM 2157 O O . GLY A 1 298 ? -1.925 11.348 27.217 1.00 91.06 298 GLY A O 1
ATOM 2158 N N . VAL A 1 299 ? -0.487 10.293 28.585 1.00 95.06 299 VAL A N 1
ATOM 2159 C CA . VAL A 1 299 ? 0.658 11.192 28.388 1.00 95.06 299 VAL A CA 1
ATOM 2160 C C . VAL A 1 299 ? 1.837 10.400 27.829 1.00 95.06 299 VAL A C 1
ATOM 2162 O O . VAL A 1 299 ? 2.044 9.245 28.187 1.00 95.06 299 VAL A O 1
ATOM 2165 N N . PHE A 1 300 ? 2.609 11.011 26.934 1.00 96.44 300 PHE A N 1
ATOM 2166 C CA . PHE A 1 300 ? 3.816 10.422 26.353 1.00 96.44 300 PHE A CA 1
ATOM 2167 C C . PHE A 1 300 ? 4.797 11.522 25.931 1.00 96.44 300 PHE A C 1
ATOM 2169 O O . PHE A 1 300 ? 4.400 12.674 25.753 1.00 96.44 300 PHE A O 1
ATOM 2176 N N . ASP A 1 301 ? 6.071 11.168 25.744 1.00 95.69 301 ASP A N 1
ATOM 2177 C CA . ASP A 1 301 ? 7.064 12.064 25.140 1.00 95.69 301 ASP A CA 1
ATOM 2178 C C . ASP A 1 301 ? 6.991 11.986 23.595 1.00 95.69 301 ASP A C 1
ATOM 2180 O O . ASP A 1 301 ? 7.288 10.933 23.014 1.00 95.69 301 ASP A O 1
ATOM 2184 N N . PRO A 1 302 ? 6.648 13.083 22.886 1.00 93.81 302 PRO A N 1
ATOM 2185 C CA . PRO A 1 302 ? 6.599 13.109 21.422 1.00 93.81 302 PRO A CA 1
ATOM 2186 C C . PRO A 1 302 ? 7.934 12.801 20.742 1.00 93.81 302 PRO A C 1
ATOM 2188 O O . PRO A 1 302 ? 7.963 12.258 19.636 1.00 93.81 302 PRO A O 1
ATOM 2191 N N . ALA A 1 303 ? 9.059 13.194 21.346 1.00 91.94 303 ALA A N 1
ATOM 2192 C CA . ALA A 1 303 ? 10.377 12.890 20.803 1.00 91.94 303 ALA A CA 1
ATOM 2193 C C . ALA A 1 303 ? 10.654 11.386 20.892 1.00 91.94 303 ALA A C 1
ATOM 2195 O O . ALA A 1 303 ? 11.107 10.791 19.911 1.00 91.94 303 ALA A O 1
ATOM 2196 N N . ARG A 1 304 ? 10.296 10.768 22.022 1.00 91.88 304 ARG A N 1
ATOM 2197 C CA . ARG A 1 304 ? 10.401 9.323 22.225 1.00 91.88 304 ARG A CA 1
ATOM 2198 C C . ARG A 1 304 ? 9.522 8.536 21.255 1.00 91.88 304 ARG A C 1
ATOM 2200 O O . ARG A 1 304 ? 10.033 7.639 20.591 1.00 91.88 304 ARG A O 1
ATOM 2207 N N . ALA A 1 305 ? 8.256 8.923 21.088 1.00 91.94 305 ALA A N 1
ATOM 2208 C CA . ALA A 1 305 ? 7.349 8.290 20.125 1.00 91.94 305 ALA A CA 1
ATOM 2209 C C . ALA A 1 305 ? 7.897 8.357 18.686 1.00 91.94 305 ALA A C 1
ATOM 2211 O O . ALA A 1 305 ? 7.962 7.342 17.992 1.00 91.94 305 ALA A O 1
ATOM 2212 N N . ARG A 1 306 ? 8.394 9.524 18.247 1.00 88.50 306 ARG A N 1
ATOM 2213 C CA . ARG A 1 306 ? 9.023 9.672 16.918 1.00 88.50 306 ARG A CA 1
ATOM 2214 C C . ARG A 1 306 ? 10.272 8.810 16.749 1.00 88.50 306 ARG A C 1
ATOM 2216 O O . ARG A 1 306 ? 10.487 8.270 15.669 1.00 88.50 306 ARG A O 1
ATOM 2223 N N . ALA A 1 307 ? 11.080 8.658 17.798 1.00 86.38 307 ALA A N 1
ATOM 2224 C CA . ALA A 1 307 ? 12.261 7.797 17.770 1.00 86.38 307 ALA A CA 1
ATOM 2225 C C . ALA A 1 307 ? 11.905 6.299 17.695 1.00 86.38 307 ALA A C 1
ATOM 2227 O O . ALA A 1 307 ? 12.680 5.516 17.148 1.00 86.38 307 ALA A O 1
ATOM 2228 N N . MET A 1 308 ? 10.739 5.896 18.211 1.00 86.06 308 MET A N 1
ATOM 2229 C CA . MET A 1 308 ? 10.261 4.512 18.161 1.00 86.06 308 MET A CA 1
ATOM 2230 C C . MET A 1 308 ? 9.659 4.126 16.799 1.00 86.06 308 MET A C 1
ATOM 2232 O O . MET A 1 308 ? 9.765 2.963 16.409 1.00 86.06 308 MET A O 1
ATOM 2236 N N . ALA A 1 309 ? 9.080 5.059 16.037 1.00 75.06 309 ALA A N 1
ATOM 2237 C CA . ALA A 1 309 ? 8.399 4.748 14.771 1.00 75.06 309 ALA A CA 1
ATOM 2238 C C . ALA A 1 309 ? 9.276 4.003 13.726 1.00 75.06 309 ALA A C 1
ATOM 2240 O O . ALA A 1 309 ? 8.808 3.011 13.166 1.00 75.06 309 ALA A O 1
ATOM 2241 N N . PRO A 1 310 ? 10.565 4.343 13.504 1.00 62.69 310 PRO A N 1
ATOM 2242 C CA . PRO A 1 310 ? 11.436 3.572 12.606 1.00 62.69 310 PRO A CA 1
ATOM 2243 C C . PRO A 1 310 ? 11.743 2.145 13.091 1.00 62.69 310 PRO A C 1
ATOM 2245 O O . PRO A 1 310 ? 12.031 1.258 12.286 1.00 62.69 310 PRO A O 1
ATOM 2248 N N . SER A 1 311 ? 11.689 1.891 14.403 1.00 61.16 311 SER A N 1
ATOM 2249 C CA . SER A 1 311 ? 11.903 0.545 14.961 1.00 61.16 311 SER A CA 1
ATOM 2250 C C . SER A 1 311 ? 10.734 -0.401 14.658 1.00 61.16 311 SER A C 1
ATOM 2252 O O . SER A 1 311 ? 10.948 -1.592 14.435 1.00 61.16 311 SER A O 1
ATOM 2254 N N . VAL A 1 312 ? 9.522 0.150 14.511 1.00 56.19 312 VAL A N 1
ATOM 2255 C CA . VAL A 1 312 ? 8.343 -0.570 14.003 1.00 56.19 312 VAL A CA 1
ATOM 2256 C C . VAL A 1 312 ? 8.572 -1.050 12.563 1.00 56.19 312 VAL A C 1
ATOM 2258 O O . VAL A 1 312 ? 8.152 -2.146 12.199 1.00 56.19 312 VAL A O 1
ATOM 2261 N N . LEU A 1 313 ? 9.289 -0.257 11.755 1.00 50.19 313 LEU A N 1
ATOM 2262 C CA . LEU A 1 313 ? 9.621 -0.556 10.355 1.00 50.19 313 LEU A CA 1
ATOM 2263 C C . LEU A 1 313 ? 10.812 -1.517 10.180 1.00 50.19 313 LEU A C 1
ATOM 2265 O O . LEU A 1 313 ? 10.936 -2.144 9.133 1.00 50.19 313 LEU A O 1
ATOM 2269 N N . SER A 1 314 ? 11.692 -1.650 11.178 1.00 37.66 314 SER A N 1
ATOM 2270 C CA . SER A 1 314 ? 12.977 -2.368 11.057 1.00 37.66 314 SER A CA 1
ATOM 2271 C C . SER A 1 314 ? 13.082 -3.663 11.876 1.00 37.66 314 SER A C 1
ATOM 2273 O O . SER A 1 314 ? 14.161 -4.250 11.929 1.00 37.66 314 SER A O 1
ATOM 2275 N N . GLY A 1 315 ? 11.980 -4.110 12.496 1.00 39.47 315 GLY A N 1
ATOM 2276 C CA . GLY A 1 315 ? 11.800 -5.360 13.257 1.00 39.47 315 GLY A CA 1
ATOM 2277 C C . GLY A 1 315 ? 13.042 -6.240 13.469 1.00 39.47 315 GLY A C 1
ATOM 2278 O O . GLY A 1 315 ? 13.230 -7.241 12.777 1.00 39.47 315 GLY A O 1
ATOM 2279 N N . HIS A 1 316 ? 13.873 -5.906 14.460 1.00 31.33 316 HIS A N 1
ATOM 2280 C CA . HIS A 1 316 ? 14.996 -6.736 14.907 1.00 31.33 316 HIS A CA 1
ATOM 2281 C C . HIS A 1 316 ? 14.501 -7.890 15.793 1.00 31.33 316 HIS A C 1
ATOM 2283 O O . HIS A 1 316 ? 14.732 -7.879 16.989 1.00 31.33 316 HIS A O 1
ATOM 2289 N N . HIS A 1 317 ? 13.808 -8.870 15.208 1.00 31.03 317 HIS A N 1
ATOM 2290 C CA . HIS A 1 317 ? 13.644 -10.243 15.714 1.00 31.03 317 HIS A CA 1
ATOM 2291 C C . HIS A 1 317 ? 12.983 -11.079 14.609 1.00 31.03 317 HIS A C 1
ATOM 2293 O O . HIS A 1 317 ? 11.770 -11.040 14.482 1.00 31.03 317 HIS A O 1
ATOM 2299 N N . HIS A 1 318 ? 13.782 -11.782 13.792 1.00 33.03 318 HIS A N 1
ATOM 2300 C CA . HIS A 1 318 ? 13.455 -12.885 12.854 1.00 33.03 318 HIS A CA 1
ATOM 2301 C C . HIS A 1 318 ? 12.135 -12.928 12.044 1.00 33.03 318 HIS A C 1
ATOM 2303 O O . HIS A 1 318 ? 11.908 -13.887 11.312 1.00 33.03 318 HIS A O 1
ATOM 2309 N N . THR A 1 319 ? 11.323 -11.883 12.030 1.00 32.22 319 THR A N 1
ATOM 2310 C CA . THR A 1 319 ? 10.241 -11.658 11.080 1.00 32.22 319 THR A CA 1
ATOM 2311 C C . THR A 1 319 ? 10.190 -10.161 10.830 1.00 32.22 319 THR A C 1
ATOM 2313 O O . THR A 1 319 ? 9.778 -9.404 11.708 1.00 32.22 319 THR A O 1
ATOM 2316 N N . ALA A 1 320 ? 10.633 -9.738 9.644 1.00 28.47 320 ALA A N 1
ATOM 2317 C CA . ALA A 1 320 ? 10.410 -8.384 9.147 1.00 28.47 320 ALA A CA 1
ATOM 2318 C C . ALA A 1 320 ? 8.933 -7.991 9.348 1.00 28.47 320 ALA A C 1
ATOM 2320 O O . ALA A 1 320 ? 8.069 -8.882 9.288 1.00 28.47 320 ALA A O 1
ATOM 2321 N N . PRO A 1 321 ? 8.611 -6.702 9.571 1.00 32.22 321 PRO A N 1
ATOM 2322 C CA . PRO A 1 321 ? 7.227 -6.253 9.613 1.00 32.22 321 PRO A CA 1
ATOM 2323 C C . PRO A 1 321 ? 6.547 -6.669 8.311 1.00 32.22 321 PRO A C 1
ATOM 2325 O O . PRO A 1 321 ? 6.774 -6.107 7.245 1.00 32.22 321 PRO A O 1
ATOM 2328 N N . THR A 1 322 ? 5.738 -7.724 8.382 1.00 40.25 322 THR A N 1
ATOM 2329 C CA . THR A 1 322 ? 4.963 -8.196 7.241 1.00 40.25 322 THR A CA 1
ATOM 2330 C C . THR A 1 322 ? 3.688 -7.370 7.231 1.00 40.25 322 THR A C 1
ATOM 2332 O O . THR A 1 322 ? 2.626 -7.827 7.662 1.00 40.25 322 THR A O 1
ATOM 2335 N N . VAL A 1 323 ? 3.791 -6.125 6.765 1.00 37.09 323 VAL A N 1
ATOM 2336 C CA . VAL A 1 323 ? 2.626 -5.431 6.222 1.00 37.09 323 VAL A CA 1
ATOM 2337 C C . VAL A 1 323 ? 2.290 -6.168 4.927 1.00 37.09 323 VAL A C 1
ATOM 2339 O O . VAL A 1 323 ? 2.795 -5.840 3.857 1.00 37.09 323 VAL A O 1
ATOM 2342 N N . LYS A 1 324 ? 1.490 -7.236 5.030 1.00 36.66 324 LYS A N 1
ATOM 2343 C CA . LYS A 1 324 ? 0.908 -7.896 3.860 1.00 36.66 324 LYS A CA 1
ATOM 2344 C C . LYS A 1 324 ? -0.189 -6.996 3.315 1.00 36.66 324 LYS A C 1
ATOM 2346 O O . LYS A 1 324 ? -1.366 -7.211 3.585 1.00 36.66 324 LYS A O 1
ATOM 2351 N N . LEU A 1 325 ? 0.185 -5.977 2.549 1.00 40.22 325 LEU A N 1
ATOM 2352 C CA . LEU A 1 325 ? -0.798 -5.354 1.679 1.00 40.22 325 LEU A CA 1
ATOM 2353 C C . LEU A 1 325 ? -1.241 -6.414 0.684 1.00 40.22 325 LEU A C 1
ATOM 2355 O O . LEU A 1 325 ? -0.486 -6.821 -0.194 1.00 40.22 325 LEU A O 1
ATOM 2359 N N . HIS A 1 326 ? -2.467 -6.889 0.857 1.00 44.56 326 HIS A N 1
ATOM 2360 C CA . HIS A 1 326 ? -3.090 -7.736 -0.135 1.00 44.56 326 HIS A CA 1
ATOM 2361 C C . HIS A 1 326 ? -3.420 -6.863 -1.339 1.00 44.56 326 HIS A C 1
ATOM 2363 O O . HIS A 1 326 ? -4.507 -6.302 -1.455 1.00 44.56 326 HIS A O 1
ATOM 2369 N N . PHE A 1 327 ? -2.467 -6.776 -2.260 1.00 56.72 327 PHE A N 1
ATOM 2370 C CA . PHE A 1 327 ? -2.730 -6.423 -3.644 1.00 56.72 327 PHE A CA 1
ATOM 2371 C C . PHE A 1 327 ? -3.470 -7.604 -4.289 1.00 56.72 327 PHE A C 1
ATOM 2373 O O . PHE A 1 327 ? -2.944 -8.316 -5.128 1.00 56.72 327 PHE A O 1
ATOM 2380 N N . ALA A 1 328 ? -4.691 -7.869 -3.827 1.00 67.06 328 ALA A N 1
ATOM 2381 C CA . ALA A 1 328 ? -5.575 -8.899 -4.371 1.00 67.06 328 ALA A CA 1
ATOM 2382 C C . ALA A 1 328 ? -6.490 -8.322 -5.463 1.00 67.06 328 ALA A C 1
ATOM 2384 O O . ALA A 1 328 ? -7.544 -8.871 -5.761 1.00 67.06 328 ALA A O 1
ATOM 2385 N N . LYS A 1 329 ? -6.126 -7.165 -6.021 1.00 83.81 329 LYS A N 1
ATOM 2386 C CA . LYS A 1 329 ? -6.865 -6.506 -7.093 1.00 83.81 329 LYS A CA 1
ATOM 2387 C C . LYS A 1 329 ? -5.906 -5.831 -8.070 1.00 83.81 329 LYS A C 1
ATOM 2389 O O . LYS A 1 329 ? -4.810 -5.446 -7.654 1.00 83.81 329 LYS A O 1
ATOM 2394 N N . PRO A 1 330 ? -6.315 -5.647 -9.335 1.00 92.00 330 PRO A N 1
ATOM 2395 C CA . PRO A 1 330 ? -5.586 -4.812 -10.276 1.00 92.00 330 PRO A CA 1
ATOM 2396 C C . PRO A 1 330 ? -5.396 -3.388 -9.745 1.00 92.00 330 PRO A C 1
ATOM 2398 O O . PRO A 1 330 ? -6.283 -2.832 -9.093 1.00 92.00 330 PRO A O 1
ATOM 2401 N N . LEU A 1 331 ? -4.249 -2.783 -10.044 1.00 91.56 331 LEU A N 1
ATOM 2402 C CA . LEU A 1 331 ? -3.900 -1.434 -9.599 1.00 91.56 331 LEU A CA 1
ATOM 2403 C C . LEU A 1 331 ? -3.501 -0.594 -10.801 1.00 91.56 331 LEU A C 1
ATOM 2405 O O . LEU A 1 331 ? -2.705 -1.039 -11.627 1.00 91.56 331 LEU A O 1
ATOM 2409 N N . LYS A 1 332 ? -3.993 0.643 -10.866 1.00 93.50 332 LYS A N 1
ATOM 2410 C CA . LYS A 1 332 ? -3.437 1.638 -11.786 1.00 93.50 332 LYS A CA 1
ATOM 2411 C C . LYS A 1 332 ? -2.058 2.053 -11.293 1.00 93.50 332 LYS A C 1
ATOM 2413 O O . LYS A 1 332 ? -1.875 2.297 -10.101 1.00 93.50 332 LYS A O 1
ATOM 2418 N N . VAL A 1 333 ? -1.108 2.134 -12.214 1.00 93.19 333 VAL A N 1
ATOM 2419 C CA . VAL A 1 333 ? 0.273 2.510 -11.913 1.00 93.19 333 VAL A CA 1
ATOM 2420 C C . VAL A 1 333 ? 0.565 3.885 -12.510 1.00 93.19 333 VAL A C 1
ATOM 2422 O O . VAL A 1 333 ? 0.145 4.148 -13.645 1.00 93.19 333 VAL A O 1
ATOM 2425 N N . PRO A 1 334 ? 1.227 4.783 -11.758 1.00 91.38 334 PRO A N 1
ATOM 2426 C CA . PRO A 1 334 ? 1.583 6.100 -12.262 1.00 91.38 334 PRO A CA 1
ATOM 2427 C C . PRO A 1 334 ? 2.607 5.991 -13.409 1.00 91.38 334 PRO A C 1
ATOM 2429 O O . PRO A 1 334 ? 3.308 4.980 -13.512 1.00 91.38 334 PRO A O 1
ATOM 2432 N N . PRO A 1 335 ? 2.715 7.022 -14.269 1.00 92.81 335 PRO A N 1
ATOM 2433 C CA . PRO A 1 335 ? 3.790 7.113 -15.252 1.00 92.81 335 PRO A CA 1
ATOM 2434 C C . PRO A 1 335 ? 5.164 7.090 -14.577 1.00 92.81 335 PRO A C 1
ATOM 2436 O O . PRO A 1 335 ? 5.354 7.697 -13.522 1.00 92.81 335 PRO A O 1
ATOM 2439 N N . ASN A 1 336 ? 6.127 6.444 -15.220 1.00 94.69 336 ASN A N 1
ATOM 2440 C CA . ASN A 1 336 ? 7.511 6.338 -14.780 1.00 94.69 336 ASN A CA 1
ATOM 2441 C C . ASN A 1 336 ? 8.435 6.721 -15.952 1.00 94.69 336 ASN A C 1
ATOM 2443 O O . ASN A 1 336 ? 9.038 5.850 -16.587 1.00 94.69 336 ASN A O 1
ATOM 2447 N N . PRO A 1 337 ? 8.480 8.021 -16.301 1.00 93.81 337 PRO A N 1
ATOM 2448 C CA . PRO A 1 337 ? 9.245 8.516 -17.436 1.00 93.81 337 PRO A CA 1
ATOM 2449 C C . PRO A 1 337 ? 10.746 8.301 -17.225 1.00 93.81 337 PRO A C 1
ATOM 2451 O O . PRO A 1 337 ? 11.288 8.634 -16.170 1.00 93.81 337 PRO A O 1
ATOM 2454 N N . VAL A 1 338 ? 11.431 7.805 -18.253 1.00 94.06 338 VAL A N 1
ATOM 2455 C CA . VAL A 1 338 ? 12.872 7.551 -18.222 1.00 94.06 338 VAL A CA 1
ATOM 2456 C C . VAL A 1 338 ? 13.564 8.348 -19.323 1.00 94.06 338 VAL A C 1
ATOM 2458 O O . VAL A 1 338 ? 13.283 8.195 -20.512 1.00 94.06 338 VAL A O 1
ATOM 2461 N N . MET A 1 339 ? 14.498 9.212 -18.921 1.00 92.12 339 MET A N 1
ATOM 2462 C CA . MET A 1 339 ? 15.291 10.001 -19.862 1.00 92.12 339 MET A CA 1
ATOM 2463 C C . MET A 1 339 ? 16.295 9.124 -20.612 1.00 92.12 339 MET A C 1
ATOM 2465 O O . MET A 1 339 ? 16.908 8.210 -20.048 1.00 92.12 339 MET A O 1
ATOM 2469 N N . ARG A 1 340 ? 16.466 9.429 -21.900 1.00 91.56 340 ARG A N 1
ATOM 2470 C CA . ARG A 1 340 ? 17.370 8.729 -22.813 1.00 91.56 340 ARG A CA 1
ATOM 2471 C C . ARG A 1 340 ? 18.124 9.713 -23.706 1.00 91.56 340 ARG A C 1
ATOM 2473 O O . ARG A 1 340 ? 17.669 10.845 -23.870 1.00 91.56 340 ARG A O 1
ATOM 2480 N N . PRO A 1 341 ? 19.233 9.277 -24.326 1.00 87.06 341 PRO A N 1
ATOM 2481 C CA . PRO A 1 341 ? 20.013 10.078 -25.274 1.00 87.06 341 PRO A CA 1
ATOM 2482 C C . PRO A 1 341 ? 19.316 10.389 -26.617 1.00 87.06 341 PRO A C 1
ATOM 2484 O O . PRO A 1 341 ? 19.959 10.865 -27.550 1.00 87.06 341 PRO A O 1
ATOM 2487 N N . TYR A 1 342 ? 18.019 10.111 -26.756 1.00 89.81 342 TYR A N 1
ATOM 2488 C CA . TYR A 1 342 ? 17.251 10.358 -27.972 1.00 89.81 342 TYR A CA 1
ATOM 2489 C C . TYR A 1 342 ? 15.929 11.069 -27.656 1.00 89.81 342 TYR A C 1
ATOM 2491 O O . TYR A 1 342 ? 15.384 10.947 -26.563 1.00 89.81 342 TYR A O 1
ATOM 2499 N N . GLN A 1 343 ? 15.426 11.858 -28.603 1.00 91.44 343 GLN A N 1
ATOM 2500 C CA . GLN A 1 343 ? 14.181 12.614 -28.465 1.00 91.44 343 GLN A CA 1
ATOM 2501 C C . GLN A 1 343 ? 12.930 11.735 -28.592 1.00 91.44 343 GLN A C 1
ATOM 2503 O O . GLN A 1 343 ? 12.912 10.773 -29.360 1.00 91.44 343 GLN A O 1
ATOM 2508 N N . GLY A 1 344 ? 11.865 12.122 -27.884 1.00 92.44 344 GLY A N 1
ATOM 2509 C CA . GLY A 1 344 ? 10.565 11.453 -27.899 1.00 92.44 344 GLY A CA 1
ATOM 2510 C C . GLY A 1 344 ? 9.634 11.913 -26.780 1.00 92.44 344 GLY A C 1
ATOM 2511 O O . GLY A 1 344 ? 9.922 12.863 -26.053 1.00 92.44 344 GLY A O 1
ATOM 2512 N N . GLY A 1 345 ? 8.508 11.218 -26.655 1.00 92.19 345 GLY A N 1
ATOM 2513 C CA . GLY A 1 345 ? 7.554 11.323 -25.553 1.00 92.19 345 GLY A CA 1
ATOM 2514 C C . GLY A 1 345 ? 6.264 12.077 -25.881 1.00 92.19 345 GLY A C 1
ATOM 2515 O O . GLY A 1 345 ? 5.347 12.101 -25.059 1.00 92.19 345 GLY A O 1
ATOM 2516 N N . LEU A 1 346 ? 6.141 12.636 -27.088 1.00 91.06 346 LEU A N 1
ATOM 2517 C CA . LEU A 1 346 ? 4.917 13.299 -27.541 1.00 91.06 346 LEU A CA 1
ATOM 2518 C C . LEU A 1 346 ? 3.774 12.292 -27.687 1.00 91.06 346 LEU A C 1
ATOM 2520 O O . LEU A 1 346 ? 2.667 12.552 -27.218 1.00 91.06 346 LEU A O 1
ATOM 2524 N N . ALA A 1 347 ? 4.049 11.124 -28.274 1.00 93.81 347 ALA A N 1
ATOM 2525 C CA . ALA A 1 347 ? 3.035 10.084 -28.440 1.00 93.81 347 ALA A CA 1
ATOM 2526 C C . ALA A 1 347 ? 2.615 9.467 -27.091 1.00 93.81 347 ALA A C 1
ATOM 2528 O O . ALA A 1 347 ? 1.448 9.126 -26.899 1.00 93.81 347 ALA A O 1
ATOM 2529 N N . ILE A 1 348 ? 3.538 9.397 -26.120 1.00 95.19 348 ILE A N 1
ATOM 2530 C CA . ILE A 1 348 ? 3.240 8.971 -24.742 1.00 95.19 348 ILE A CA 1
ATOM 2531 C C . ILE A 1 348 ? 2.305 9.983 -24.070 1.00 95.19 348 ILE A C 1
ATOM 2533 O O . ILE A 1 348 ? 1.277 9.597 -23.508 1.00 95.19 348 ILE A O 1
ATOM 2537 N N . ALA A 1 349 ? 2.623 11.278 -24.160 1.00 91.75 349 ALA A N 1
ATOM 2538 C CA . ALA A 1 349 ? 1.783 12.342 -23.616 1.00 91.75 349 ALA A CA 1
ATOM 2539 C C . ALA A 1 349 ? 0.380 12.337 -24.251 1.00 91.75 349 ALA A C 1
ATOM 2541 O O . ALA A 1 349 ? -0.621 12.430 -23.537 1.00 91.75 349 ALA A O 1
ATOM 2542 N N . GLU A 1 350 ? 0.290 12.151 -25.572 1.00 92.56 350 GLU A N 1
ATOM 2543 C CA . GLU A 1 350 ? -0.979 12.049 -26.301 1.00 92.56 350 GLU A CA 1
ATOM 2544 C C . GLU A 1 350 ? -1.794 10.810 -25.901 1.00 92.56 350 GLU A C 1
ATOM 2546 O O . GLU A 1 350 ? -3.017 10.894 -25.729 1.00 92.56 350 GLU A O 1
ATOM 2551 N N . LEU A 1 351 ? -1.144 9.655 -25.724 1.00 94.81 351 LEU A N 1
ATOM 2552 C CA . LEU A 1 351 ? -1.799 8.444 -25.232 1.00 94.81 351 LEU A CA 1
ATOM 2553 C C . LEU A 1 351 ? -2.406 8.684 -23.843 1.00 94.81 351 LEU A C 1
ATOM 2555 O O . LEU A 1 351 ? -3.550 8.302 -23.604 1.00 94.81 351 LEU A O 1
ATOM 2559 N N . ARG A 1 352 ? -1.663 9.361 -22.959 1.00 91.88 352 ARG A N 1
ATOM 2560 C CA . ARG A 1 352 ? -2.064 9.672 -21.577 1.00 91.88 352 ARG A CA 1
ATOM 2561 C C . ARG A 1 352 ? -2.993 10.888 -21.445 1.00 91.88 352 ARG A C 1
ATOM 2563 O O . ARG A 1 352 ? -3.388 11.222 -20.330 1.00 91.88 352 ARG A O 1
ATOM 2570 N N . GLY A 1 353 ? -3.339 11.563 -22.545 1.00 88.56 353 GLY A N 1
ATOM 2571 C CA . GLY A 1 353 ? -4.191 12.758 -22.531 1.00 88.56 353 GLY A CA 1
ATOM 2572 C C . GLY A 1 353 ? -3.564 13.966 -21.819 1.00 88.56 353 GLY A C 1
ATOM 2573 O O . GLY A 1 353 ? -4.284 14.803 -21.274 1.00 88.56 353 GLY A O 1
ATOM 2574 N N . GLN A 1 354 ? -2.232 14.050 -21.784 1.00 83.50 354 GLN A N 1
ATOM 2575 C CA . GLN A 1 354 ? -1.484 15.125 -21.132 1.00 83.50 354 GLN A CA 1
ATOM 2576 C C . GLN A 1 354 ? -1.254 16.310 -22.085 1.00 83.50 354 GLN A C 1
ATOM 2578 O O . GLN A 1 354 ? -1.079 16.143 -23.290 1.00 83.50 354 GLN A O 1
ATOM 2583 N N . SER A 1 355 ? -1.235 17.532 -21.541 1.00 67.94 355 SER A N 1
ATOM 2584 C CA . SER A 1 355 ? -0.932 18.746 -22.315 1.00 67.94 355 SER A CA 1
ATOM 2585 C C . SER A 1 355 ? 0.574 18.919 -22.512 1.00 67.94 355 SER A C 1
ATOM 2587 O O . SER A 1 355 ? 1.329 18.862 -21.544 1.00 67.94 355 SER A O 1
ATOM 2589 N N . LEU A 1 356 ? 1.003 19.256 -23.732 1.00 60.03 356 LEU A N 1
ATOM 2590 C CA . LEU A 1 356 ? 2.405 19.535 -24.091 1.00 60.03 356 LEU A CA 1
ATOM 2591 C C . LEU A 1 356 ? 3.034 20.720 -23.330 1.00 60.03 356 LEU A C 1
ATOM 2593 O O . LEU A 1 356 ? 4.245 20.907 -23.363 1.00 60.03 356 LEU A O 1
ATOM 2597 N N . ALA A 1 357 ? 2.232 21.523 -22.625 1.00 53.59 357 ALA A N 1
ATOM 2598 C CA . ALA A 1 357 ? 2.709 22.641 -21.809 1.00 53.59 357 ALA A CA 1
ATOM 2599 C C . ALA A 1 357 ? 3.369 22.216 -20.475 1.00 53.59 357 ALA A C 1
ATOM 2601 O O . ALA A 1 357 ? 3.777 23.080 -19.702 1.00 53.59 357 ALA A O 1
ATOM 2602 N N . SER A 1 358 ? 3.447 20.914 -20.178 1.00 54.06 358 SER A N 1
ATOM 2603 C CA . SER A 1 358 ? 3.835 20.380 -18.862 1.00 54.06 358 SER A CA 1
ATOM 2604 C C . SER A 1 358 ? 5.337 20.093 -18.667 1.00 54.06 358 SER A C 1
ATOM 2606 O O . SER A 1 358 ? 5.723 19.650 -17.588 1.00 54.06 358 SER A O 1
ATOM 2608 N N . GLY A 1 359 ? 6.199 20.421 -19.638 1.00 50.59 359 GLY A N 1
ATOM 2609 C CA . GLY A 1 359 ? 7.661 20.271 -19.537 1.00 50.59 359 GLY A CA 1
ATOM 2610 C C . GLY A 1 359 ? 8.249 19.322 -20.592 1.00 50.59 359 GLY A C 1
ATOM 2611 O O . GLY A 1 359 ? 7.525 18.905 -21.496 1.00 50.59 359 GLY A O 1
ATOM 2612 N N . PRO A 1 360 ? 9.560 19.008 -20.533 1.00 51.22 360 PRO A N 1
ATOM 2613 C CA . PRO A 1 360 ? 10.175 18.065 -21.466 1.00 51.22 360 PRO A CA 1
ATOM 2614 C C . PRO A 1 360 ? 9.557 16.669 -21.304 1.00 51.22 360 PRO A C 1
ATOM 2616 O O . PRO A 1 360 ? 9.419 16.173 -20.187 1.00 51.22 360 PRO A O 1
ATOM 2619 N N . THR A 1 361 ? 9.189 16.035 -22.417 1.00 72.44 361 THR A N 1
ATOM 2620 C CA . THR A 1 361 ? 8.668 14.665 -22.435 1.00 72.44 361 THR A CA 1
ATOM 2621 C C . THR A 1 361 ? 9.824 13.668 -22.474 1.00 72.44 361 THR A C 1
ATOM 2623 O O . THR A 1 361 ? 10.772 13.847 -23.238 1.00 72.44 361 THR A O 1
ATOM 2626 N N . ALA A 1 362 ? 9.762 12.620 -21.653 1.00 90.69 362 ALA A N 1
ATOM 2627 C CA . ALA A 1 362 ? 10.710 11.517 -21.739 1.00 90.69 362 ALA A CA 1
ATOM 2628 C C . ALA A 1 362 ? 10.329 10.588 -22.906 1.00 90.69 362 ALA A C 1
ATOM 2630 O O . ALA A 1 362 ? 9.141 10.320 -23.094 1.00 90.69 362 ALA A O 1
ATOM 2631 N N . PRO A 1 363 ? 11.303 10.083 -23.678 1.00 94.75 363 PRO A N 1
ATOM 2632 C CA . PRO A 1 363 ? 11.046 9.200 -24.817 1.00 94.75 363 PRO A CA 1
ATOM 2633 C C . PRO A 1 363 ? 10.577 7.797 -24.413 1.00 94.75 363 PRO A C 1
ATOM 2635 O O . PRO A 1 363 ? 9.969 7.104 -25.229 1.00 94.75 363 PRO A O 1
ATOM 2638 N N . GLU A 1 364 ? 10.834 7.392 -23.167 1.00 97.12 364 GLU A N 1
ATOM 2639 C CA . GLU A 1 364 ? 10.402 6.114 -22.610 1.00 97.12 364 GLU A CA 1
ATOM 2640 C C . GLU A 1 364 ? 9.581 6.307 -21.330 1.00 97.12 364 GLU A C 1
ATOM 2642 O O . GLU A 1 364 ? 9.833 7.219 -20.539 1.00 97.12 364 GLU A O 1
ATOM 2647 N N . ASP A 1 365 ? 8.634 5.400 -21.098 1.00 96.38 365 ASP A N 1
ATOM 2648 C CA . ASP A 1 365 ? 7.873 5.275 -19.851 1.00 96.38 365 ASP A CA 1
ATOM 2649 C C . ASP A 1 365 ? 7.814 3.798 -19.439 1.00 96.38 365 ASP A C 1
ATOM 2651 O O . ASP A 1 365 ? 7.323 2.954 -20.192 1.00 96.38 365 ASP A O 1
ATOM 2655 N N . TRP A 1 366 ? 8.381 3.477 -18.276 1.00 97.75 366 TRP A N 1
ATOM 2656 C CA . TRP A 1 366 ? 8.627 2.105 -17.826 1.00 97.75 366 TRP A CA 1
ATOM 2657 C C . TRP A 1 366 ? 7.548 1.628 -16.864 1.00 97.75 366 TRP A C 1
ATOM 2659 O O . TRP A 1 366 ? 7.528 1.970 -15.679 1.00 97.75 366 TRP A O 1
ATOM 2669 N N . ILE A 1 367 ? 6.655 0.786 -17.360 1.00 97.44 367 ILE A N 1
ATOM 2670 C CA . ILE A 1 367 ? 5.405 0.471 -16.683 1.00 97.44 367 ILE A CA 1
ATOM 2671 C C . ILE A 1 367 ? 5.632 -0.612 -15.631 1.00 97.44 367 ILE A C 1
ATOM 2673 O O . ILE A 1 367 ? 6.052 -1.720 -15.956 1.00 97.44 367 ILE A O 1
ATOM 2677 N N . ALA A 1 368 ? 5.302 -0.293 -14.374 1.00 93.12 368 ALA A N 1
ATOM 2678 C CA . ALA A 1 368 ? 5.392 -1.212 -13.233 1.00 93.12 368 ALA A CA 1
ATOM 2679 C C . ALA A 1 368 ? 6.757 -1.925 -13.101 1.00 93.12 368 ALA A C 1
ATOM 2681 O O . ALA A 1 368 ? 6.834 -3.073 -12.669 1.00 93.12 368 ALA A O 1
ATOM 2682 N N . SER A 1 369 ? 7.834 -1.245 -13.505 1.00 96.38 369 SER A N 1
ATOM 2683 C CA . SER A 1 369 ? 9.164 -1.842 -13.613 1.00 96.38 369 SER A CA 1
ATOM 2684 C C . SER A 1 369 ? 9.771 -2.176 -12.249 1.00 96.38 369 SER A C 1
ATOM 2686 O O . SER A 1 369 ? 9.823 -1.325 -11.361 1.00 96.38 369 SER A O 1
ATOM 2688 N N . THR A 1 370 ? 10.315 -3.387 -12.117 1.00 95.25 370 THR A N 1
ATOM 2689 C CA . THR A 1 370 ? 11.264 -3.767 -11.054 1.00 95.25 370 THR A CA 1
ATOM 2690 C C . THR A 1 370 ? 12.722 -3.665 -11.509 1.00 95.25 370 THR A C 1
ATOM 2692 O O . THR A 1 370 ? 13.634 -3.923 -10.727 1.00 95.25 370 THR A O 1
ATOM 2695 N N . THR A 1 371 ? 12.949 -3.318 -12.775 1.00 95.19 371 THR A N 1
ATOM 2696 C CA . THR A 1 371 ? 14.263 -3.238 -13.408 1.00 95.19 371 THR A CA 1
ATOM 2697 C C . THR A 1 371 ? 14.775 -1.798 -13.342 1.00 95.19 371 THR A C 1
ATOM 2699 O O . THR A 1 371 ? 14.052 -0.884 -13.746 1.00 95.19 371 THR A O 1
ATOM 2702 N N . PRO A 1 372 ? 16.002 -1.559 -12.849 1.00 94.56 372 PRO A N 1
ATOM 2703 C CA . PRO A 1 372 ? 16.637 -0.255 -12.955 1.00 94.56 372 PRO A CA 1
ATOM 2704 C C . PRO A 1 372 ? 17.284 -0.055 -14.332 1.00 94.56 372 PRO A C 1
ATOM 2706 O O . PRO A 1 372 ? 17.645 -1.013 -15.017 1.00 94.56 372 PRO A O 1
ATOM 2709 N N . VAL A 1 373 ? 17.505 1.205 -14.693 1.00 94.25 373 VAL A N 1
ATOM 2710 C CA . VAL A 1 373 ? 18.444 1.605 -15.738 1.00 94.25 373 VAL A CA 1
ATOM 2711 C C . VAL A 1 373 ? 19.825 1.068 -15.378 1.00 94.25 373 VAL A C 1
ATOM 2713 O O . VAL A 1 373 ? 20.261 1.164 -14.223 1.00 94.25 373 VAL A O 1
ATOM 2716 N N . PHE A 1 374 ? 20.509 0.484 -16.359 1.00 91.56 374 PHE A N 1
ATOM 2717 C CA . PHE A 1 374 ? 21.793 -0.170 -16.131 1.00 91.56 374 PHE A CA 1
ATOM 2718 C C . PHE A 1 374 ? 22.814 0.802 -15.526 1.00 91.56 374 PHE A C 1
ATOM 2720 O O . PHE A 1 374 ? 22.994 1.919 -16.004 1.00 91.56 374 PHE A O 1
ATOM 2727 N N . GLY A 1 375 ? 23.447 0.388 -14.424 1.00 87.88 375 GLY A N 1
ATOM 2728 C CA . GLY A 1 375 ? 24.419 1.207 -13.691 1.00 87.88 375 GLY A CA 1
ATOM 2729 C C . GLY A 1 375 ? 23.844 2.419 -12.942 1.00 87.88 375 GLY A C 1
ATOM 2730 O O . GLY A 1 375 ? 24.611 3.150 -12.322 1.00 87.88 375 GLY A O 1
ATOM 2731 N N . ALA A 1 376 ? 22.523 2.635 -12.953 1.00 88.50 376 ALA A N 1
ATOM 2732 C CA . ALA A 1 376 ? 21.897 3.862 -12.450 1.00 88.50 376 ALA A CA 1
ATOM 2733 C C . ALA A 1 376 ? 20.720 3.613 -11.487 1.00 88.50 376 ALA A C 1
ATOM 2735 O O . ALA A 1 376 ? 19.804 4.431 -11.386 1.00 88.50 376 ALA A O 1
ATOM 2736 N N . ALA A 1 377 ? 20.724 2.491 -10.758 1.00 85.88 377 ALA A N 1
ATOM 2737 C CA . ALA A 1 377 ? 19.702 2.216 -9.748 1.00 85.88 377 ALA A CA 1
ATOM 2738 C C . ALA A 1 377 ? 19.595 3.374 -8.722 1.00 85.88 377 ALA A C 1
ATOM 2740 O O . ALA A 1 377 ? 20.626 3.878 -8.269 1.00 85.88 377 ALA A O 1
ATOM 2741 N N . PRO A 1 378 ? 18.374 3.802 -8.332 1.00 90.38 378 PRO A N 1
ATOM 2742 C CA . PRO A 1 378 ? 17.075 3.176 -8.609 1.00 90.38 378 PRO A CA 1
ATOM 2743 C C . PRO A 1 378 ? 16.334 3.723 -9.849 1.00 90.38 378 PRO A C 1
ATOM 2745 O O . PRO A 1 378 ? 15.153 3.423 -10.017 1.00 90.38 378 PRO A O 1
ATOM 2748 N N . ILE A 1 379 ? 16.970 4.529 -10.710 1.00 92.94 379 ILE A N 1
ATOM 2749 C CA . ILE A 1 379 ? 16.316 5.099 -11.904 1.00 92.94 379 ILE A CA 1
ATOM 2750 C C . ILE A 1 379 ? 15.724 3.966 -12.746 1.00 92.94 379 ILE A C 1
ATOM 2752 O O . ILE A 1 379 ? 16.371 2.942 -12.923 1.00 92.94 379 ILE A O 1
ATOM 2756 N N . GLY A 1 380 ? 14.502 4.132 -13.256 1.00 92.75 380 GLY A N 1
ATOM 2757 C CA . GLY A 1 380 ? 13.795 3.117 -14.046 1.00 92.75 380 GLY A CA 1
ATOM 2758 C C . GLY A 1 380 ? 12.914 2.175 -13.222 1.00 92.75 380 GLY A C 1
ATOM 2759 O O . GLY A 1 380 ? 11.936 1.660 -13.761 1.00 92.75 380 GLY A O 1
ATOM 2760 N N . ILE A 1 381 ? 13.156 2.012 -11.916 1.00 95.75 381 ILE A N 1
ATOM 2761 C CA . ILE A 1 381 ? 12.235 1.269 -11.045 1.00 95.75 381 ILE A CA 1
ATOM 2762 C C . ILE A 1 381 ? 10.974 2.116 -10.837 1.00 95.75 381 ILE A C 1
ATOM 2764 O O . ILE A 1 381 ? 11.046 3.283 -10.450 1.00 95.75 381 ILE A O 1
ATOM 2768 N N . GLY A 1 382 ? 9.811 1.536 -11.127 1.00 92.69 382 GLY A N 1
ATOM 2769 C CA . GLY A 1 382 ? 8.536 2.228 -10.986 1.00 92.69 382 GLY A CA 1
ATOM 2770 C C . GLY A 1 382 ? 8.083 2.319 -9.530 1.00 92.69 382 GLY A C 1
ATOM 2771 O O . GLY A 1 382 ? 8.551 1.576 -8.664 1.00 92.69 382 GLY A O 1
ATOM 2772 N N . HIS A 1 383 ? 7.090 3.171 -9.285 1.00 89.62 383 HIS A N 1
ATOM 2773 C CA . HIS A 1 383 ? 6.508 3.365 -7.959 1.00 89.62 383 HIS A CA 1
ATOM 2774 C C . HIS A 1 383 ? 4.996 3.144 -7.971 1.00 89.62 383 HIS A C 1
ATOM 2776 O O . HIS A 1 383 ? 4.326 3.400 -8.971 1.00 89.62 383 HIS A O 1
ATOM 2782 N N . LEU A 1 384 ? 4.447 2.715 -6.839 1.00 82.94 384 LEU A N 1
ATOM 2783 C CA . LEU A 1 384 ? 3.015 2.796 -6.568 1.00 82.94 384 LEU A CA 1
ATOM 2784 C C . LEU A 1 384 ? 2.581 4.258 -6.387 1.00 82.94 384 LEU A C 1
ATOM 2786 O O . LEU A 1 384 ? 3.399 5.158 -6.207 1.00 82.94 384 LEU A O 1
ATOM 2790 N N . THR A 1 385 ? 1.269 4.502 -6.381 1.00 78.12 385 THR A N 1
ATOM 2791 C CA . THR A 1 385 ? 0.701 5.840 -6.135 1.00 78.12 385 THR A CA 1
ATOM 2792 C C . THR A 1 385 ? 1.068 6.423 -4.767 1.00 78.12 385 THR A C 1
ATOM 2794 O O . THR A 1 385 ? 1.006 7.634 -4.597 1.00 78.12 385 THR A O 1
ATOM 2797 N N . ASP A 1 386 ? 1.452 5.578 -3.807 1.00 74.50 386 ASP A N 1
ATOM 2798 C CA . ASP A 1 386 ? 1.933 5.972 -2.476 1.00 74.50 386 ASP A CA 1
ATOM 2799 C C . ASP A 1 386 ? 3.463 6.151 -2.394 1.00 74.50 386 ASP A C 1
ATOM 2801 O O . ASP A 1 386 ? 4.008 6.360 -1.314 1.00 74.50 386 ASP A O 1
ATOM 2805 N N . GLY A 1 387 ? 4.165 6.077 -3.529 1.00 80.12 387 GLY A N 1
ATOM 2806 C CA . GLY A 1 387 ? 5.598 6.354 -3.625 1.00 80.12 387 GLY A CA 1
ATOM 2807 C C . GLY A 1 387 ? 6.520 5.178 -3.303 1.00 80.12 387 GLY A C 1
ATOM 2808 O O . GLY A 1 387 ? 7.734 5.346 -3.368 1.00 80.12 387 GLY A O 1
ATOM 2809 N N . ARG A 1 388 ? 6.006 3.985 -2.987 1.00 83.75 388 ARG A N 1
ATOM 2810 C CA . ARG A 1 388 ? 6.857 2.799 -2.768 1.00 83.75 388 ARG A CA 1
ATOM 2811 C C . ARG A 1 388 ? 7.326 2.179 -4.078 1.00 83.75 388 ARG A C 1
ATOM 2813 O O . ARG A 1 388 ? 6.557 2.117 -5.034 1.00 83.75 388 ARG A O 1
ATOM 2820 N N . LEU A 1 389 ? 8.555 1.665 -4.098 1.00 89.25 389 LEU A N 1
ATOM 2821 C CA . LEU A 1 389 ? 9.146 0.994 -5.258 1.00 89.25 389 LEU A CA 1
ATOM 2822 C C . LEU A 1 389 ? 8.449 -0.342 -5.554 1.00 89.25 389 LEU A C 1
ATOM 2824 O O . LEU A 1 389 ? 8.205 -1.143 -4.647 1.00 89.25 389 LEU A O 1
ATOM 2828 N N . PHE A 1 390 ? 8.191 -0.628 -6.834 1.00 90.62 390 PHE A N 1
ATOM 2829 C CA . PHE A 1 390 ? 7.639 -1.923 -7.253 1.00 90.62 390 PHE A CA 1
ATOM 2830 C C . PHE A 1 390 ? 8.556 -3.092 -6.893 1.00 90.62 390 PHE A C 1
ATOM 2832 O O . PHE A 1 390 ? 8.055 -4.143 -6.493 1.00 90.62 390 PHE A O 1
ATOM 2839 N N . SER A 1 391 ? 9.878 -2.909 -6.987 1.00 89.75 391 SER A N 1
ATOM 2840 C CA . SER A 1 391 ? 10.865 -3.925 -6.597 1.00 89.75 391 SER A CA 1
ATOM 2841 C C . SER A 1 391 ? 10.685 -4.366 -5.146 1.00 89.75 391 SER A C 1
ATOM 2843 O O . SER A 1 391 ? 10.694 -5.559 -4.852 1.00 89.75 391 SER A O 1
ATOM 2845 N N . ASP A 1 392 ? 10.458 -3.408 -4.249 1.00 86.31 392 ASP A N 1
ATOM 2846 C CA . ASP A 1 392 ? 10.364 -3.658 -2.812 1.00 86.31 392 ASP A CA 1
ATOM 2847 C C . ASP A 1 392 ? 9.022 -4.299 -2.468 1.00 86.31 392 ASP A C 1
ATOM 2849 O O . ASP A 1 392 ? 8.949 -5.234 -1.673 1.00 86.31 392 ASP A O 1
ATOM 2853 N N . VAL A 1 393 ? 7.955 -3.827 -3.114 1.00 84.12 393 VAL A N 1
ATOM 2854 C CA . VAL A 1 393 ? 6.598 -4.340 -2.920 1.00 84.12 393 VAL A CA 1
ATOM 2855 C C . VAL A 1 393 ? 6.482 -5.795 -3.384 1.00 84.12 393 VAL A C 1
ATOM 2857 O O . VAL A 1 393 ? 5.967 -6.631 -2.641 1.00 84.12 393 VAL A O 1
ATOM 2860 N N . ILE A 1 394 ? 6.978 -6.113 -4.584 1.00 88.25 394 ILE A N 1
ATOM 2861 C CA . ILE A 1 394 ? 6.965 -7.486 -5.106 1.00 88.25 394 ILE A CA 1
ATOM 2862 C C . ILE A 1 394 ? 7.938 -8.361 -4.309 1.00 88.25 394 ILE A C 1
ATOM 2864 O O . ILE A 1 394 ? 7.595 -9.490 -3.968 1.00 88.25 394 ILE A O 1
ATOM 2868 N N . GLY A 1 395 ? 9.114 -7.842 -3.947 1.00 86.19 395 GLY A N 1
ATOM 2869 C CA . GLY A 1 395 ? 10.090 -8.564 -3.130 1.00 86.19 395 GLY A CA 1
ATOM 2870 C C . GLY A 1 395 ? 9.575 -8.928 -1.732 1.00 86.19 395 GLY A C 1
ATOM 2871 O O . GLY A 1 395 ? 9.904 -9.998 -1.219 1.00 86.19 395 GLY A O 1
ATOM 2872 N N . ALA A 1 396 ? 8.740 -8.077 -1.128 1.00 80.38 396 ALA A N 1
ATOM 2873 C CA . ALA A 1 396 ? 8.161 -8.306 0.195 1.00 80.38 396 ALA A CA 1
ATOM 2874 C C . ALA A 1 396 ? 7.017 -9.337 0.203 1.00 80.38 396 ALA A C 1
ATOM 2876 O O . ALA A 1 396 ? 6.815 -10.013 1.215 1.00 80.38 396 ALA A O 1
ATOM 2877 N N . ASP A 1 397 ? 6.269 -9.471 -0.898 1.00 81.88 397 ASP A N 1
ATOM 2878 C CA . ASP A 1 397 ? 5.175 -10.444 -1.025 1.00 81.88 397 ASP A CA 1
ATOM 2879 C C . ASP A 1 397 ? 5.075 -11.045 -2.442 1.00 81.88 397 ASP A C 1
ATOM 2881 O O . ASP A 1 397 ? 4.076 -10.855 -3.146 1.00 81.88 397 ASP A O 1
ATOM 2885 N N . PRO A 1 398 ? 6.088 -11.812 -2.884 1.00 87.44 398 PRO A N 1
ATOM 2886 C CA . PRO A 1 398 ? 6.134 -12.315 -4.254 1.00 87.44 398 PRO A CA 1
ATOM 2887 C C . PRO A 1 398 ? 4.983 -13.281 -4.545 1.00 87.44 398 PRO A C 1
ATOM 2889 O O . PRO A 1 398 ? 4.514 -13.341 -5.677 1.00 87.44 398 PRO A O 1
ATOM 2892 N N . ALA A 1 399 ? 4.480 -13.997 -3.530 1.00 85.88 399 ALA A N 1
ATOM 2893 C CA . ALA A 1 399 ? 3.351 -14.924 -3.648 1.00 85.88 399 ALA A CA 1
ATOM 2894 C C . ALA A 1 399 ? 2.079 -14.234 -4.149 1.00 85.88 399 ALA A C 1
ATOM 2896 O O . ALA A 1 399 ? 1.393 -14.775 -5.016 1.00 85.88 399 ALA A O 1
ATOM 2897 N N . THR A 1 400 ? 1.795 -13.033 -3.644 1.00 85.38 400 THR A N 1
ATOM 2898 C CA . THR A 1 400 ? 0.627 -12.246 -4.054 1.00 85.38 400 THR A CA 1
ATOM 2899 C C . THR A 1 400 ? 0.743 -11.775 -5.503 1.00 85.38 400 THR A C 1
ATOM 2901 O O . THR A 1 400 ? -0.245 -11.781 -6.237 1.00 85.38 400 THR A O 1
ATOM 2904 N N . PHE A 1 401 ? 1.941 -11.392 -5.944 1.00 92.31 401 PHE A N 1
ATOM 2905 C CA . PHE A 1 401 ? 2.133 -10.819 -7.275 1.00 92.31 401 PHE A CA 1
ATOM 2906 C C . PHE A 1 401 ? 2.381 -11.854 -8.359 1.00 92.31 401 PHE A C 1
ATOM 2908 O O . PHE A 1 401 ? 1.756 -11.769 -9.407 1.00 92.31 401 PHE A O 1
ATOM 2915 N N . LEU A 1 402 ? 3.281 -12.803 -8.126 1.00 94.56 402 LEU A N 1
ATOM 2916 C CA . LEU A 1 402 ? 3.851 -13.655 -9.170 1.00 94.56 402 LEU A CA 1
ATOM 2917 C C . LEU A 1 402 ? 3.211 -15.043 -9.221 1.00 94.56 402 LEU A C 1
ATOM 2919 O O . LEU A 1 402 ? 3.210 -15.683 -10.268 1.00 94.56 402 LEU A O 1
ATOM 2923 N N . GLY A 1 403 ? 2.631 -15.494 -8.109 1.00 91.12 403 GLY A N 1
ATOM 2924 C CA . GLY A 1 403 ? 2.058 -16.829 -7.996 1.00 91.12 403 GLY A CA 1
ATOM 2925 C C . GLY A 1 403 ? 3.104 -17.931 -7.777 1.00 91.12 403 GLY A C 1
ATOM 2926 O O . GLY A 1 403 ? 4.307 -17.725 -7.963 1.00 91.12 403 GLY A O 1
ATOM 2927 N N . PRO A 1 404 ? 2.661 -19.119 -7.335 1.00 88.06 404 PRO A N 1
ATOM 2928 C CA . PRO A 1 404 ? 3.550 -20.176 -6.856 1.00 88.06 404 PRO A CA 1
ATOM 2929 C C . PRO A 1 404 ? 4.463 -20.748 -7.950 1.00 88.06 404 PRO A C 1
ATOM 2931 O O . PRO A 1 404 ? 5.650 -20.950 -7.694 1.00 88.06 404 PRO A O 1
ATOM 2934 N N . ASP A 1 405 ? 3.942 -20.959 -9.161 1.00 91.75 405 ASP A N 1
ATOM 2935 C CA . ASP A 1 405 ? 4.697 -21.575 -10.262 1.00 91.75 405 ASP A CA 1
ATOM 2936 C C . ASP A 1 405 ? 5.822 -20.657 -10.759 1.00 91.75 405 ASP A C 1
ATOM 2938 O O . ASP A 1 405 ? 6.953 -21.099 -10.986 1.00 91.75 405 ASP A O 1
ATOM 2942 N N . HIS A 1 406 ? 5.551 -19.350 -10.831 1.00 95.38 406 HIS A N 1
ATOM 2943 C CA . HIS A 1 406 ? 6.563 -18.351 -11.172 1.00 95.38 406 HIS A CA 1
ATOM 2944 C C . HIS A 1 406 ? 7.658 -18.288 -10.126 1.00 95.38 406 HIS A C 1
ATOM 2946 O O . HIS A 1 406 ? 8.837 -18.329 -10.466 1.00 95.38 406 HIS A O 1
ATOM 2952 N N . ILE A 1 407 ? 7.290 -18.262 -8.847 1.00 93.94 407 ILE A N 1
ATOM 2953 C CA . ILE A 1 407 ? 8.264 -18.201 -7.754 1.00 93.94 407 ILE A CA 1
ATOM 2954 C C . ILE A 1 407 ? 9.147 -19.441 -7.735 1.00 93.94 407 ILE A C 1
ATOM 2956 O O . ILE A 1 407 ? 10.357 -19.319 -7.549 1.00 93.94 407 ILE A O 1
ATOM 2960 N N . ALA A 1 408 ? 8.574 -20.622 -7.974 1.00 92.19 408 ALA A N 1
ATOM 2961 C CA . ALA A 1 408 ? 9.330 -21.867 -8.015 1.00 92.19 408 ALA A CA 1
ATOM 2962 C C . ALA A 1 408 ? 10.441 -21.847 -9.080 1.00 92.19 408 ALA A C 1
ATOM 2964 O O . ALA A 1 408 ? 11.496 -22.450 -8.882 1.00 92.19 408 ALA A O 1
ATOM 2965 N N . ARG A 1 409 ? 10.229 -21.137 -10.195 1.00 92.62 409 ARG A N 1
ATOM 2966 C CA . ARG A 1 409 ? 11.158 -21.102 -11.333 1.00 92.62 409 ARG A CA 1
ATOM 2967 C C . ARG A 1 409 ? 12.053 -19.860 -11.361 1.00 92.62 409 ARG A C 1
ATOM 2969 O O . ARG A 1 409 ? 13.242 -19.938 -11.687 1.00 92.62 409 ARG A O 1
ATOM 2976 N N . TYR A 1 410 ? 11.494 -18.707 -11.027 1.00 91.38 410 TYR A N 1
ATOM 2977 C CA . TYR A 1 410 ? 12.105 -17.393 -11.208 1.00 91.38 410 TYR A CA 1
ATOM 2978 C C . TYR A 1 410 ? 12.324 -16.626 -9.900 1.00 91.38 410 TYR A C 1
ATOM 2980 O O . TYR A 1 410 ? 13.106 -15.678 -9.892 1.00 91.38 410 TYR A O 1
ATOM 2988 N N . GLY A 1 411 ? 11.787 -17.092 -8.772 1.00 92.12 411 GLY A N 1
ATOM 2989 C CA . GLY A 1 411 ? 11.901 -16.405 -7.486 1.00 92.12 411 GLY A CA 1
ATOM 2990 C C . GLY A 1 411 ? 11.024 -15.152 -7.432 1.00 92.12 411 GLY A C 1
ATOM 2991 O O . GLY A 1 411 ? 9.924 -15.136 -7.974 1.00 92.12 411 GLY A O 1
ATOM 2992 N N . ALA A 1 412 ? 11.504 -14.102 -6.762 1.00 91.31 412 ALA A N 1
ATOM 2993 C CA . ALA A 1 412 ? 10.764 -12.848 -6.580 1.00 91.31 412 ALA A CA 1
ATOM 2994 C C . ALA A 1 412 ? 10.890 -11.858 -7.759 1.00 91.31 412 ALA A C 1
ATOM 2996 O O . ALA A 1 412 ? 10.396 -10.739 -7.673 1.00 91.31 412 ALA A O 1
ATOM 2997 N N . ASP A 1 413 ? 11.565 -12.247 -8.840 1.00 92.94 413 ASP A N 1
ATOM 2998 C CA . ASP A 1 413 ? 11.758 -11.413 -10.026 1.00 92.94 413 ASP A CA 1
ATOM 2999 C C . ASP A 1 413 ? 10.660 -11.716 -11.061 1.00 92.94 413 ASP A C 1
ATOM 3001 O O . ASP A 1 413 ? 10.554 -12.874 -11.484 1.00 92.94 413 ASP A O 1
ATOM 3005 N N . PRO A 1 414 ? 9.855 -10.727 -11.500 1.00 95.00 414 PRO A N 1
ATOM 3006 C CA . PRO A 1 414 ? 8.850 -10.930 -12.543 1.00 95.00 414 PRO A CA 1
ATOM 3007 C C . PRO A 1 414 ? 9.428 -11.424 -13.877 1.00 95.00 414 PRO A C 1
ATOM 3009 O O . PRO A 1 414 ? 8.707 -12.029 -14.666 1.00 95.00 414 PRO A O 1
ATOM 3012 N N . GLY A 1 415 ? 10.708 -11.165 -14.161 1.00 95.69 415 GLY A N 1
ATOM 3013 C CA . GLY A 1 415 ? 11.345 -11.508 -15.433 1.00 95.69 415 GLY A CA 1
ATOM 3014 C C . GLY A 1 415 ? 10.797 -10.730 -16.632 1.00 95.69 415 GLY A C 1
ATOM 3015 O O . GLY A 1 415 ? 11.025 -11.132 -17.770 1.00 95.69 415 GLY A O 1
ATOM 3016 N N . LEU A 1 416 ? 10.076 -9.634 -16.379 1.00 97.75 416 LEU A N 1
ATOM 3017 C CA . LEU A 1 416 ? 9.361 -8.837 -17.366 1.00 97.75 416 LEU A CA 1
ATOM 3018 C C . LEU A 1 416 ? 9.650 -7.344 -17.176 1.00 97.75 416 LEU A C 1
ATOM 3020 O O . LEU A 1 416 ? 9.504 -6.822 -16.072 1.00 97.75 416 LEU A O 1
ATOM 3024 N N . LEU A 1 417 ? 9.962 -6.651 -18.269 1.00 98.25 417 LEU A N 1
ATOM 3025 C CA . LEU A 1 417 ? 9.961 -5.193 -18.352 1.00 98.25 417 LEU A CA 1
ATOM 3026 C C . LEU A 1 417 ? 9.072 -4.758 -19.524 1.00 98.25 417 LEU A C 1
ATOM 3028 O O . LEU A 1 417 ? 9.183 -5.274 -20.635 1.00 98.25 417 LEU A O 1
ATOM 3032 N N . VAL A 1 418 ? 8.166 -3.815 -19.262 1.00 98.75 418 VAL A N 1
ATOM 3033 C CA . VAL A 1 418 ? 7.255 -3.246 -20.262 1.00 98.75 418 VAL A CA 1
ATOM 3034 C C . VAL A 1 418 ? 7.498 -1.752 -20.367 1.00 98.75 418 VAL A C 1
ATOM 3036 O O . VAL A 1 418 ? 7.532 -1.052 -19.354 1.00 98.75 418 VAL A O 1
ATOM 3039 N N . LYS A 1 419 ? 7.643 -1.256 -21.593 1.00 98.44 419 LYS A N 1
ATOM 3040 C CA . LYS A 1 419 ? 7.911 0.156 -21.866 1.00 98.44 419 LYS A CA 1
ATOM 3041 C C . LYS A 1 419 ? 6.937 0.692 -22.901 1.00 98.44 419 LYS A C 1
ATOM 3043 O O . LYS A 1 419 ? 6.604 -0.001 -23.860 1.00 98.44 419 LYS A O 1
ATOM 3048 N N . LEU A 1 420 ? 6.529 1.942 -22.744 1.00 98.38 420 LEU A N 1
ATOM 3049 C CA . LEU A 1 420 ? 6.103 2.760 -23.873 1.00 98.38 420 LEU A CA 1
ATOM 3050 C C . LEU A 1 420 ? 7.346 3.437 -24.440 1.00 98.38 420 LEU A C 1
ATOM 3052 O O . LEU A 1 420 ? 8.110 4.020 -23.673 1.00 98.38 420 LEU A O 1
ATOM 3056 N N . VAL A 1 421 ? 7.537 3.368 -25.755 1.00 97.94 421 VAL A N 1
ATOM 3057 C CA . VAL A 1 421 ? 8.679 3.987 -26.439 1.00 97.94 421 VAL A CA 1
ATOM 3058 C C . VAL A 1 421 ? 8.158 4.833 -27.590 1.00 97.94 421 VAL A C 1
ATOM 3060 O O . VAL A 1 421 ? 7.507 4.311 -28.495 1.00 97.94 421 VAL A O 1
ATOM 3063 N N . ASP A 1 422 ? 8.439 6.133 -27.556 1.00 96.69 422 ASP A N 1
ATOM 3064 C CA . ASP A 1 422 ? 8.208 7.051 -28.674 1.00 96.69 422 ASP A CA 1
ATOM 3065 C C . ASP A 1 422 ? 9.549 7.426 -29.300 1.00 96.69 422 ASP A C 1
ATOM 3067 O O . ASP A 1 422 ? 10.320 8.208 -28.739 1.00 96.69 422 ASP A O 1
ATOM 3071 N N . ALA A 1 423 ? 9.812 6.886 -30.488 1.00 95.44 423 ALA A N 1
ATOM 3072 C CA . ALA A 1 423 ? 10.951 7.247 -31.317 1.00 95.44 423 ALA A CA 1
ATOM 3073 C C . ALA A 1 423 ? 10.704 8.626 -31.959 1.00 95.44 423 ALA A C 1
ATOM 3075 O O . ALA A 1 423 ? 10.393 8.749 -33.148 1.00 95.44 423 ALA A O 1
ATOM 3076 N N . GLY A 1 424 ? 10.800 9.687 -31.149 1.00 92.31 424 GLY A N 1
ATOM 3077 C CA . GLY A 1 424 ? 10.727 11.096 -31.564 1.00 92.31 424 GLY A CA 1
ATOM 3078 C C . GLY A 1 424 ? 11.791 11.469 -32.592 1.00 92.31 424 GLY A C 1
ATOM 3079 O O . GLY A 1 424 ? 11.537 12.277 -33.475 1.00 92.31 424 GLY A O 1
ATOM 3080 N N . GLN A 1 425 ? 12.937 10.805 -32.495 1.00 92.94 425 GLN A N 1
ATOM 3081 C CA . GLN A 1 425 ? 13.974 10.683 -33.512 1.00 92.94 425 GLN A CA 1
ATOM 3082 C C . GLN A 1 425 ? 14.287 9.194 -33.709 1.00 92.94 425 GLN A C 1
ATOM 3084 O O . GLN A 1 425 ? 13.876 8.355 -32.905 1.00 92.94 425 GLN A O 1
ATOM 3089 N N . ARG A 1 426 ? 15.081 8.857 -34.729 1.00 93.38 426 ARG A N 1
ATOM 3090 C CA . ARG A 1 426 ? 15.586 7.488 -34.871 1.00 93.38 426 ARG A CA 1
ATOM 3091 C C . ARG A 1 426 ? 16.433 7.076 -33.665 1.00 93.38 426 ARG A C 1
ATOM 3093 O O . ARG A 1 426 ? 17.220 7.875 -33.147 1.00 93.38 426 ARG A O 1
ATOM 3100 N N . LEU A 1 427 ? 16.339 5.808 -33.292 1.00 94.94 427 LEU A N 1
ATOM 3101 C CA . LEU A 1 427 ? 17.238 5.219 -32.308 1.00 94.94 427 LEU A CA 1
ATOM 3102 C C . LEU A 1 427 ? 18.615 4.940 -32.949 1.00 94.94 427 LEU A C 1
ATOM 3104 O O . LEU A 1 427 ? 18.744 4.929 -34.184 1.00 94.94 427 LEU A O 1
ATOM 3108 N N . PRO A 1 428 ? 19.668 4.769 -32.137 1.00 94.88 428 PRO A N 1
ATOM 3109 C CA . PRO A 1 428 ? 20.972 4.328 -32.626 1.00 94.88 428 PRO A CA 1
ATOM 3110 C C . PRO A 1 428 ? 20.898 2.909 -33.202 1.00 94.88 428 PRO A C 1
ATOM 3112 O O . PRO A 1 428 ? 20.032 2.118 -32.835 1.00 94.88 428 PRO A O 1
ATOM 3115 N N . PHE A 1 429 ? 21.810 2.562 -34.107 1.00 96.19 429 PHE A N 1
ATOM 3116 C CA . PHE A 1 429 ? 22.053 1.164 -34.468 1.00 96.19 429 PHE A CA 1
ATOM 3117 C C . PHE A 1 429 ? 22.695 0.427 -33.281 1.00 96.19 429 PHE A C 1
ATOM 3119 O O . PHE A 1 429 ? 23.766 0.817 -32.805 1.00 96.19 429 PHE A O 1
ATOM 3126 N N . HIS A 1 430 ? 22.040 -0.618 -32.781 1.00 97.12 430 HIS A N 1
ATOM 3127 C CA . HIS A 1 430 ? 22.426 -1.257 -31.525 1.00 97.12 430 HIS A CA 1
ATOM 3128 C C . HIS A 1 430 ? 22.082 -2.745 -31.489 1.00 97.12 430 HIS A C 1
ATOM 3130 O O . HIS A 1 430 ? 21.507 -3.304 -32.423 1.00 97.12 430 HIS A O 1
ATOM 3136 N N . CYS A 1 431 ? 22.519 -3.400 -30.422 1.00 96.75 431 CYS A N 1
ATOM 3137 C CA . CYS A 1 431 ? 22.270 -4.803 -30.156 1.00 96.75 431 CYS A CA 1
ATOM 3138 C C . CYS A 1 431 ? 22.038 -4.999 -28.657 1.00 96.75 431 CYS A C 1
ATOM 3140 O O . CYS A 1 431 ? 22.570 -4.267 -27.822 1.00 96.75 431 CYS A O 1
ATOM 3142 N N . HIS A 1 432 ? 21.284 -6.032 -28.315 1.00 96.88 432 HIS A N 1
ATOM 3143 C CA . HIS A 1 432 ? 21.060 -6.437 -26.936 1.00 96.88 432 HIS A CA 1
ATOM 3144 C C . HIS A 1 432 ? 21.735 -7.780 -26.667 1.00 96.88 432 HIS A C 1
ATOM 3146 O O . HIS A 1 432 ? 21.643 -8.661 -27.514 1.00 96.88 432 HIS A O 1
ATOM 3152 N N . PRO A 1 433 ? 22.391 -7.996 -25.521 1.00 95.81 433 PRO A N 1
ATOM 3153 C CA . PRO A 1 433 ? 22.906 -9.311 -25.158 1.00 95.81 433 PRO A CA 1
ATOM 3154 C C . PRO A 1 433 ? 21.814 -10.370 -24.960 1.00 95.81 433 PRO A C 1
ATOM 3156 O O . PRO A 1 433 ? 20.742 -10.090 -24.419 1.00 95.81 433 PRO A O 1
ATOM 3159 N N . ASP A 1 434 ? 22.114 -11.622 -25.312 1.00 96.19 434 ASP A N 1
ATOM 3160 C CA . ASP A 1 434 ? 21.315 -12.770 -24.875 1.00 96.19 434 ASP A CA 1
ATOM 3161 C C . ASP A 1 434 ? 21.604 -13.151 -23.403 1.00 96.19 434 ASP A C 1
ATOM 3163 O O . ASP A 1 434 ? 22.549 -12.659 -22.776 1.00 96.19 434 ASP A O 1
ATOM 3167 N N . ARG A 1 435 ? 20.792 -14.058 -22.833 1.00 95.00 435 ARG A N 1
ATOM 3168 C CA . ARG A 1 435 ? 20.965 -14.553 -21.449 1.00 95.00 435 ARG A CA 1
ATOM 3169 C C . ARG A 1 435 ? 22.349 -15.158 -21.197 1.00 95.00 435 ARG A C 1
ATOM 3171 O O . ARG A 1 435 ? 22.894 -15.017 -20.105 1.00 95.00 435 ARG A O 1
ATOM 3178 N N . GLY A 1 436 ? 22.899 -15.874 -22.177 1.00 94.81 436 GLY A N 1
ATOM 3179 C CA . GLY A 1 436 ? 24.175 -16.571 -22.043 1.00 94.81 436 GLY A CA 1
ATOM 3180 C C . GLY A 1 436 ? 25.355 -15.605 -22.000 1.00 94.81 436 GLY A C 1
ATOM 3181 O O . GLY A 1 436 ? 26.284 -15.807 -21.221 1.00 94.81 436 GLY A O 1
ATOM 3182 N N . TYR A 1 437 ? 25.313 -14.552 -22.811 1.00 95.88 437 TYR A N 1
ATOM 3183 C CA . TYR A 1 437 ? 26.278 -13.466 -22.786 1.00 95.88 437 TYR A CA 1
ATOM 3184 C C . TYR A 1 437 ? 26.167 -12.668 -21.484 1.00 95.88 437 TYR A C 1
ATOM 3186 O O . TYR A 1 437 ? 27.176 -12.482 -20.801 1.00 95.88 437 TYR A O 1
ATOM 3194 N N . ALA A 1 438 ? 24.955 -12.244 -21.106 1.00 94.94 438 ALA A N 1
ATOM 3195 C CA . ALA A 1 438 ? 24.725 -11.449 -19.899 1.00 94.94 438 ALA A CA 1
ATOM 3196 C C . ALA A 1 438 ? 25.248 -12.157 -18.637 1.00 94.94 438 ALA A C 1
ATOM 3198 O O . ALA A 1 438 ? 25.985 -11.557 -17.854 1.00 94.94 438 ALA A O 1
ATOM 3199 N N . ALA A 1 439 ? 24.984 -13.462 -18.507 1.00 92.62 439 ALA A N 1
ATOM 3200 C CA . ALA A 1 439 ? 25.468 -14.269 -17.390 1.00 92.62 439 ALA A CA 1
ATOM 3201 C C . ALA A 1 439 ? 27.002 -14.395 -17.335 1.00 92.62 439 ALA A C 1
ATOM 3203 O O . ALA A 1 439 ? 27.564 -14.564 -16.254 1.00 92.62 439 ALA A O 1
ATOM 3204 N N . ARG A 1 440 ? 27.694 -14.338 -18.483 1.00 93.88 440 ARG A N 1
ATOM 3205 C CA . ARG A 1 440 ? 29.163 -14.434 -18.546 1.00 93.88 440 ARG A CA 1
ATOM 3206 C C . ARG A 1 440 ? 29.872 -13.106 -18.295 1.00 93.88 440 ARG A C 1
ATOM 3208 O O . ARG A 1 440 ? 30.998 -13.133 -17.804 1.00 93.88 440 ARG A O 1
ATOM 3215 N N . HIS A 1 441 ? 29.261 -11.980 -18.667 1.00 93.62 441 HIS A N 1
ATOM 3216 C CA . HIS A 1 441 ? 29.979 -10.705 -18.790 1.00 93.62 441 HIS A CA 1
ATOM 3217 C C . HIS A 1 441 ? 29.376 -9.528 -18.014 1.00 93.62 441 HIS A C 1
ATOM 3219 O O . HIS A 1 441 ? 30.089 -8.553 -17.807 1.00 93.62 441 HIS A O 1
ATOM 3225 N N . LEU A 1 442 ? 28.104 -9.583 -17.605 1.00 87.88 442 LEU A N 1
ATOM 3226 C CA . LEU A 1 442 ? 27.364 -8.419 -17.085 1.00 87.88 442 LEU A CA 1
ATOM 3227 C C . LEU A 1 442 ? 26.666 -8.687 -15.737 1.00 87.88 442 LEU A C 1
ATOM 3229 O O . LEU A 1 442 ? 25.812 -7.907 -15.330 1.00 87.88 442 LEU A O 1
ATOM 3233 N N . GLU A 1 443 ? 26.997 -9.798 -15.063 1.00 70.06 443 GLU A N 1
ATOM 3234 C CA . GLU A 1 443 ? 26.436 -10.223 -13.760 1.00 70.06 443 GLU A CA 1
ATOM 3235 C C . GLU A 1 443 ? 24.888 -10.296 -13.715 1.00 70.06 443 GLU A C 1
ATOM 3237 O O . GLU A 1 443 ? 24.278 -10.353 -12.648 1.00 70.06 443 GLU A O 1
ATOM 3242 N N . GLY A 1 444 ? 24.239 -10.346 -14.885 1.00 73.00 444 GLY A N 1
ATOM 3243 C CA . GLY A 1 444 ? 22.786 -10.350 -15.041 1.00 73.00 444 GLY A CA 1
ATOM 3244 C C . GLY A 1 444 ? 22.217 -11.740 -15.322 1.00 73.00 444 GLY A C 1
ATOM 3245 O O . GLY A 1 444 ? 22.749 -12.499 -16.132 1.00 73.00 444 GLY A O 1
ATOM 3246 N N . ARG A 1 445 ? 21.088 -12.068 -14.680 1.00 81.06 445 ARG A N 1
ATOM 3247 C CA . ARG A 1 445 ? 20.324 -13.303 -14.948 1.00 81.06 445 ARG A CA 1
ATOM 3248 C C . ARG A 1 445 ? 19.616 -13.273 -16.307 1.00 81.06 445 ARG A C 1
ATOM 3250 O O . ARG A 1 445 ? 19.427 -14.320 -16.928 1.00 81.06 445 ARG A O 1
ATOM 3257 N N . TRP A 1 446 ? 19.190 -12.089 -16.733 1.00 93.56 446 TRP A N 1
ATOM 3258 C CA . TRP A 1 446 ? 18.397 -11.872 -17.938 1.00 93.56 446 TRP A CA 1
ATOM 3259 C C . TRP A 1 446 ? 19.265 -11.309 -19.063 1.00 93.56 446 TRP A C 1
ATOM 3261 O O . TRP A 1 446 ? 20.157 -10.501 -18.813 1.00 93.56 446 TRP A O 1
ATOM 3271 N N . GLY A 1 447 ? 18.983 -11.730 -20.297 1.00 95.69 447 GLY A N 1
ATOM 3272 C CA . GLY A 1 447 ? 19.394 -10.979 -21.483 1.00 95.69 447 GLY A CA 1
ATOM 3273 C C . GLY A 1 447 ? 18.413 -9.833 -21.728 1.00 95.69 447 GLY A C 1
ATOM 3274 O O . GLY A 1 447 ? 17.632 -9.481 -20.840 1.00 95.69 447 GLY A O 1
ATOM 3275 N N . LYS A 1 448 ? 18.403 -9.287 -22.943 1.00 96.50 448 LYS A N 1
ATOM 3276 C CA . LYS A 1 448 ? 17.381 -8.335 -23.398 1.00 96.50 448 LYS A CA 1
ATOM 3277 C C . LYS A 1 448 ? 16.841 -8.754 -24.767 1.00 96.50 448 LYS A C 1
ATOM 3279 O O . LYS A 1 448 ? 17.001 -8.080 -25.775 1.00 96.50 448 LYS A O 1
ATOM 3284 N N . THR A 1 449 ? 16.215 -9.928 -24.794 1.00 98.00 449 THR A N 1
ATOM 3285 C CA . THR A 1 449 ? 15.249 -10.253 -25.850 1.00 98.00 449 THR A CA 1
ATOM 3286 C C . THR A 1 449 ? 14.031 -9.351 -25.680 1.00 98.00 449 THR A C 1
ATOM 32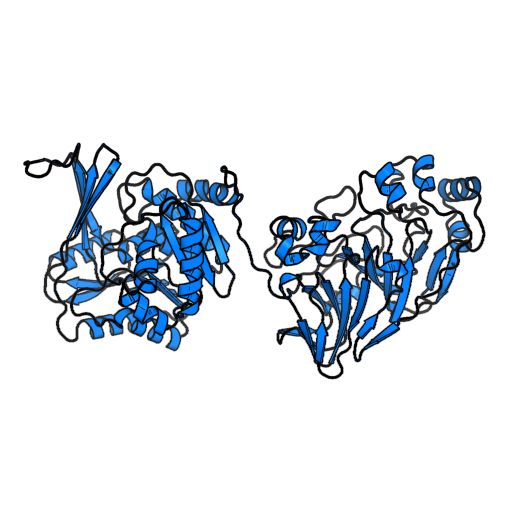88 O O . THR A 1 449 ? 13.591 -9.129 -24.548 1.00 98.00 449 THR A O 1
ATOM 3291 N N . GLU A 1 450 ? 13.473 -8.855 -26.777 1.00 97.81 450 GLU A N 1
ATOM 3292 C CA . GLU A 1 450 ? 12.331 -7.944 -26.742 1.00 97.81 450 GLU A CA 1
ATOM 3293 C C . GLU A 1 450 ? 11.343 -8.181 -27.883 1.00 97.81 450 GLU A C 1
ATOM 3295 O O . GLU A 1 450 ? 11.595 -8.947 -28.812 1.00 97.81 450 GLU A O 1
ATOM 3300 N N . ALA A 1 451 ? 10.179 -7.554 -27.787 1.00 98.50 451 ALA A N 1
ATOM 3301 C CA . ALA A 1 451 ? 9.211 -7.475 -28.858 1.00 98.50 451 ALA A CA 1
ATOM 3302 C C . ALA A 1 451 ? 8.566 -6.094 -28.905 1.00 98.50 451 ALA A C 1
ATOM 3304 O O . ALA A 1 451 ? 8.290 -5.487 -27.870 1.00 98.50 451 ALA A O 1
ATOM 3305 N N . TRP A 1 452 ? 8.277 -5.633 -30.116 1.00 98.69 452 TRP A N 1
ATOM 3306 C CA . TRP A 1 452 ? 7.678 -4.335 -30.388 1.00 98.69 452 TRP A CA 1
ATOM 3307 C C . TRP A 1 452 ? 6.262 -4.509 -30.902 1.00 98.69 452 TRP A C 1
ATOM 3309 O O . TRP A 1 452 ? 6.055 -5.125 -31.944 1.00 98.69 452 TRP A O 1
ATOM 3319 N N . ILE A 1 453 ? 5.294 -3.934 -30.196 1.00 98.62 453 ILE A N 1
ATOM 3320 C CA . ILE A 1 453 ? 3.894 -3.870 -30.617 1.00 98.62 453 ILE A CA 1
ATOM 3321 C C . ILE A 1 453 ? 3.635 -2.437 -31.071 1.00 98.62 453 ILE A C 1
ATOM 3323 O O . ILE A 1 453 ? 3.579 -1.522 -30.247 1.00 98.62 453 ILE A O 1
ATOM 3327 N N . ILE A 1 454 ? 3.512 -2.232 -32.381 1.00 98.31 454 ILE A N 1
ATOM 3328 C CA . ILE A 1 454 ? 3.415 -0.893 -32.970 1.00 98.31 454 ILE A CA 1
ATOM 3329 C C . ILE A 1 454 ? 2.031 -0.306 -32.679 1.00 98.31 454 ILE A C 1
ATOM 3331 O O . ILE A 1 454 ? 1.014 -0.868 -33.086 1.00 98.31 454 ILE A O 1
ATOM 3335 N N . LEU A 1 455 ? 1.977 0.831 -31.985 1.00 97.56 455 LEU A N 1
ATOM 3336 C CA . LEU A 1 455 ? 0.725 1.512 -31.637 1.00 97.56 455 LEU A CA 1
ATOM 3337 C C . LEU A 1 455 ? 0.354 2.584 -32.660 1.00 97.56 455 LEU A C 1
ATOM 3339 O O . LEU A 1 455 ? -0.805 2.689 -33.058 1.00 97.56 455 LEU A O 1
ATOM 3343 N N . SER A 1 456 ? 1.331 3.376 -33.098 1.00 96.06 456 SER A N 1
ATOM 3344 C CA . SER A 1 456 ? 1.141 4.393 -34.132 1.00 96.06 456 SER A CA 1
ATOM 3345 C C . SER A 1 456 ? 2.448 4.708 -34.851 1.00 96.06 456 SER A C 1
ATOM 3347 O O . SER A 1 456 ? 3.534 4.477 -34.321 1.00 96.06 456 SER A O 1
ATOM 3349 N N . THR A 1 457 ? 2.340 5.269 -36.052 1.00 95.31 457 THR A N 1
ATOM 3350 C CA . THR A 1 457 ? 3.480 5.645 -36.894 1.00 95.31 457 THR A CA 1
ATOM 3351 C C . THR A 1 457 ? 3.272 7.038 -37.491 1.00 95.31 457 THR A C 1
ATOM 3353 O O . THR A 1 457 ? 2.141 7.402 -37.818 1.00 95.31 457 THR A O 1
ATOM 3356 N N . ARG A 1 458 ? 4.355 7.798 -37.678 1.00 88.62 458 ARG A N 1
ATOM 3357 C CA . ARG A 1 458 ? 4.425 8.960 -38.588 1.00 88.62 458 ARG A CA 1
ATOM 3358 C C . ARG A 1 458 ? 4.834 8.483 -40.003 1.00 88.62 458 ARG A C 1
ATOM 3360 O O . ARG A 1 458 ? 5.158 7.305 -40.166 1.00 88.62 458 ARG A O 1
ATOM 3367 N N . ASP A 1 459 ? 4.748 9.342 -41.024 1.00 78.19 459 ASP A N 1
ATOM 3368 C CA . ASP A 1 459 ? 4.964 8.947 -42.433 1.00 78.19 459 ASP A CA 1
ATOM 3369 C C . ASP A 1 459 ? 6.361 8.315 -42.670 1.00 78.19 459 ASP A C 1
ATOM 3371 O O . ASP A 1 459 ? 7.351 8.757 -42.093 1.00 78.19 459 ASP A O 1
ATOM 3375 N N . ASP A 1 460 ? 6.423 7.274 -43.516 1.00 82.19 460 ASP A N 1
ATOM 3376 C CA . ASP A 1 460 ? 7.622 6.494 -43.906 1.00 82.19 460 ASP A CA 1
ATOM 3377 C C . ASP A 1 460 ? 8.375 5.734 -42.783 1.00 82.19 460 ASP A C 1
ATOM 3379 O O . ASP A 1 460 ? 9.555 5.397 -42.921 1.00 82.19 460 ASP A O 1
ATOM 3383 N N . ALA A 1 461 ? 7.690 5.383 -41.690 1.00 92.94 461 ALA A N 1
ATOM 3384 C CA . ALA A 1 461 ? 8.268 4.609 -40.589 1.00 92.94 461 ALA A CA 1
ATOM 3385 C C . ALA A 1 461 ? 8.712 3.182 -40.988 1.00 92.94 461 ALA A C 1
ATOM 3387 O O . ALA A 1 461 ? 7.971 2.412 -41.610 1.00 92.94 461 ALA A O 1
ATOM 3388 N N . ALA A 1 462 ? 9.913 2.794 -40.553 1.00 96.69 462 ALA A N 1
ATOM 3389 C CA . ALA A 1 462 ? 10.474 1.463 -40.764 1.00 96.69 462 ALA A CA 1
ATOM 3390 C C . ALA A 1 462 ? 11.370 1.029 -39.598 1.00 96.69 462 ALA A C 1
ATOM 3392 O O . ALA A 1 462 ? 11.910 1.859 -38.863 1.00 96.69 462 ALA A O 1
ATOM 3393 N N . VAL A 1 463 ? 11.571 -0.280 -39.475 1.00 97.75 463 VAL A N 1
ATOM 3394 C CA . VAL A 1 463 ? 12.559 -0.885 -38.576 1.00 97.75 463 VAL A CA 1
ATOM 3395 C C . VAL A 1 463 ? 13.593 -1.673 -39.368 1.00 97.75 463 VAL A C 1
ATOM 3397 O O . VAL A 1 463 ? 13.318 -2.181 -40.459 1.00 97.75 463 VAL A O 1
ATOM 3400 N N . GLY A 1 464 ? 14.795 -1.775 -38.812 1.00 97.75 464 GLY A N 1
ATOM 3401 C CA . GLY A 1 464 ? 15.866 -2.615 -39.326 1.00 97.75 464 GLY A CA 1
ATOM 3402 C C . GLY A 1 464 ? 16.140 -3.766 -38.361 1.00 97.75 464 GLY A C 1
ATOM 3403 O O . GLY A 1 464 ? 16.405 -3.508 -37.192 1.00 97.75 464 GLY A O 1
ATOM 3404 N N . LEU A 1 465 ? 16.094 -5.017 -38.830 1.00 97.81 465 LEU A N 1
ATOM 3405 C CA . LEU A 1 465 ? 16.265 -6.210 -37.985 1.00 97.81 465 LEU A CA 1
ATOM 3406 C C . LEU A 1 465 ? 17.170 -7.252 -38.642 1.00 97.81 465 LEU A C 1
ATOM 3408 O O . LEU A 1 465 ? 16.839 -7.787 -39.706 1.00 97.81 465 LEU A O 1
ATOM 3412 N N . GLY A 1 466 ? 18.281 -7.573 -37.976 1.00 98.06 466 GLY A N 1
ATOM 3413 C CA . GLY A 1 466 ? 19.241 -8.585 -38.407 1.00 98.06 466 GLY A CA 1
ATOM 3414 C C . GLY A 1 466 ? 19.959 -8.231 -39.709 1.00 98.06 466 GLY A C 1
ATOM 3415 O O . GLY A 1 466 ? 19.497 -7.423 -40.520 1.00 98.06 466 GLY A O 1
ATOM 3416 N N . PHE A 1 467 ? 21.114 -8.845 -39.944 1.00 98.44 467 PHE A N 1
ATOM 3417 C CA . PHE A 1 467 ? 21.867 -8.576 -41.163 1.00 98.44 467 PHE A CA 1
ATOM 3418 C C . PHE A 1 467 ? 21.250 -9.251 -42.398 1.00 98.44 467 PHE A C 1
ATOM 3420 O O . PHE A 1 467 ? 20.749 -10.376 -42.344 1.00 98.44 467 PHE A O 1
ATOM 3427 N N . LYS A 1 468 ? 21.330 -8.585 -43.558 1.00 98.06 468 LYS A N 1
ATOM 3428 C CA . LYS A 1 468 ? 20.957 -9.141 -44.879 1.00 98.06 468 LYS A CA 1
ATOM 3429 C C . LYS A 1 468 ? 21.890 -10.271 -45.321 1.00 98.06 468 LYS A C 1
ATOM 3431 O O . LYS A 1 468 ? 21.519 -11.093 -46.156 1.00 98.06 468 LYS A O 1
ATOM 3436 N N . LYS A 1 469 ? 23.139 -10.234 -44.855 1.00 98.00 469 LYS A N 1
ATOM 3437 C CA . LYS A 1 469 ? 24.245 -11.132 -45.206 1.00 98.00 469 LYS A CA 1
ATOM 3438 C C . LYS A 1 469 ? 25.127 -11.320 -43.980 1.00 98.00 469 LYS A C 1
ATOM 3440 O O . LYS A 1 469 ? 25.143 -10.437 -43.131 1.00 98.00 469 LYS A O 1
ATOM 3445 N N . ASP A 1 470 ? 25.893 -12.403 -43.941 1.00 98.50 470 ASP A N 1
ATOM 3446 C CA . ASP A 1 470 ? 26.897 -12.599 -42.899 1.00 98.50 470 ASP A CA 1
ATOM 3447 C C . ASP A 1 470 ? 27.881 -11.417 -42.896 1.00 98.50 470 ASP A C 1
ATOM 3449 O O . ASP A 1 470 ? 28.387 -11.014 -43.951 1.00 98.50 470 ASP A O 1
ATOM 3453 N N . VAL A 1 471 ? 28.147 -10.861 -41.716 1.00 98.31 471 VAL A N 1
ATOM 3454 C CA . VAL A 1 471 ? 29.079 -9.748 -41.516 1.00 98.31 471 VAL A CA 1
ATOM 3455 C C . VAL A 1 471 ? 30.340 -10.287 -40.845 1.00 98.31 471 VAL A C 1
ATOM 3457 O O . VAL A 1 471 ? 30.279 -10.732 -39.702 1.00 98.31 471 VAL A O 1
ATOM 3460 N N . PRO A 1 472 ? 31.513 -10.263 -41.504 1.00 98.31 472 PRO A N 1
ATOM 3461 C CA . PRO A 1 472 ? 32.754 -10.661 -40.855 1.00 98.31 472 PRO A CA 1
ATOM 3462 C C . PRO A 1 472 ? 33.018 -9.816 -39.607 1.00 98.31 472 PRO A C 1
ATOM 3464 O O . PRO A 1 472 ? 32.829 -8.600 -39.627 1.00 98.31 472 PRO A O 1
ATOM 3467 N N . ARG A 1 473 ? 33.525 -10.442 -38.541 1.00 97.88 473 ARG A N 1
ATOM 3468 C CA . ARG A 1 473 ? 33.811 -9.751 -37.276 1.00 97.88 473 ARG A CA 1
ATOM 3469 C C . ARG A 1 473 ? 34.675 -8.499 -37.463 1.00 97.88 473 ARG A C 1
ATOM 3471 O O . ARG A 1 473 ? 34.326 -7.443 -36.950 1.00 97.88 473 ARG A O 1
ATOM 3478 N N . SER A 1 474 ? 35.740 -8.602 -38.256 1.00 98.00 474 SER A N 1
ATOM 3479 C CA . SER A 1 474 ? 36.628 -7.473 -38.563 1.00 98.00 474 SER A CA 1
ATOM 3480 C C . SER A 1 474 ? 35.902 -6.320 -39.262 1.00 98.00 474 SER A C 1
ATOM 3482 O O . SER A 1 474 ? 36.215 -5.162 -39.029 1.00 98.00 474 SER A O 1
ATOM 3484 N N . THR A 1 475 ? 34.905 -6.619 -40.099 1.00 98.50 475 THR A N 1
ATOM 3485 C CA . THR A 1 475 ? 34.099 -5.597 -40.775 1.00 98.50 475 THR A CA 1
ATOM 3486 C C . THR A 1 475 ? 33.230 -4.830 -39.783 1.00 98.50 475 THR A C 1
ATOM 3488 O O . THR A 1 475 ? 33.161 -3.607 -39.866 1.00 98.50 475 THR A O 1
ATOM 3491 N N . LEU A 1 476 ? 32.601 -5.523 -38.827 1.00 98.25 476 LEU A N 1
ATOM 3492 C CA . LEU A 1 476 ? 31.840 -4.862 -37.765 1.00 98.25 476 LEU A CA 1
ATOM 3493 C C . LEU A 1 476 ? 32.756 -4.016 -36.867 1.00 98.25 476 LEU A C 1
ATOM 3495 O O . LEU A 1 476 ? 32.412 -2.881 -36.548 1.00 98.25 476 LEU A O 1
ATOM 3499 N N . GLU A 1 477 ? 33.927 -4.544 -36.497 1.00 98.25 477 GLU A N 1
ATOM 3500 C CA . GLU A 1 477 ? 34.943 -3.811 -35.730 1.00 98.25 477 GLU A CA 1
ATOM 3501 C C . GLU A 1 477 ? 35.368 -2.519 -36.436 1.00 98.25 477 GLU A C 1
ATOM 3503 O O . GLU A 1 477 ? 35.380 -1.461 -35.807 1.00 98.25 477 GLU A O 1
ATOM 3508 N N . ASP A 1 478 ? 35.641 -2.584 -37.743 1.00 98.38 478 ASP A N 1
ATOM 3509 C CA . ASP A 1 478 ? 35.993 -1.415 -38.549 1.00 98.38 478 ASP A CA 1
ATOM 3510 C C . ASP A 1 478 ? 34.852 -0.390 -38.574 1.00 98.38 478 ASP A C 1
ATOM 3512 O O . ASP A 1 478 ? 35.082 0.788 -38.287 1.00 98.38 478 ASP A O 1
ATOM 3516 N N . TRP A 1 479 ? 33.616 -0.824 -38.862 1.00 98.38 479 TRP A N 1
ATOM 3517 C CA . TRP A 1 479 ? 32.442 0.056 -38.891 1.00 98.38 479 TRP A CA 1
ATOM 3518 C C . TRP A 1 479 ? 32.219 0.767 -37.559 1.00 98.38 479 TRP A C 1
ATOM 3520 O O . TRP A 1 479 ? 31.988 1.976 -37.546 1.00 98.38 479 TRP A O 1
ATOM 3530 N N . VAL A 1 480 ? 32.331 0.051 -36.442 1.00 97.69 480 VAL A N 1
ATOM 3531 C CA . VAL A 1 480 ? 32.173 0.620 -35.100 1.00 97.69 480 VAL A CA 1
ATOM 3532 C C . VAL A 1 480 ? 33.339 1.551 -34.760 1.00 97.69 480 VAL A C 1
ATOM 3534 O O . VAL A 1 480 ? 33.117 2.645 -34.245 1.00 97.69 480 VAL A O 1
ATOM 3537 N N . ALA A 1 481 ? 34.581 1.201 -35.094 1.00 96.50 481 ALA A N 1
ATOM 3538 C CA . ALA A 1 481 ? 35.739 2.049 -34.805 1.00 96.50 481 ALA A CA 1
ATOM 3539 C C . ALA A 1 481 ? 35.669 3.403 -35.537 1.00 96.50 481 ALA A C 1
ATOM 3541 O O . ALA A 1 481 ? 35.924 4.463 -34.945 1.00 96.50 481 ALA A O 1
ATOM 3542 N N . ILE A 1 482 ? 35.289 3.387 -36.820 1.00 97.25 482 ILE A N 1
ATOM 3543 C CA . ILE A 1 482 ? 35.180 4.608 -37.631 1.00 97.25 482 ILE A CA 1
ATOM 3544 C C . ILE A 1 482 ? 33.807 5.286 -37.520 1.00 97.25 482 ILE A C 1
ATOM 3546 O O . ILE A 1 482 ? 33.692 6.451 -37.898 1.00 97.25 482 ILE A O 1
ATOM 3550 N N . GLN A 1 483 ? 32.819 4.608 -36.922 1.00 97.19 483 GLN A N 1
ATOM 3551 C CA . GLN A 1 483 ? 31.412 5.015 -36.817 1.00 97.19 483 GLN A CA 1
ATOM 3552 C C . GLN A 1 483 ? 30.743 5.190 -38.189 1.00 97.19 483 GLN A C 1
ATOM 3554 O O . GLN A 1 483 ? 30.132 6.217 -38.480 1.00 97.19 483 GLN A O 1
ATOM 3559 N N . ASP A 1 484 ? 30.868 4.174 -39.047 1.00 97.94 484 ASP A N 1
ATOM 3560 C CA . ASP A 1 484 ? 30.198 4.118 -40.352 1.00 97.94 484 ASP A CA 1
ATOM 3561 C C . ASP A 1 484 ? 28.725 3.704 -40.205 1.00 97.94 484 ASP A C 1
ATOM 3563 O O . ASP A 1 484 ? 28.319 2.576 -40.500 1.00 97.94 484 ASP A O 1
ATOM 3567 N N . SER A 1 485 ? 27.904 4.641 -39.726 1.00 96.06 485 SER A N 1
ATOM 3568 C CA . SER A 1 485 ? 26.462 4.439 -39.558 1.00 96.06 485 SER A CA 1
ATOM 3569 C C . SER A 1 485 ? 25.764 4.046 -40.858 1.00 96.06 485 SER A C 1
ATOM 3571 O O . SER A 1 485 ? 24.807 3.275 -40.837 1.00 96.06 485 SER A O 1
ATOM 3573 N N . SER A 1 486 ? 26.233 4.548 -42.005 1.00 97.00 486 SER A N 1
ATOM 3574 C CA . SER A 1 486 ? 25.611 4.252 -43.297 1.00 97.00 486 SER A CA 1
ATOM 3575 C C . SER A 1 486 ? 25.806 2.790 -43.687 1.00 97.00 486 SER A C 1
ATOM 3577 O O . SER A 1 486 ? 24.841 2.151 -44.116 1.00 97.00 486 SER A O 1
ATOM 3579 N N . ALA A 1 487 ? 27.010 2.242 -43.498 1.00 98.00 487 ALA A N 1
ATOM 3580 C CA . ALA A 1 487 ? 27.274 0.831 -43.749 1.00 98.00 487 ALA A CA 1
ATOM 3581 C C . ALA A 1 487 ? 26.505 -0.080 -42.779 1.00 98.00 487 ALA A C 1
ATOM 3583 O O . ALA A 1 487 ? 25.862 -1.030 -43.232 1.00 98.00 487 ALA A O 1
ATOM 3584 N N . MET A 1 488 ? 26.497 0.247 -41.479 1.00 97.81 488 MET A N 1
ATOM 3585 C CA . MET A 1 488 ? 25.765 -0.523 -40.462 1.00 97.81 488 MET A CA 1
ATOM 3586 C C . MET A 1 488 ? 24.258 -0.580 -40.760 1.00 97.81 488 MET A C 1
ATOM 3588 O O . MET A 1 488 ? 23.681 -1.664 -40.856 1.00 97.81 488 MET A O 1
ATOM 3592 N N . LEU A 1 489 ? 23.624 0.569 -41.016 1.00 96.62 489 LEU A N 1
ATOM 3593 C CA . LEU A 1 489 ? 22.200 0.643 -41.370 1.00 96.62 489 LEU A CA 1
ATOM 3594 C C . LEU A 1 489 ? 21.902 -0.003 -42.735 1.00 96.62 489 LEU A C 1
ATOM 3596 O O . LEU A 1 489 ? 20.876 -0.665 -42.921 1.00 96.62 489 LEU A O 1
ATOM 3600 N N . GLY A 1 490 ? 22.813 0.140 -43.702 1.00 97.44 490 GLY A N 1
ATOM 3601 C CA . GLY A 1 490 ? 22.704 -0.481 -45.022 1.00 97.44 490 GLY A CA 1
ATOM 3602 C C . GLY A 1 490 ? 22.738 -2.014 -44.984 1.00 97.44 490 GLY A C 1
ATOM 3603 O O . GLY A 1 490 ? 22.179 -2.663 -45.882 1.00 97.44 490 GLY A O 1
ATOM 3604 N N . ALA A 1 491 ? 23.342 -2.587 -43.939 1.00 98.06 491 ALA A N 1
ATOM 3605 C CA . ALA A 1 491 ? 23.460 -4.023 -43.729 1.00 98.06 491 ALA A CA 1
ATOM 3606 C C . ALA A 1 491 ? 22.199 -4.677 -43.130 1.00 98.06 491 ALA A C 1
ATOM 3608 O O . ALA A 1 491 ? 22.070 -5.894 -43.256 1.00 98.06 491 ALA A O 1
ATOM 3609 N N . LEU A 1 492 ? 21.261 -3.920 -42.544 1.00 98.06 492 LEU A N 1
ATOM 3610 C CA . LEU A 1 492 ? 20.049 -4.461 -41.899 1.00 98.06 492 LEU A CA 1
ATOM 3611 C C . LEU A 1 492 ? 18.930 -4.823 -42.871 1.00 98.06 492 LEU A C 1
ATOM 3613 O O . LEU A 1 492 ? 18.699 -4.095 -43.829 1.00 98.06 492 LEU A O 1
ATOM 3617 N N . ASN A 1 493 ? 18.153 -5.876 -42.609 1.00 98.00 493 ASN A N 1
ATOM 3618 C CA . ASN A 1 493 ? 16.887 -6.075 -43.325 1.00 98.00 493 ASN A CA 1
ATOM 3619 C C . ASN A 1 493 ? 15.875 -4.996 -42.912 1.00 98.00 493 ASN A C 1
ATOM 3621 O O . ASN A 1 493 ? 15.632 -4.823 -41.723 1.00 98.00 493 ASN A O 1
ATOM 3625 N N . TRP A 1 494 ? 15.292 -4.291 -43.887 1.00 96.94 494 TRP A N 1
ATOM 3626 C CA . TRP A 1 494 ? 14.361 -3.182 -43.656 1.00 96.94 494 TRP A CA 1
ATOM 3627 C C . TRP A 1 494 ? 12.912 -3.637 -43.797 1.00 96.94 494 TRP A C 1
ATOM 3629 O O . TRP A 1 494 ? 12.550 -4.230 -44.816 1.00 96.94 494 TRP A O 1
ATOM 3639 N N . TYR A 1 495 ? 12.090 -3.286 -42.813 1.00 96.94 495 TYR A N 1
ATOM 3640 C CA . TYR A 1 495 ? 10.662 -3.577 -42.783 1.00 96.94 495 TYR A CA 1
ATOM 3641 C C . TYR A 1 495 ? 9.891 -2.269 -42.574 1.00 96.94 495 TYR A C 1
ATOM 3643 O O . TYR A 1 495 ? 10.051 -1.640 -41.527 1.00 96.94 495 TYR A O 1
ATOM 3651 N N . PRO A 1 496 ? 9.075 -1.826 -43.547 1.00 95.88 496 PRO A N 1
ATOM 3652 C CA . PRO A 1 496 ? 8.075 -0.791 -43.302 1.00 95.88 496 PRO A CA 1
ATOM 3653 C C . PRO A 1 496 ? 7.134 -1.255 -42.191 1.00 95.88 496 PRO A C 1
ATOM 3655 O O . PRO A 1 496 ? 6.775 -2.432 -42.177 1.00 95.88 496 PRO A O 1
ATOM 3658 N N . VAL A 1 497 ? 6.731 -0.352 -41.297 1.00 95.62 497 VAL A N 1
ATOM 3659 C CA . VAL A 1 497 ? 5.884 -0.713 -40.151 1.00 95.62 497 VAL A CA 1
ATOM 3660 C C . VAL A 1 497 ? 4.516 -0.049 -40.198 1.00 95.62 497 VAL A C 1
ATOM 3662 O O . VAL A 1 497 ? 4.360 1.068 -40.696 1.00 95.62 497 VAL A O 1
ATOM 3665 N N . ARG A 1 498 ? 3.510 -0.739 -39.663 1.00 95.19 498 ARG A N 1
ATOM 3666 C CA . ARG A 1 498 ? 2.130 -0.259 -39.543 1.00 95.19 498 ARG A CA 1
ATOM 3667 C C . ARG A 1 498 ? 1.595 -0.463 -38.125 1.00 95.19 498 ARG A C 1
ATOM 3669 O O . ARG A 1 498 ? 1.983 -1.422 -37.458 1.00 95.19 498 ARG A O 1
ATOM 3676 N N . PRO A 1 499 ? 0.657 0.387 -37.667 1.00 95.88 499 PRO A N 1
ATOM 3677 C CA . PRO A 1 499 ? -0.045 0.164 -36.409 1.00 95.88 499 PRO A CA 1
ATOM 3678 C C . PRO A 1 499 ? -0.663 -1.236 -36.347 1.00 95.88 499 PRO A C 1
ATOM 3680 O O . PRO A 1 499 ? -1.314 -1.683 -37.292 1.00 95.88 499 PRO A O 1
ATOM 3683 N N . GLY A 1 500 ? -0.462 -1.916 -35.223 1.00 94.50 500 GLY A N 1
ATOM 3684 C CA . GLY A 1 500 ? -0.945 -3.266 -34.960 1.00 94.50 500 GLY A CA 1
ATOM 3685 C C . GLY A 1 500 ? 0.039 -4.387 -35.302 1.00 94.50 500 GLY A C 1
ATOM 3686 O O . GLY A 1 500 ? -0.166 -5.496 -34.799 1.00 94.50 500 GLY A O 1
ATOM 3687 N N . GLU A 1 501 ? 1.086 -4.116 -36.091 1.00 97.19 501 GLU A N 1
ATOM 3688 C CA . GLU A 1 501 ? 2.154 -5.083 -36.375 1.00 97.19 501 GLU A CA 1
ATOM 3689 C C . GLU A 1 501 ? 3.018 -5.347 -35.139 1.00 97.19 501 GLU A C 1
ATOM 3691 O O . GLU A 1 501 ? 3.141 -4.508 -34.240 1.00 97.19 501 GLU A O 1
ATOM 3696 N N . VAL A 1 502 ? 3.599 -6.546 -35.098 1.00 98.31 502 VAL A N 1
ATOM 3697 C CA . VAL A 1 502 ? 4.388 -7.035 -33.970 1.00 98.31 502 VAL A CA 1
ATOM 3698 C C . VAL A 1 502 ? 5.706 -7.589 -34.490 1.00 98.31 502 VAL A C 1
ATOM 3700 O O . VAL A 1 502 ? 5.714 -8.344 -35.457 1.00 98.31 502 VAL A O 1
ATOM 3703 N N . PHE A 1 503 ? 6.819 -7.231 -33.858 1.00 98.31 503 PHE A N 1
ATOM 3704 C CA . PHE A 1 503 ? 8.150 -7.729 -34.212 1.00 98.31 503 PHE A CA 1
ATOM 3705 C C . PHE A 1 503 ? 8.809 -8.349 -32.986 1.00 98.31 503 PHE A C 1
ATOM 3707 O O . PHE A 1 503 ? 8.828 -7.722 -31.932 1.00 98.31 503 PHE A O 1
ATOM 3714 N N . PHE A 1 504 ? 9.357 -9.556 -33.116 1.00 98.19 504 PHE A N 1
ATOM 3715 C CA . PHE A 1 504 ? 10.160 -10.203 -32.077 1.00 98.19 504 PHE A CA 1
ATOM 3716 C C . PHE A 1 504 ? 11.649 -10.001 -32.370 1.00 98.19 504 PHE A C 1
ATOM 3718 O O . PHE A 1 504 ? 12.104 -10.252 -33.484 1.00 98.19 504 PHE A O 1
ATOM 3725 N N . VAL A 1 505 ? 12.418 -9.564 -31.376 1.00 98.06 505 VAL A N 1
ATOM 3726 C CA . VAL A 1 505 ? 13.838 -9.216 -31.502 1.00 98.06 505 VAL A CA 1
ATOM 3727 C C . VAL A 1 505 ? 14.648 -10.066 -30.519 1.00 98.06 505 VAL A C 1
ATOM 3729 O O . VAL A 1 505 ? 14.736 -9.749 -29.330 1.00 98.06 505 VAL A O 1
ATOM 3732 N N . PRO A 1 506 ? 15.232 -11.185 -30.985 1.00 97.19 506 PRO A N 1
ATOM 3733 C CA . PRO A 1 506 ? 16.086 -12.028 -30.157 1.00 97.19 506 PRO A CA 1
ATOM 3734 C C . PRO A 1 506 ? 17.320 -11.280 -29.643 1.00 97.19 506 PRO A C 1
ATOM 3736 O O . PRO A 1 506 ? 17.933 -10.510 -30.385 1.00 97.19 506 PRO A O 1
ATOM 3739 N N . GLY A 1 507 ? 17.756 -11.600 -28.421 1.00 97.19 507 GLY A N 1
ATOM 3740 C CA . GLY A 1 507 ? 19.085 -11.210 -27.951 1.00 97.19 507 GLY A CA 1
ATOM 3741 C C . GLY A 1 507 ? 20.175 -11.619 -28.953 1.00 97.19 507 GLY A C 1
ATOM 3742 O O . GLY A 1 507 ? 20.143 -12.704 -29.533 1.00 97.19 507 GLY A O 1
ATOM 3743 N N . GLY A 1 508 ? 21.114 -10.712 -29.176 1.00 97.56 508 GLY A N 1
ATOM 3744 C CA . GLY A 1 508 ? 22.213 -10.792 -30.127 1.00 97.56 508 GLY A CA 1
ATOM 3745 C C . GLY A 1 508 ? 21.891 -10.243 -31.513 1.00 97.56 508 GLY A C 1
ATOM 3746 O O . GLY A 1 508 ? 22.802 -9.973 -32.288 1.00 97.56 508 GLY A O 1
ATOM 3747 N N . VAL A 1 509 ? 20.622 -10.017 -31.851 1.00 98.06 509 VAL A N 1
ATOM 3748 C CA . VAL A 1 509 ? 20.271 -9.486 -33.170 1.00 98.06 509 VAL A CA 1
ATOM 3749 C C . VAL A 1 509 ? 20.540 -7.977 -33.224 1.00 98.06 509 VAL A C 1
ATOM 3751 O O . VAL A 1 509 ? 19.940 -7.230 -32.448 1.00 98.06 509 VAL A O 1
ATOM 3754 N N . PRO A 1 510 ? 21.373 -7.491 -34.163 1.00 97.81 510 PRO A N 1
ATOM 3755 C CA . PRO A 1 510 ? 21.540 -6.062 -34.381 1.00 97.81 510 PRO A CA 1
ATOM 3756 C C . PRO A 1 510 ? 20.287 -5.471 -35.023 1.00 97.81 510 PRO A C 1
ATOM 3758 O O . PRO A 1 510 ? 19.691 -6.065 -35.931 1.00 97.81 510 PRO A O 1
ATOM 3761 N N . HIS A 1 511 ? 19.895 -4.291 -34.566 1.00 98.25 511 HIS A N 1
ATOM 3762 C CA . HIS A 1 511 ? 18.649 -3.675 -34.977 1.00 98.25 511 HIS A CA 1
ATOM 3763 C C . HIS A 1 511 ? 18.646 -2.150 -34.844 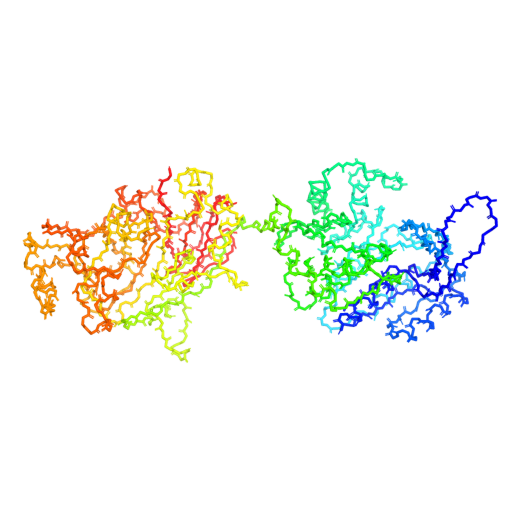1.00 98.25 511 HIS A C 1
ATOM 3765 O O . HIS A 1 511 ? 19.581 -1.518 -34.346 1.00 98.25 511 HIS A O 1
ATOM 3771 N N . TRP A 1 512 ? 17.583 -1.559 -35.383 1.00 96.94 512 TRP A N 1
ATOM 3772 C CA . TRP A 1 512 ? 17.375 -0.124 -35.459 1.00 96.94 512 TRP A CA 1
ATOM 3773 C C . TRP A 1 512 ? 15.880 0.201 -35.548 1.00 96.94 512 TRP A C 1
ATOM 3775 O O . TRP A 1 512 ? 15.142 -0.456 -36.287 1.00 96.94 512 TRP A O 1
ATOM 3785 N N . VAL A 1 513 ? 15.450 1.249 -34.846 1.00 97.00 513 VAL A N 1
ATOM 3786 C CA . VAL A 1 513 ? 14.071 1.756 -34.878 1.00 97.00 513 VAL A CA 1
ATOM 3787 C C . VAL A 1 513 ? 14.060 3.150 -35.495 1.00 97.00 513 VAL A C 1
ATOM 3789 O O . VAL A 1 513 ? 14.790 4.045 -35.055 1.00 97.00 513 VAL A O 1
ATOM 3792 N N . GLY A 1 514 ? 13.237 3.326 -36.526 1.00 95.88 514 GLY A N 1
ATOM 3793 C CA . GLY A 1 514 ? 13.084 4.596 -37.215 1.00 95.88 514 GLY A CA 1
ATOM 3794 C C . GLY A 1 514 ? 12.329 5.649 -36.421 1.00 95.88 514 GLY A C 1
ATOM 3795 O O . GLY A 1 514 ? 11.516 5.352 -35.547 1.00 95.88 514 GLY A O 1
ATOM 3796 N N . GLU A 1 515 ? 12.604 6.904 -36.765 1.00 95.06 515 GLU A N 1
ATOM 3797 C CA . GLU A 1 515 ? 11.815 8.038 -36.300 1.00 95.06 515 GLU A CA 1
ATOM 3798 C C . GLU A 1 515 ? 10.348 7.847 -36.686 1.00 95.06 515 GLU A C 1
ATOM 3800 O O . GLU A 1 515 ? 10.036 7.344 -37.765 1.00 95.06 515 GLU A O 1
ATOM 3805 N N . GLY A 1 516 ? 9.436 8.272 -35.818 1.00 94.25 516 GLY A N 1
ATOM 3806 C CA . GLY A 1 516 ? 8.011 8.206 -36.117 1.00 94.25 516 GLY A CA 1
ATOM 3807 C C . GLY A 1 516 ? 7.273 7.071 -35.444 1.00 94.25 516 GLY A C 1
ATOM 3808 O O . GLY A 1 516 ? 6.048 7.066 -35.502 1.00 94.25 516 GLY A O 1
ATOM 3809 N N . ILE A 1 517 ? 7.977 6.130 -34.822 1.00 97.88 517 ILE A N 1
ATOM 3810 C CA . ILE A 1 517 ? 7.377 4.907 -34.296 1.00 97.88 517 ILE A CA 1
ATOM 3811 C C . ILE A 1 517 ? 7.035 5.079 -32.817 1.00 97.88 517 ILE A C 1
ATOM 3813 O O . ILE A 1 517 ? 7.905 5.373 -32.001 1.00 97.88 517 ILE A O 1
ATOM 3817 N N . PHE A 1 518 ? 5.772 4.835 -32.472 1.00 97.81 518 PHE A N 1
ATOM 3818 C CA . PHE A 1 518 ? 5.320 4.686 -31.093 1.00 97.81 518 PHE A CA 1
ATOM 3819 C C . PHE A 1 518 ? 4.895 3.240 -30.845 1.00 97.81 518 PHE A C 1
ATOM 3821 O O . PHE A 1 518 ? 4.062 2.701 -31.580 1.00 97.81 518 PHE A O 1
ATOM 3828 N N . LEU A 1 519 ? 5.469 2.608 -29.824 1.00 98.44 519 LEU A N 1
ATOM 3829 C CA . LEU A 1 519 ? 5.312 1.177 -29.573 1.00 98.44 519 LEU A CA 1
ATOM 3830 C C . LEU A 1 519 ? 5.214 0.843 -28.081 1.00 98.44 519 LEU A C 1
ATOM 3832 O O . LEU A 1 519 ? 5.665 1.602 -27.221 1.00 98.44 519 LEU A O 1
ATOM 3836 N N . VAL A 1 520 ? 4.650 -0.332 -27.792 1.00 98.75 520 VAL A N 1
ATOM 3837 C CA . VAL A 1 520 ? 4.876 -1.041 -26.526 1.00 98.75 520 VAL A CA 1
ATOM 3838 C C . VAL A 1 520 ? 6.045 -1.995 -26.738 1.00 98.75 520 VAL A C 1
ATOM 3840 O O . VAL A 1 520 ? 5.968 -2.865 -27.607 1.00 98.75 520 VAL A O 1
ATOM 3843 N N . ALA A 1 521 ? 7.104 -1.848 -25.947 1.00 98.31 521 ALA A N 1
ATOM 3844 C CA . ALA A 1 521 ? 8.177 -2.829 -25.870 1.00 98.31 521 ALA A CA 1
ATOM 3845 C C . ALA A 1 521 ? 7.884 -3.794 -24.718 1.00 98.31 521 ALA A C 1
ATOM 3847 O O . ALA A 1 521 ? 7.695 -3.364 -23.578 1.00 98.31 521 ALA A O 1
ATOM 3848 N N . VAL A 1 522 ? 7.834 -5.091 -25.013 1.00 98.38 522 VAL A N 1
ATOM 3849 C CA . VAL A 1 522 ? 7.754 -6.166 -24.016 1.00 98.38 522 VAL A CA 1
ATOM 3850 C C . VAL A 1 522 ? 9.074 -6.906 -24.056 1.00 98.38 522 VAL A C 1
ATOM 3852 O O . VAL A 1 522 ? 9.463 -7.393 -25.112 1.00 98.38 522 VAL A O 1
ATOM 3855 N N . GLN A 1 523 ? 9.781 -6.961 -22.937 1.00 98.19 523 GLN A N 1
ATOM 3856 C CA . GLN A 1 523 ? 11.143 -7.471 -22.919 1.00 98.19 523 GLN A CA 1
ATOM 3857 C C . GLN A 1 523 ? 11.475 -8.207 -21.628 1.00 98.19 523 GLN A C 1
ATOM 3859 O O . GLN A 1 523 ? 10.770 -8.117 -20.620 1.00 98.19 523 GLN A O 1
ATOM 3864 N N . GLU A 1 524 ? 12.583 -8.938 -21.666 1.00 97.75 524 GLU A N 1
ATOM 3865 C CA . GLU A 1 524 ? 13.201 -9.480 -20.461 1.00 97.75 524 GLU A CA 1
ATOM 3866 C C . GLU A 1 524 ? 13.591 -8.357 -19.482 1.00 97.75 524 GLU A C 1
ATOM 3868 O O . GLU A 1 524 ? 13.843 -7.216 -19.885 1.00 97.75 524 GLU A O 1
ATOM 3873 N N . ALA A 1 525 ? 13.654 -8.688 -18.189 1.00 95.38 525 ALA A N 1
ATOM 3874 C CA . ALA A 1 525 ? 13.886 -7.745 -17.090 1.00 95.38 525 ALA A CA 1
ATOM 3875 C C . ALA A 1 525 ? 15.344 -7.247 -16.984 1.00 95.38 525 ALA A C 1
ATOM 3877 O O . ALA A 1 525 ? 16.003 -7.419 -15.956 1.00 95.38 525 ALA A O 1
ATOM 3878 N N . SER A 1 526 ? 15.863 -6.615 -18.038 1.00 95.44 526 SER A N 1
ATOM 3879 C CA . SER A 1 526 ? 17.169 -5.948 -18.032 1.00 95.44 526 SER A CA 1
ATOM 3880 C C . SER A 1 526 ? 17.212 -4.712 -18.944 1.00 95.44 526 SER A C 1
ATOM 3882 O O . SER A 1 526 ? 16.426 -4.578 -19.879 1.00 95.44 526 SER A O 1
ATOM 3884 N N . ASP A 1 527 ? 18.149 -3.799 -18.684 1.00 95.38 527 ASP A N 1
ATOM 3885 C CA . ASP A 1 527 ? 18.388 -2.599 -19.500 1.00 95.38 527 ASP A CA 1
ATOM 3886 C C . ASP A 1 527 ? 19.760 -2.658 -20.183 1.00 95.38 527 ASP A C 1
ATOM 3888 O O . ASP A 1 527 ? 20.630 -1.831 -19.946 1.00 95.38 527 ASP A O 1
ATOM 3892 N N . LEU A 1 528 ? 19.994 -3.713 -20.966 1.00 95.06 528 LEU A N 1
ATOM 3893 C CA . LEU A 1 528 ? 21.295 -3.978 -21.584 1.00 95.06 528 LEU A CA 1
ATOM 3894 C C . LEU A 1 528 ? 21.362 -3.466 -23.027 1.00 95.06 528 LEU A C 1
ATOM 3896 O O . LEU A 1 528 ? 20.820 -4.087 -23.941 1.00 95.06 528 LEU A O 1
ATOM 3900 N N . ASP A 1 529 ? 22.082 -2.368 -23.238 1.00 93.62 529 ASP A N 1
ATOM 3901 C CA . ASP A 1 529 ? 22.206 -1.704 -24.535 1.00 93.62 529 ASP A CA 1
ATOM 3902 C C . ASP A 1 529 ? 23.660 -1.634 -25.007 1.00 93.62 529 ASP A C 1
ATOM 3904 O O . ASP A 1 529 ? 24.461 -0.864 -24.483 1.00 93.62 529 ASP A O 1
ATOM 3908 N N . LEU A 1 530 ? 24.001 -2.423 -26.034 1.00 96.94 530 LEU A N 1
ATOM 3909 C CA . LEU A 1 530 ? 25.255 -2.274 -26.772 1.00 96.94 530 LEU A CA 1
ATOM 3910 C C . LEU A 1 530 ? 25.034 -1.333 -27.958 1.00 96.94 530 LEU A C 1
ATOM 3912 O O . LEU A 1 530 ? 24.500 -1.729 -28.999 1.00 96.94 530 LEU A O 1
ATOM 3916 N N . LEU A 1 531 ? 25.479 -0.091 -27.811 1.00 97.25 531 LEU A N 1
ATOM 3917 C CA . LEU A 1 531 ? 25.366 0.949 -28.829 1.00 97.25 531 LEU A CA 1
ATOM 3918 C C . LEU A 1 531 ? 26.523 0.839 -29.824 1.00 97.25 531 LEU A C 1
ATOM 3920 O O . LEU A 1 531 ? 27.628 1.317 -29.583 1.00 97.25 531 LEU A O 1
ATOM 3924 N N . LEU A 1 532 ? 26.269 0.209 -30.968 1.00 97.50 532 LEU A N 1
ATOM 3925 C CA . LEU A 1 532 ? 27.255 0.059 -32.044 1.00 97.50 532 LEU A CA 1
ATOM 3926 C C . LEU A 1 532 ? 27.468 1.399 -32.775 1.00 97.50 532 LEU A C 1
ATOM 3928 O O . LEU A 1 532 ? 28.595 1.796 -33.086 1.00 97.50 532 LEU A O 1
ATOM 3932 N N . GLU A 1 533 ? 26.381 2.142 -32.969 1.00 96.56 533 GLU A N 1
ATOM 3933 C CA . GLU A 1 533 ? 26.388 3.560 -33.308 1.00 96.56 533 GLU A CA 1
ATOM 3934 C C . GLU A 1 533 ? 26.223 4.393 -32.032 1.00 96.56 533 GLU A C 1
ATOM 3936 O O . GLU A 1 533 ? 25.118 4.557 -31.520 1.00 96.56 533 GLU A O 1
ATOM 3941 N N . TRP A 1 534 ? 27.326 4.925 -31.512 1.00 95.06 534 TRP A N 1
ATOM 3942 C CA . TRP A 1 534 ? 27.332 5.632 -30.230 1.00 95.06 534 TRP A CA 1
ATOM 3943 C C . TRP A 1 534 ? 27.611 7.129 -30.371 1.00 95.06 534 TRP A C 1
ATOM 3945 O O . TRP A 1 534 ? 27.081 7.928 -29.596 1.00 95.06 534 TRP A O 1
ATOM 3955 N N . ARG A 1 535 ? 28.398 7.545 -31.377 1.00 93.44 535 ARG A N 1
ATOM 3956 C CA . ARG A 1 535 ? 28.679 8.969 -31.612 1.00 93.44 535 ARG A CA 1
ATOM 3957 C C . ARG A 1 535 ? 27.396 9.707 -31.983 1.00 93.44 535 ARG A C 1
ATOM 3959 O O . ARG A 1 535 ? 26.721 9.353 -32.944 1.00 93.44 535 ARG A O 1
ATOM 3966 N N . GLY A 1 536 ? 27.113 10.782 -31.251 1.00 89.94 536 GLY A N 1
ATOM 3967 C CA . GLY A 1 536 ? 25.895 11.578 -31.421 1.00 89.94 536 GLY A CA 1
ATOM 3968 C C . GLY A 1 536 ? 24.707 11.087 -30.591 1.00 89.94 536 GLY A C 1
ATOM 3969 O O . GLY A 1 536 ? 23.666 11.735 -30.626 1.00 89.94 536 GLY A O 1
ATOM 3970 N N . PHE A 1 537 ? 24.876 9.998 -29.833 1.00 91.56 537 PHE A N 1
ATOM 3971 C CA . PHE A 1 537 ? 23.884 9.492 -28.886 1.00 91.56 537 PHE A CA 1
ATOM 3972 C C . PHE A 1 537 ? 24.438 9.520 -27.458 1.00 91.56 537 PHE A C 1
ATOM 3974 O O . PHE A 1 537 ? 23.860 10.175 -26.601 1.00 91.56 537 PHE A O 1
ATOM 3981 N N . VAL A 1 538 ? 25.587 8.894 -27.202 1.00 92.69 538 VAL A N 1
ATOM 3982 C CA . VAL A 1 538 ? 26.235 8.896 -25.876 1.00 92.69 538 VAL A CA 1
ATOM 3983 C C . VAL A 1 538 ? 27.587 9.605 -25.911 1.00 92.69 538 VAL A C 1
ATOM 3985 O O . VAL A 1 538 ? 28.172 9.803 -26.982 1.00 92.69 538 VAL A O 1
ATOM 3988 N N . GLU A 1 539 ? 28.075 10.029 -24.744 1.00 90.69 539 GLU A N 1
ATOM 3989 C CA . GLU A 1 539 ? 29.298 10.831 -24.636 1.00 90.69 539 GLU A CA 1
ATOM 3990 C C . GLU A 1 539 ? 30.554 9.957 -24.674 1.00 90.69 539 GLU A C 1
ATOM 3992 O O . GLU A 1 539 ? 31.586 10.364 -25.220 1.00 90.69 539 GLU A O 1
ATOM 3997 N N . THR A 1 540 ? 30.471 8.742 -24.127 1.00 93.50 540 THR A N 1
ATOM 3998 C CA . THR A 1 540 ? 31.630 7.867 -23.937 1.00 93.50 540 THR A CA 1
ATOM 3999 C C . THR A 1 540 ? 31.457 6.491 -24.579 1.00 93.50 540 THR A C 1
ATOM 4001 O O . THR A 1 540 ? 30.356 5.973 -24.751 1.00 93.50 540 THR A O 1
ATOM 4004 N N . GLN A 1 541 ? 32.585 5.857 -24.915 1.00 94.75 541 GLN A N 1
ATOM 4005 C CA . GLN A 1 541 ? 32.583 4.456 -25.351 1.00 94.75 541 GLN A CA 1
ATOM 4006 C C . GLN A 1 541 ? 32.208 3.505 -24.214 1.00 94.75 541 GLN A C 1
ATOM 4008 O O . GLN A 1 541 ? 31.662 2.446 -24.477 1.00 94.75 541 GLN A O 1
ATOM 4013 N N . GLU A 1 542 ? 32.502 3.882 -22.970 1.00 94.06 542 GLU A N 1
ATOM 4014 C CA . GLU A 1 542 ? 32.172 3.085 -21.790 1.00 94.06 542 GLU A CA 1
ATOM 4015 C C . GLU A 1 542 ? 30.654 2.940 -21.627 1.00 94.06 542 GLU A C 1
ATOM 4017 O O . GLU A 1 542 ? 30.163 1.832 -21.426 1.00 94.06 542 GLU A O 1
ATOM 4022 N N . GLU A 1 543 ? 29.901 4.028 -21.819 1.00 92.69 543 GLU A N 1
ATOM 4023 C CA . GLU A 1 543 ? 28.434 3.996 -21.884 1.00 92.69 543 GLU A CA 1
ATOM 4024 C C . GLU A 1 543 ? 27.943 3.122 -23.041 1.00 92.69 543 GLU A C 1
ATOM 4026 O O . GLU A 1 543 ? 27.016 2.334 -22.874 1.00 92.69 543 GLU A O 1
ATOM 4031 N N . ALA A 1 544 ? 28.590 3.219 -24.206 1.00 95.75 544 ALA A N 1
ATOM 4032 C CA . ALA A 1 544 ? 28.205 2.464 -25.394 1.00 95.75 544 ALA A CA 1
ATOM 4033 C C . ALA A 1 544 ? 28.370 0.944 -25.247 1.00 95.75 544 ALA A C 1
ATOM 4035 O O . ALA A 1 544 ? 27.652 0.183 -25.893 1.00 95.75 544 ALA A O 1
ATOM 4036 N N . THR A 1 545 ? 29.323 0.501 -24.425 1.00 96.62 545 THR A N 1
ATOM 4037 C CA . THR A 1 545 ? 29.691 -0.911 -24.260 1.00 96.62 545 THR A CA 1
ATOM 4038 C C . THR A 1 545 ? 29.291 -1.497 -22.910 1.00 96.62 545 THR A C 1
ATOM 4040 O O . THR A 1 545 ? 29.714 -2.612 -22.594 1.00 96.62 545 THR A O 1
ATOM 4043 N N . MET A 1 546 ? 28.504 -0.774 -22.106 1.00 94.38 546 MET A N 1
ATOM 4044 C CA . MET A 1 546 ? 28.149 -1.174 -20.737 1.00 94.38 546 MET A CA 1
ATOM 4045 C C . MET A 1 546 ? 29.390 -1.430 -19.855 1.00 94.38 546 MET A C 1
ATOM 4047 O O . MET A 1 546 ? 29.409 -2.351 -19.040 1.00 94.38 546 MET A O 1
ATOM 4051 N N . GLY A 1 547 ? 30.460 -0.654 -20.049 1.00 94.19 547 GLY A N 1
ATOM 4052 C CA . GLY A 1 547 ? 31.720 -0.784 -19.307 1.00 94.19 547 GLY A CA 1
ATOM 4053 C C . GLY A 1 547 ? 32.698 -1.833 -19.850 1.00 94.19 547 GLY A C 1
ATOM 4054 O O . GLY A 1 547 ? 33.788 -2.008 -19.303 1.00 94.19 547 GLY A O 1
ATOM 4055 N N . LEU A 1 548 ? 32.353 -2.542 -20.928 1.00 96.12 548 LEU A N 1
ATOM 4056 C CA . LEU A 1 548 ? 33.203 -3.583 -21.507 1.00 96.12 548 LEU A CA 1
ATOM 4057 C C . LEU A 1 548 ? 34.198 -3.022 -22.534 1.00 96.12 548 LEU A C 1
ATOM 4059 O O . LEU A 1 548 ? 33.986 -1.986 -23.160 1.00 96.12 548 LEU A O 1
ATOM 4063 N N . SER A 1 549 ? 35.282 -3.758 -22.791 1.00 97.06 549 SER A N 1
ATOM 4064 C CA . SER A 1 549 ? 36.111 -3.492 -23.977 1.00 97.06 549 SER A CA 1
ATOM 4065 C C . SER A 1 549 ? 35.346 -3.846 -25.258 1.00 97.06 549 SER A C 1
ATOM 4067 O O . SER A 1 549 ? 34.615 -4.835 -25.263 1.00 97.06 549 SER A O 1
ATOM 4069 N N . TRP A 1 550 ? 35.570 -3.128 -26.363 1.00 97.06 550 TRP A N 1
ATOM 4070 C CA . TRP A 1 550 ? 34.929 -3.431 -27.655 1.00 97.06 550 TRP A CA 1
ATOM 4071 C C . TRP A 1 550 ? 35.118 -4.875 -28.120 1.00 97.06 550 TRP A C 1
ATOM 4073 O O . TRP A 1 550 ? 34.183 -5.470 -28.644 1.00 97.06 550 TRP A O 1
ATOM 4083 N N . ALA A 1 551 ? 36.301 -5.455 -27.896 1.00 94.69 551 ALA A N 1
ATOM 4084 C CA . ALA A 1 551 ? 36.576 -6.839 -28.270 1.00 94.69 551 ALA A CA 1
ATOM 4085 C C . ALA A 1 551 ? 35.613 -7.821 -27.584 1.00 94.69 551 ALA A C 1
ATOM 4087 O O . ALA A 1 551 ? 35.139 -8.749 -28.225 1.00 94.69 551 ALA A O 1
ATOM 4088 N N . VAL A 1 552 ? 35.293 -7.581 -26.311 1.00 96.94 552 VAL A N 1
ATOM 4089 C CA . VAL A 1 552 ? 34.327 -8.392 -25.559 1.00 96.94 552 VAL A CA 1
ATOM 4090 C C . VAL A 1 552 ? 32.900 -7.996 -25.932 1.00 96.94 552 VAL A C 1
ATOM 4092 O O . VAL A 1 552 ? 32.096 -8.858 -26.251 1.00 96.94 552 VAL A O 1
ATOM 4095 N N . ALA A 1 553 ? 32.599 -6.695 -25.962 1.00 97.44 553 ALA A N 1
ATOM 4096 C CA . ALA A 1 553 ? 31.262 -6.169 -26.221 1.00 97.44 553 ALA A CA 1
ATOM 4097 C C . ALA A 1 553 ? 30.670 -6.691 -27.539 1.00 97.44 553 ALA A C 1
ATOM 4099 O O . ALA A 1 553 ? 29.537 -7.162 -27.579 1.00 97.44 553 ALA A O 1
ATOM 4100 N N . LEU A 1 554 ? 31.460 -6.673 -28.614 1.00 97.94 554 LEU A N 1
ATOM 4101 C CA . LEU A 1 554 ? 31.019 -7.119 -29.933 1.00 97.94 554 LEU A CA 1
ATOM 4102 C C . LEU A 1 554 ? 30.772 -8.636 -30.019 1.00 97.94 554 LEU A C 1
ATOM 4104 O O . LEU A 1 554 ? 30.165 -9.077 -30.994 1.00 97.94 554 LEU A O 1
ATOM 4108 N N . ASP A 1 555 ? 31.202 -9.443 -29.038 1.00 97.19 555 ASP A N 1
ATOM 4109 C CA . ASP A 1 555 ? 30.866 -10.878 -28.986 1.00 97.19 555 ASP A CA 1
ATOM 4110 C C . ASP A 1 555 ? 29.376 -11.105 -28.681 1.00 97.19 555 ASP A C 1
ATOM 4112 O O . ASP A 1 555 ? 28.875 -12.213 -28.860 1.00 97.19 555 ASP A O 1
ATOM 4116 N N . ALA A 1 556 ? 28.654 -10.064 -28.248 1.00 97.12 556 ALA A N 1
ATOM 4117 C CA . ALA A 1 556 ? 27.207 -10.109 -28.088 1.00 97.12 556 ALA A CA 1
ATOM 4118 C C . ALA A 1 556 ? 26.450 -10.085 -29.426 1.00 97.12 556 ALA A C 1
ATOM 4120 O O . ALA A 1 556 ? 25.273 -10.423 -29.434 1.00 97.12 556 ALA A O 1
ATOM 4121 N N . VAL A 1 557 ? 27.078 -9.668 -30.533 1.00 98.25 557 VAL A N 1
ATOM 4122 C CA . VAL A 1 557 ? 26.392 -9.438 -31.816 1.00 98.25 557 VAL A CA 1
ATOM 4123 C C . VAL A 1 557 ? 26.353 -10.714 -32.661 1.00 98.25 557 VAL A C 1
ATOM 4125 O O . VAL A 1 557 ? 27.391 -11.290 -32.986 1.00 98.25 557 VAL A O 1
ATOM 4128 N N . ASP A 1 558 ? 25.157 -11.125 -33.083 1.00 97.56 558 ASP A N 1
ATOM 4129 C CA . ASP A 1 558 ? 24.941 -12.168 -34.086 1.00 97.56 558 ASP A CA 1
ATOM 4130 C C . ASP A 1 558 ? 25.356 -11.636 -35.463 1.00 97.56 558 ASP A C 1
ATOM 4132 O O . ASP A 1 558 ? 24.738 -10.741 -36.043 1.00 97.56 558 ASP A O 1
ATOM 4136 N N . LEU A 1 559 ? 26.449 -12.195 -35.972 1.00 98.19 559 LEU A N 1
ATOM 4137 C CA . LEU A 1 559 ? 27.059 -11.821 -37.242 1.00 98.19 559 LEU A CA 1
ATOM 4138 C C . LEU A 1 559 ? 26.429 -12.528 -38.449 1.00 98.19 559 LEU A C 1
ATOM 4140 O O . LEU A 1 559 ? 26.798 -12.224 -39.584 1.00 98.19 559 LEU A O 1
ATOM 4144 N N . ALA A 1 560 ? 25.519 -13.480 -38.233 1.00 98.12 560 ALA A N 1
ATOM 4145 C CA . ALA A 1 560 ? 24.896 -14.237 -39.309 1.00 98.12 560 ALA A CA 1
ATOM 4146 C C . ALA A 1 560 ? 23.806 -13.434 -40.037 1.00 98.12 560 ALA A C 1
ATOM 4148 O O . ALA A 1 560 ? 23.111 -12.590 -39.464 1.00 98.12 560 ALA A O 1
ATOM 4149 N N . ALA A 1 561 ? 23.601 -13.750 -41.315 1.00 97.94 561 ALA A N 1
ATOM 4150 C CA . ALA A 1 561 ? 22.442 -13.296 -42.064 1.00 97.94 561 ALA A CA 1
ATOM 4151 C C . ALA A 1 561 ? 21.159 -13.826 -41.409 1.00 97.94 561 ALA A C 1
ATOM 4153 O O . ALA A 1 561 ? 20.961 -15.039 -41.296 1.00 97.94 561 ALA A O 1
ATOM 4154 N N . ARG A 1 562 ? 20.253 -12.928 -41.020 1.00 95.50 562 ARG A N 1
ATOM 4155 C CA . ARG A 1 562 ? 18.995 -13.302 -40.371 1.00 95.50 562 ARG A CA 1
ATOM 4156 C C . ARG A 1 562 ? 17.868 -12.370 -40.794 1.00 95.50 562 ARG A C 1
ATOM 4158 O O . ARG A 1 562 ? 17.902 -11.179 -40.508 1.00 95.50 562 ARG A O 1
ATOM 4165 N N . SER A 1 563 ? 16.861 -12.930 -41.463 1.00 94.81 563 SER A N 1
ATOM 4166 C CA . SER A 1 563 ? 15.598 -12.241 -41.748 1.00 94.81 563 SER A CA 1
ATOM 4167 C C . SER A 1 563 ? 14.597 -12.543 -40.637 1.00 94.81 563 SER A C 1
ATOM 4169 O O . SER A 1 563 ? 14.443 -13.695 -40.234 1.00 94.81 563 SER A O 1
ATOM 4171 N N . ILE A 1 564 ? 13.951 -11.493 -40.138 1.00 94.25 564 ILE A N 1
ATOM 4172 C CA . ILE A 1 564 ? 13.015 -11.523 -39.017 1.00 94.25 564 ILE A CA 1
ATOM 4173 C C . ILE A 1 564 ? 11.796 -10.694 -39.440 1.00 94.25 564 ILE A C 1
ATOM 4175 O O . ILE A 1 564 ? 11.781 -9.480 -39.231 1.00 94.25 564 ILE A O 1
ATOM 4179 N N . PRO A 1 565 ? 10.832 -11.300 -40.154 1.00 94.69 565 PRO A N 1
ATOM 4180 C CA . PRO A 1 565 ? 9.604 -10.612 -40.536 1.00 94.69 565 PRO A CA 1
ATOM 4181 C C . PRO A 1 565 ? 8.714 -10.352 -39.311 1.00 94.69 565 PRO A C 1
ATOM 4183 O O . PRO A 1 565 ? 8.960 -10.885 -38.230 1.00 94.69 565 PRO A O 1
ATOM 4186 N N . ALA A 1 566 ? 7.660 -9.556 -39.499 1.00 96.44 566 ALA A N 1
ATOM 4187 C CA . ALA A 1 566 ? 6.636 -9.358 -38.478 1.00 96.44 566 ALA A CA 1
ATOM 4188 C C . ALA A 1 566 ? 5.982 -10.689 -38.061 1.00 96.44 566 ALA A C 1
ATOM 4190 O O . ALA A 1 566 ? 5.736 -11.573 -38.890 1.00 96.44 566 ALA A O 1
ATOM 4191 N N . GLU A 1 567 ? 5.662 -10.797 -36.775 1.00 97.25 567 GLU A N 1
ATOM 4192 C CA . GLU A 1 567 ? 4.853 -11.873 -36.215 1.00 97.25 567 GLU A CA 1
ATOM 4193 C C . GLU A 1 567 ? 3.436 -11.826 -36.798 1.00 97.25 567 GLU A C 1
ATOM 4195 O O . GLU A 1 567 ? 2.911 -10.770 -37.157 1.00 97.25 567 GLU A O 1
ATOM 4200 N N . THR A 1 568 ? 2.797 -12.991 -36.880 1.00 95.69 568 THR A N 1
ATOM 4201 C CA . THR A 1 568 ? 1.384 -13.097 -37.256 1.00 95.69 568 THR A CA 1
ATOM 4202 C C . THR A 1 568 ? 0.569 -13.371 -35.995 1.00 95.69 568 THR A C 1
ATOM 4204 O O . THR A 1 568 ? 0.636 -14.494 -35.491 1.00 95.69 568 THR A O 1
ATOM 4207 N N . PRO A 1 569 ? -0.192 -12.387 -35.474 1.00 95.12 569 PRO A N 1
ATOM 4208 C CA . PRO A 1 569 ? -1.046 -12.605 -34.316 1.00 95.12 569 PRO A CA 1
ATOM 4209 C C . PRO A 1 569 ? -2.035 -13.755 -34.529 1.00 95.12 569 PRO A C 1
ATOM 4211 O O . PRO A 1 569 ? -2.646 -13.888 -35.591 1.00 95.12 569 PRO A O 1
ATOM 4214 N N . GLU A 1 570 ? -2.202 -14.580 -33.502 1.00 95.81 570 GLU A N 1
ATOM 4215 C CA . GLU A 1 570 ? -3.077 -15.747 -33.505 1.00 95.81 570 GLU A CA 1
ATOM 4216 C C . GLU A 1 570 ? -4.367 -15.432 -32.742 1.00 95.81 570 GLU A C 1
ATOM 4218 O O . GLU A 1 570 ? -4.339 -15.015 -31.583 1.00 95.81 570 GLU A O 1
ATOM 4223 N N . HIS A 1 571 ? -5.519 -15.668 -33.368 1.00 95.06 571 HIS A N 1
ATOM 4224 C CA . HIS A 1 571 ? -6.798 -15.598 -32.670 1.00 95.06 571 HIS A CA 1
ATOM 4225 C C . HIS A 1 571 ? -6.928 -16.786 -31.711 1.00 95.06 571 HIS A C 1
ATOM 4227 O O . HIS A 1 571 ? -7.042 -17.928 -32.154 1.00 95.06 571 HIS A O 1
ATOM 4233 N N . VAL A 1 572 ? -6.928 -16.521 -30.404 1.00 92.19 572 VAL A N 1
ATOM 4234 C CA . VAL A 1 572 ? -7.031 -17.573 -29.380 1.00 92.19 572 VAL A CA 1
ATOM 4235 C C . VAL A 1 572 ? -8.495 -17.880 -29.086 1.00 92.19 572 VAL A C 1
ATOM 4237 O O . VAL A 1 572 ? -8.903 -19.039 -29.033 1.00 92.19 572 VAL A O 1
ATOM 4240 N N . ARG A 1 573 ? -9.285 -16.825 -28.877 1.00 93.56 573 ARG A N 1
ATOM 4241 C CA . ARG A 1 573 ? -10.729 -16.867 -28.623 1.00 93.56 573 ARG A CA 1
ATOM 4242 C C . ARG A 1 573 ? -11.331 -15.483 -28.835 1.00 93.56 573 ARG A C 1
ATOM 4244 O O . ARG A 1 573 ? -10.609 -14.504 -29.019 1.00 93.56 573 ARG A O 1
ATOM 4251 N N . GLU A 1 574 ? -12.654 -15.394 -28.765 1.00 93.88 574 GLU A N 1
ATOM 4252 C CA . GLU A 1 574 ? -13.377 -14.135 -28.931 1.00 93.88 574 GLU A CA 1
ATOM 4253 C C . GLU A 1 574 ? -12.822 -13.034 -28.010 1.00 93.88 574 GLU A C 1
ATOM 4255 O O . GLU A 1 574 ? -12.697 -13.205 -26.798 1.00 93.88 574 GLU A O 1
ATOM 4260 N N . GLY A 1 575 ? -12.421 -11.918 -28.623 1.00 95.06 575 GLY A N 1
ATOM 4261 C CA . GLY A 1 575 ? -11.820 -10.775 -27.941 1.00 95.06 575 GLY A CA 1
ATOM 4262 C C . GLY A 1 575 ? -10.377 -10.945 -27.449 1.00 95.06 575 GLY A C 1
ATOM 4263 O O . GLY A 1 575 ? -9.892 -10.036 -26.779 1.00 95.06 575 GLY A O 1
ATOM 4264 N N . VAL A 1 576 ? -9.680 -12.044 -27.774 1.00 97.31 576 VAL A N 1
ATOM 4265 C CA . VAL A 1 576 ? -8.279 -12.289 -27.378 1.00 97.31 576 VAL A CA 1
ATOM 4266 C C . VAL A 1 576 ? -7.428 -12.749 -28.565 1.00 97.31 576 VAL A C 1
ATOM 4268 O O . VAL A 1 576 ? -7.630 -13.833 -29.118 1.00 97.31 576 VAL A O 1
ATOM 4271 N N . GLU A 1 577 ? -6.418 -11.952 -28.906 1.00 97.81 577 GLU A N 1
ATOM 4272 C CA . GLU A 1 577 ? -5.372 -12.303 -29.872 1.00 97.81 577 GLU A CA 1
ATOM 4273 C C . GLU A 1 577 ? -4.032 -12.469 -29.155 1.00 97.81 577 GLU A C 1
ATOM 4275 O O . GLU A 1 577 ? -3.597 -11.585 -28.420 1.00 97.81 577 GLU A O 1
ATOM 4280 N N . ARG A 1 578 ? -3.338 -13.577 -29.397 1.00 97.75 578 ARG A N 1
ATOM 4281 C CA . ARG A 1 578 ? -1.949 -13.759 -28.978 1.00 97.75 578 ARG A CA 1
ATOM 4282 C C . ARG A 1 578 ? -1.046 -13.074 -29.993 1.00 97.75 578 ARG A C 1
ATOM 4284 O O . ARG A 1 578 ? -1.119 -13.366 -31.180 1.00 97.75 578 ARG A O 1
ATOM 4291 N N . LEU A 1 579 ? -0.184 -12.178 -29.527 1.00 98.31 579 LEU A N 1
ATOM 4292 C CA . LEU A 1 579 ? 0.628 -11.324 -30.397 1.00 98.31 579 LEU A CA 1
ATOM 4293 C C . LEU A 1 579 ? 1.980 -11.931 -30.782 1.00 98.31 579 LEU A C 1
ATOM 4295 O O . LEU A 1 579 ? 2.582 -11.487 -31.752 1.00 98.31 579 LEU A O 1
ATOM 4299 N N . LEU A 1 580 ? 2.454 -12.919 -30.022 1.00 97.62 580 LEU A N 1
ATOM 4300 C CA . LEU A 1 580 ? 3.775 -13.529 -30.176 1.00 97.62 580 LEU A CA 1
ATOM 4301 C C . LEU A 1 580 ? 3.655 -15.049 -30.283 1.00 97.62 580 LEU A C 1
ATOM 4303 O O . LEU A 1 580 ? 2.883 -15.662 -29.539 1.00 97.62 580 LEU A O 1
ATOM 4307 N N . GLY A 1 581 ? 4.446 -15.667 -31.162 1.00 93.56 581 GLY A N 1
ATOM 4308 C CA . GLY A 1 581 ? 4.515 -17.123 -31.267 1.00 93.56 581 GLY A CA 1
ATOM 4309 C C . GLY A 1 581 ? 5.053 -17.820 -30.005 1.00 93.56 581 GLY A C 1
ATOM 4310 O O . GLY A 1 581 ? 5.689 -17.219 -29.139 1.00 93.56 581 GLY A O 1
ATOM 4311 N N . GLU A 1 582 ? 4.859 -19.141 -29.921 1.00 92.69 582 GLU A N 1
ATOM 4312 C CA . GLU A 1 582 ? 5.284 -19.965 -28.770 1.00 92.69 582 GLU A CA 1
ATOM 4313 C C . GLU A 1 582 ? 6.790 -19.866 -28.456 1.00 92.69 582 GLU A C 1
ATOM 4315 O O . GLU A 1 582 ? 7.192 -20.033 -27.306 1.00 92.69 582 GLU A O 1
ATOM 4320 N N . HIS A 1 583 ? 7.630 -19.536 -29.441 1.00 94.00 583 HIS A N 1
ATOM 4321 C CA . HIS A 1 583 ? 9.070 -19.344 -29.248 1.00 94.00 583 HIS A CA 1
ATOM 4322 C C . HIS A 1 583 ? 9.402 -18.179 -28.294 1.00 94.00 583 HIS A C 1
ATOM 4324 O O . HIS A 1 583 ? 10.422 -18.231 -27.606 1.00 94.00 583 HIS A O 1
ATOM 4330 N N . ALA A 1 584 ? 8.539 -17.160 -28.207 1.00 96.81 584 ALA A N 1
ATOM 4331 C CA . ALA A 1 584 ? 8.719 -16.025 -27.307 1.00 96.81 584 ALA A CA 1
ATOM 4332 C C . ALA A 1 584 ? 8.359 -16.368 -25.851 1.00 96.81 584 ALA A C 1
ATOM 4334 O O . ALA A 1 584 ? 8.867 -15.735 -24.927 1.00 96.81 584 ALA A O 1
ATOM 4335 N N . SER A 1 585 ? 7.545 -17.409 -25.625 1.00 94.38 585 SER A N 1
ATOM 4336 C CA . SER A 1 585 ? 6.955 -17.725 -24.314 1.00 94.38 585 SER A CA 1
ATOM 4337 C C . SER A 1 585 ? 7.976 -17.998 -23.206 1.00 94.38 585 SER A C 1
ATOM 4339 O O . SER A 1 585 ? 7.681 -17.778 -22.036 1.00 94.38 585 SER A O 1
ATOM 4341 N N . THR A 1 586 ? 9.199 -18.423 -23.546 1.00 94.75 586 THR A N 1
ATOM 4342 C CA . THR A 1 586 ? 10.283 -18.604 -22.564 1.00 94.75 586 THR A CA 1
ATOM 4343 C C . THR A 1 586 ? 10.908 -17.285 -22.079 1.00 94.75 586 THR A C 1
ATOM 4345 O O . THR A 1 586 ? 11.756 -17.308 -21.171 1.00 94.75 586 THR A O 1
ATOM 4348 N N . TYR A 1 587 ? 10.538 -16.163 -22.696 1.00 96.88 587 TYR A N 1
ATOM 4349 C CA . TYR A 1 587 ? 10.998 -14.810 -22.393 1.00 96.88 587 TYR A CA 1
ATOM 4350 C C . TYR A 1 587 ? 9.864 -13.961 -21.822 1.00 96.88 587 TYR A C 1
ATOM 4352 O O . TYR A 1 587 ? 10.034 -13.376 -20.764 1.00 96.88 587 TYR A O 1
ATOM 4360 N N . PHE A 1 588 ? 8.720 -13.917 -22.500 1.00 98.06 588 PHE A N 1
ATOM 4361 C CA . PHE A 1 588 ? 7.529 -13.155 -22.113 1.00 98.06 588 PHE A CA 1
ATOM 4362 C C . PHE A 1 588 ? 6.373 -13.529 -23.048 1.00 98.06 588 PHE A C 1
ATOM 4364 O O . PHE A 1 588 ? 6.553 -14.240 -24.038 1.00 98.06 588 PHE A O 1
ATOM 4371 N N . GLN A 1 589 ? 5.165 -13.064 -22.746 1.00 98.25 589 GLN A N 1
ATOM 4372 C CA . GLN A 1 589 ? 4.009 -13.231 -23.629 1.00 98.25 589 GLN A CA 1
ATOM 4373 C C . GLN A 1 589 ? 3.263 -11.898 -23.757 1.00 98.25 589 GLN A C 1
ATOM 4375 O O . GLN A 1 589 ? 3.345 -11.041 -22.876 1.00 98.25 589 GLN A O 1
ATOM 4380 N N . ALA A 1 590 ? 2.533 -11.721 -24.856 1.00 98.38 590 ALA A N 1
ATOM 4381 C CA . ALA A 1 590 ? 1.709 -10.542 -25.079 1.00 98.38 590 ALA A CA 1
ATOM 4382 C C . ALA A 1 590 ? 0.394 -10.925 -25.763 1.00 98.38 590 ALA A C 1
ATOM 4384 O O . ALA A 1 590 ? 0.381 -11.692 -26.730 1.00 98.38 590 ALA A O 1
ATOM 4385 N N . GLU A 1 591 ? -0.705 -10.372 -25.264 1.00 98.50 591 GLU A N 1
ATOM 4386 C CA . GLU A 1 591 ? -2.053 -10.569 -25.792 1.00 98.50 591 GLU A CA 1
ATOM 4387 C C . GLU A 1 591 ? -2.693 -9.207 -26.084 1.00 98.50 591 GLU A C 1
ATOM 4389 O O . GLU A 1 591 ? -2.546 -8.267 -25.301 1.00 98.50 591 GLU A O 1
ATOM 4394 N N . ARG A 1 592 ? -3.433 -9.090 -27.189 1.00 98.50 592 ARG A N 1
ATOM 4395 C CA . ARG A 1 592 ? -4.350 -7.974 -27.434 1.00 98.50 592 ARG A CA 1
ATOM 4396 C C . ARG A 1 592 ? -5.745 -8.395 -27.001 1.00 98.50 592 ARG A C 1
ATOM 4398 O O . ARG A 1 592 ? -6.270 -9.404 -27.469 1.00 98.50 592 ARG A O 1
ATOM 4405 N N . ILE A 1 593 ? -6.336 -7.602 -26.115 1.00 98.44 593 ILE A N 1
ATOM 4406 C CA . ILE A 1 593 ? -7.666 -7.828 -25.561 1.00 98.44 593 ILE A CA 1
ATOM 4407 C C . ILE A 1 593 ? -8.609 -6.758 -26.103 1.00 98.44 593 ILE A C 1
ATOM 4409 O O . ILE A 1 593 ? -8.367 -5.562 -25.930 1.00 98.44 593 ILE A O 1
ATOM 4413 N N . LYS A 1 594 ? -9.688 -7.199 -26.749 1.00 97.50 594 LYS A N 1
ATOM 4414 C CA . LYS A 1 594 ? -10.726 -6.352 -27.343 1.00 97.50 594 LYS A CA 1
ATOM 4415 C C . LYS A 1 594 ? -12.104 -6.975 -27.094 1.00 97.50 594 LYS A C 1
ATOM 4417 O O . LYS A 1 594 ? -12.565 -7.765 -27.921 1.00 97.50 594 LYS A O 1
ATOM 4422 N N . PRO A 1 595 ? -12.752 -6.682 -25.954 1.00 94.75 595 PRO A N 1
ATOM 4423 C CA . PRO A 1 595 ? -13.983 -7.354 -25.564 1.00 94.75 595 PRO A CA 1
ATOM 4424 C C . PRO A 1 595 ? -15.124 -7.132 -26.561 1.00 94.75 595 PRO A C 1
ATOM 4426 O O . PRO A 1 595 ? -15.397 -6.011 -26.985 1.00 94.75 595 PRO A O 1
ATOM 4429 N N . GLN A 1 596 ? -15.838 -8.209 -26.887 1.00 88.62 596 GLN A N 1
ATOM 4430 C CA . GLN A 1 596 ? -17.150 -8.173 -27.541 1.00 88.62 596 GLN A CA 1
ATOM 4431 C C . GLN A 1 596 ? -18.196 -8.653 -26.525 1.00 88.62 596 GLN A C 1
ATOM 4433 O O . GLN A 1 596 ? -18.759 -9.734 -26.639 1.00 88.62 596 GLN A O 1
ATOM 4438 N N . GLY A 1 597 ? -18.379 -7.869 -25.457 1.00 89.38 597 GLY A N 1
ATOM 4439 C CA . GLY A 1 597 ? -19.077 -8.284 -24.237 1.00 89.38 597 GLY A CA 1
ATOM 4440 C C . GLY A 1 597 ? -18.109 -8.315 -23.058 1.00 89.38 597 GLY A C 1
ATOM 4441 O O . GLY A 1 597 ? -17.626 -7.261 -22.642 1.00 89.38 597 GLY A O 1
ATOM 4442 N N . GLU A 1 598 ? -17.810 -9.513 -22.554 1.00 93.12 598 GLU A N 1
ATOM 4443 C CA . GLU A 1 598 ? -16.861 -9.739 -21.461 1.00 93.12 598 GLU A CA 1
ATOM 4444 C C . GLU A 1 598 ? -15.761 -10.718 -21.883 1.00 93.12 598 GLU A C 1
ATOM 4446 O O . GLU A 1 598 ? -16.020 -11.726 -22.539 1.00 93.12 598 GLU A O 1
ATOM 4451 N N . VAL A 1 599 ? -14.525 -10.430 -21.480 1.00 96.38 599 VAL A N 1
ATOM 4452 C CA . VAL A 1 599 ? -13.371 -11.316 -21.633 1.00 96.38 599 VAL A CA 1
ATOM 4453 C C . VAL A 1 599 ? -12.811 -11.613 -20.250 1.00 96.38 599 VAL A C 1
ATOM 4455 O O . VAL A 1 599 ? -12.354 -10.710 -19.553 1.00 96.38 599 VAL A O 1
ATOM 4458 N N . VAL A 1 600 ? -12.819 -12.886 -19.862 1.00 93.44 600 VAL A N 1
ATOM 4459 C CA . VAL A 1 600 ? -12.220 -13.357 -18.604 1.00 93.44 600 VAL A CA 1
ATOM 4460 C C . VAL A 1 600 ? -10.742 -13.640 -18.829 1.00 93.44 600 VAL A C 1
ATOM 4462 O O . VAL A 1 600 ? -10.407 -14.460 -19.675 1.00 93.44 600 VAL A O 1
ATOM 4465 N N . LEU A 1 601 ? -9.858 -12.986 -18.092 1.00 93.25 601 LEU A N 1
ATOM 4466 C CA . LEU A 1 601 ? -8.416 -13.191 -18.077 1.00 93.25 601 LEU A CA 1
ATOM 4467 C C . LEU A 1 601 ? -8.045 -14.182 -16.972 1.00 93.25 601 LEU A C 1
ATOM 4469 O O . LEU A 1 601 ? -8.416 -13.984 -15.817 1.00 93.25 601 LEU A O 1
ATOM 4473 N N . GLU A 1 602 ? -7.264 -15.199 -17.328 1.00 92.00 602 GLU A N 1
ATOM 4474 C CA . GLU A 1 602 ? -6.749 -16.200 -16.385 1.00 92.00 602 GLU A CA 1
ATOM 4475 C C . GLU A 1 602 ? -5.840 -15.567 -15.311 1.00 92.00 602 GLU A C 1
ATOM 4477 O O . GLU A 1 602 ? -5.137 -14.598 -15.628 1.00 92.00 602 GLU A O 1
ATOM 4482 N N . PRO A 1 603 ? -5.769 -16.122 -14.085 1.00 90.69 603 PRO A N 1
ATOM 4483 C CA . PRO A 1 603 ? -4.885 -15.623 -13.033 1.00 90.69 603 PRO A CA 1
ATOM 4484 C C . PRO A 1 603 ? -3.411 -15.621 -13.460 1.00 90.69 603 PRO A C 1
ATOM 4486 O O . PRO A 1 603 ? -2.830 -16.662 -13.760 1.00 90.69 603 PRO A O 1
ATOM 4489 N N . SER A 1 604 ? -2.786 -14.446 -13.474 1.00 93.12 604 SER A N 1
ATOM 4490 C CA . SER A 1 604 ? -1.354 -14.278 -13.736 1.00 93.12 604 SER A CA 1
ATOM 4491 C C . SER A 1 604 ? -0.906 -12.903 -13.266 1.00 93.12 604 SER A C 1
ATOM 4493 O O . SER A 1 604 ? -1.682 -11.949 -13.350 1.00 93.12 604 SER A O 1
ATOM 4495 N N . PHE A 1 605 ? 0.368 -12.777 -12.884 1.00 96.62 605 PHE A N 1
ATOM 4496 C CA . PHE A 1 605 ? 1.016 -11.471 -12.938 1.00 96.62 605 PHE A CA 1
ATOM 4497 C C . PHE A 1 605 ? 0.881 -10.912 -14.358 1.00 96.62 605 PHE A C 1
ATOM 4499 O O . PHE A 1 605 ? 1.192 -11.622 -15.319 1.00 96.62 605 PHE A O 1
ATOM 4506 N N . ALA A 1 606 ? 0.416 -9.676 -14.507 1.00 97.81 606 ALA A N 1
ATOM 4507 C CA . ALA A 1 606 ? 0.355 -9.021 -15.807 1.00 97.81 606 ALA A CA 1
ATOM 4508 C C . ALA A 1 606 ? 0.558 -7.511 -15.695 1.00 97.81 606 ALA A C 1
ATOM 4510 O O . ALA A 1 606 ? 0.132 -6.882 -14.728 1.00 97.81 606 ALA A O 1
ATOM 4511 N N . VAL A 1 607 ? 1.135 -6.925 -16.737 1.00 98.50 607 VAL A N 1
ATOM 4512 C CA . VAL A 1 607 ? 1.124 -5.478 -16.964 1.00 98.50 607 VAL A CA 1
ATOM 4513 C C . VAL A 1 607 ? 0.132 -5.190 -18.084 1.00 98.50 607 VAL A C 1
ATOM 4515 O O . VAL A 1 607 ? 0.201 -5.807 -19.146 1.00 98.50 607 VAL A O 1
ATOM 4518 N N . LEU A 1 608 ? -0.810 -4.278 -17.849 1.00 98.56 608 LEU A N 1
ATOM 4519 C CA . LEU A 1 608 ? -1.824 -3.886 -18.825 1.00 98.56 608 LEU A CA 1
ATOM 4520 C C . LEU A 1 608 ? -1.560 -2.470 -19.335 1.00 98.56 608 LEU A C 1
ATOM 4522 O O . LEU A 1 608 ? -1.322 -1.553 -18.546 1.00 98.56 608 LEU A O 1
ATOM 4526 N N . VAL A 1 609 ? -1.682 -2.288 -20.647 1.00 98.62 609 VAL A N 1
ATOM 4527 C CA . VAL A 1 609 ? -1.603 -0.987 -21.320 1.00 98.62 609 VAL A CA 1
ATOM 4528 C C . VAL A 1 609 ? -2.896 -0.754 -22.081 1.00 98.62 609 VAL A C 1
ATOM 4530 O O . VAL A 1 609 ? -3.163 -1.445 -23.063 1.00 98.62 609 VAL A O 1
ATOM 4533 N N . VAL A 1 610 ? -3.708 0.210 -21.649 1.00 98.50 610 VAL A N 1
ATOM 4534 C CA . VAL A 1 610 ? -4.961 0.540 -22.336 1.00 98.50 610 VAL A CA 1
ATOM 4535 C C . VAL A 1 610 ? -4.662 1.455 -23.519 1.00 98.50 610 VAL A C 1
ATOM 4537 O O . VAL A 1 610 ? -4.268 2.610 -23.354 1.00 98.50 610 VAL A O 1
ATOM 4540 N N . THR A 1 611 ? -4.842 0.937 -24.731 1.00 97.94 611 THR A N 1
ATOM 4541 C CA . THR A 1 611 ? -4.411 1.593 -25.975 1.00 97.94 611 THR A CA 1
ATOM 4542 C C . THR A 1 611 ? -5.532 2.371 -26.657 1.00 97.94 611 THR A C 1
ATOM 4544 O O . THR A 1 611 ? -5.264 3.387 -27.304 1.00 97.94 611 THR A O 1
ATOM 4547 N N . ALA A 1 612 ? -6.792 1.962 -26.474 1.00 97.31 612 ALA A N 1
ATOM 4548 C CA . ALA A 1 612 ? -7.949 2.663 -27.021 1.00 97.31 612 ALA A CA 1
ATOM 4549 C C . ALA A 1 612 ? -9.225 2.454 -26.193 1.00 97.31 612 ALA A C 1
ATOM 4551 O O . ALA A 1 612 ? -9.380 1.451 -25.499 1.00 97.31 612 ALA A O 1
ATOM 4552 N N . GLY A 1 613 ? -10.158 3.400 -26.332 1.00 97.06 613 GLY A N 1
ATOM 4553 C CA . GLY A 1 613 ? -11.507 3.312 -25.776 1.00 97.06 613 GLY A CA 1
ATOM 4554 C C . GLY A 1 613 ? -11.592 3.393 -24.252 1.00 97.06 613 GLY A C 1
ATOM 4555 O O . GLY A 1 613 ? -10.622 3.715 -23.566 1.00 97.06 613 GLY A O 1
ATOM 4556 N N . ASP A 1 614 ? -12.789 3.097 -23.754 1.00 96.88 614 ASP A N 1
ATOM 4557 C CA . ASP A 1 614 ? -13.153 3.094 -22.339 1.00 96.88 614 ASP A CA 1
ATOM 4558 C C . ASP A 1 614 ? -13.888 1.790 -22.010 1.00 96.88 614 ASP A C 1
ATOM 4560 O O . ASP A 1 614 ? -14.647 1.255 -22.827 1.00 96.88 614 ASP A O 1
ATOM 4564 N N . GLY A 1 615 ? -13.684 1.279 -20.802 1.00 96.88 615 GLY A N 1
ATOM 4565 C CA . GLY A 1 615 ? -14.289 0.033 -20.355 1.00 96.88 615 GLY A CA 1
ATOM 4566 C C . GLY A 1 615 ? -14.085 -0.211 -18.871 1.00 96.88 615 GLY A C 1
ATOM 4567 O O . GLY A 1 615 ? -13.868 0.722 -18.095 1.00 96.88 615 GLY A O 1
ATOM 4568 N N . PHE A 1 616 ? -14.158 -1.478 -18.481 1.00 95.81 616 PHE A N 1
ATOM 4569 C CA . PHE A 1 616 ? -14.065 -1.896 -17.091 1.00 95.81 616 PHE A CA 1
ATOM 4570 C C . PHE A 1 616 ? -13.126 -3.089 -16.933 1.00 95.81 616 PHE A C 1
ATOM 4572 O O . PHE A 1 616 ? -13.075 -3.965 -17.794 1.00 95.81 616 PHE A O 1
ATOM 4579 N N . LEU A 1 617 ? -12.417 -3.127 -15.807 1.00 95.50 617 LEU A N 1
ATOM 4580 C CA . LEU A 1 617 ? -11.652 -4.271 -15.321 1.00 95.50 617 LEU A CA 1
ATOM 4581 C C . LEU A 1 617 ? -12.180 -4.621 -13.929 1.00 95.50 617 LEU A C 1
ATOM 4583 O O . LEU A 1 617 ? -12.055 -3.818 -13.011 1.00 95.50 617 LEU A O 1
ATOM 4587 N N . ASN A 1 618 ? -12.803 -5.787 -13.768 1.00 90.50 618 ASN A N 1
ATOM 4588 C CA . ASN A 1 618 ? -13.494 -6.186 -12.531 1.00 90.50 618 ASN A CA 1
ATOM 4589 C C . ASN A 1 618 ? -14.526 -5.146 -12.048 1.00 90.50 618 ASN A C 1
ATOM 4591 O O . ASN A 1 618 ? -14.691 -4.931 -10.852 1.00 90.50 618 ASN A O 1
ATOM 4595 N N . GLY A 1 619 ? -15.202 -4.472 -12.984 1.00 84.38 619 GLY A N 1
ATOM 4596 C CA . GLY A 1 619 ? -16.163 -3.403 -12.686 1.00 84.38 619 GLY A CA 1
ATOM 4597 C C . GLY A 1 619 ? -15.541 -2.026 -12.415 1.00 84.38 619 GLY A C 1
ATOM 4598 O O . GLY A 1 619 ? -16.278 -1.045 -12.356 1.00 84.38 619 GLY A O 1
ATOM 4599 N N . GLU A 1 620 ? -14.212 -1.916 -12.321 1.00 91.25 620 GLU A N 1
ATOM 4600 C CA . GLU A 1 620 ? -13.512 -0.638 -12.153 1.00 91.25 620 GLU A CA 1
ATOM 4601 C C . GLU A 1 620 ? -13.232 0.028 -13.509 1.00 91.25 620 GLU A C 1
ATOM 4603 O O . GLU A 1 620 ? -12.764 -0.644 -14.432 1.00 91.25 620 GLU A O 1
ATOM 4608 N N . PRO A 1 621 ? -13.473 1.342 -13.662 1.00 96.25 621 PRO A N 1
ATOM 4609 C CA . PRO A 1 621 ? -13.339 2.019 -14.945 1.00 96.25 621 PRO A CA 1
ATOM 4610 C C . PRO A 1 621 ? -11.876 2.146 -15.385 1.00 96.25 621 PRO A C 1
ATOM 4612 O O . PRO A 1 621 ? -11.026 2.692 -14.669 1.00 96.25 621 PRO A O 1
ATOM 4615 N N . ILE A 1 622 ? -11.611 1.735 -16.621 1.00 97.56 622 ILE A N 1
ATOM 4616 C CA . ILE A 1 622 ? -10.330 1.890 -17.313 1.00 97.56 622 ILE A CA 1
ATOM 4617 C C . ILE A 1 622 ? -10.529 2.649 -18.626 1.00 97.56 622 ILE A C 1
ATOM 4619 O O . ILE A 1 622 ? -11.554 2.498 -19.290 1.00 97.56 622 ILE A O 1
ATOM 4623 N N . ARG A 1 623 ? -9.559 3.487 -18.990 1.00 97.44 623 ARG A N 1
ATOM 4624 C CA . ARG A 1 623 ? -9.605 4.333 -20.192 1.00 97.44 623 ARG A CA 1
ATOM 4625 C C . ARG A 1 623 ? -8.283 4.328 -20.939 1.00 97.44 623 ARG A C 1
ATOM 4627 O O . ARG A 1 623 ? -7.246 4.038 -20.345 1.00 97.44 623 ARG A O 1
ATOM 4634 N N . ARG A 1 624 ? -8.308 4.706 -22.218 1.00 97.62 624 ARG A N 1
ATOM 4635 C CA . ARG A 1 624 ? -7.106 4.949 -23.032 1.00 97.62 624 ARG A CA 1
ATOM 4636 C C . ARG A 1 624 ? -6.054 5.737 -22.242 1.00 97.62 624 ARG A C 1
ATOM 4638 O O . ARG A 1 624 ? -6.354 6.796 -21.695 1.00 97.62 624 ARG A O 1
ATOM 4645 N N . GLY A 1 625 ? -4.831 5.211 -22.215 1.00 96.25 625 GLY A N 1
ATOM 4646 C CA . GLY A 1 625 ? -3.695 5.787 -21.497 1.00 96.25 625 GLY A CA 1
ATOM 4647 C C . GLY A 1 625 ? -3.522 5.314 -20.057 1.00 96.25 625 GLY A C 1
ATOM 4648 O O . GLY A 1 625 ? -2.468 5.579 -19.471 1.00 96.25 625 GLY A O 1
ATOM 4649 N N . ASP A 1 626 ? -4.492 4.584 -19.497 1.00 97.25 626 ASP A N 1
ATOM 4650 C CA . ASP A 1 626 ? -4.297 3.890 -18.229 1.00 97.25 626 ASP A CA 1
ATOM 4651 C C . ASP A 1 626 ? -3.273 2.758 -18.394 1.00 97.25 626 ASP A C 1
ATOM 4653 O O . ASP A 1 626 ? -3.294 1.977 -19.349 1.00 97.25 626 ASP A O 1
ATOM 4657 N N . THR A 1 627 ? -2.396 2.650 -17.405 1.00 97.69 627 THR A N 1
ATOM 4658 C CA . THR A 1 627 ? -1.446 1.551 -17.245 1.00 97.69 627 THR A CA 1
ATOM 4659 C C . THR A 1 627 ? -1.712 0.875 -15.912 1.00 97.69 627 THR A C 1
ATOM 4661 O O . THR A 1 627 ? -1.926 1.561 -14.910 1.00 97.69 627 THR A O 1
ATOM 4664 N N . LEU A 1 628 ? -1.737 -0.457 -15.887 1.00 96.69 628 LEU A N 1
ATOM 4665 C CA . LEU A 1 628 ? -2.098 -1.224 -14.698 1.00 96.69 628 LEU A CA 1
ATOM 4666 C C . LEU A 1 628 ? -1.149 -2.394 -14.462 1.00 96.69 628 LEU A C 1
ATOM 4668 O O . LEU A 1 628 ? -0.543 -2.918 -15.392 1.00 96.69 628 LEU A O 1
ATOM 4672 N N . ILE A 1 629 ? -1.098 -2.840 -13.214 1.00 95.75 629 ILE A N 1
ATOM 4673 C CA . ILE A 1 629 ? -0.529 -4.122 -12.809 1.00 95.75 629 ILE A CA 1
ATOM 4674 C C . ILE A 1 629 ? -1.656 -5.015 -12.286 1.00 95.75 629 ILE A C 1
ATOM 4676 O O . ILE A 1 629 ? -2.538 -4.556 -11.556 1.00 95.75 629 ILE A O 1
ATOM 4680 N N . VAL A 1 630 ? -1.637 -6.287 -12.663 1.00 96.44 630 VAL A N 1
ATOM 4681 C CA . VAL A 1 630 ? -2.534 -7.332 -12.164 1.00 96.44 630 VAL A CA 1
ATOM 4682 C C . VAL A 1 630 ? -1.683 -8.306 -11.356 1.00 96.44 630 VAL A C 1
ATOM 4684 O O . VAL A 1 630 ? -0.863 -9.008 -11.942 1.00 96.44 630 VAL A O 1
ATOM 4687 N N . PRO A 1 631 ? -1.818 -8.335 -10.024 1.00 94.44 631 PRO A N 1
ATOM 4688 C CA . PRO A 1 631 ? -1.196 -9.359 -9.190 1.00 94.44 631 PRO A CA 1
ATOM 4689 C C . PRO A 1 631 ? -1.826 -10.731 -9.458 1.00 94.44 631 PRO A C 1
ATOM 4691 O O . PRO A 1 631 ? -3.032 -10.816 -9.672 1.00 94.44 631 PRO A O 1
ATOM 4694 N N . TRP A 1 632 ? -1.058 -11.817 -9.367 1.00 94.06 632 TRP A N 1
ATOM 4695 C CA . TRP A 1 632 ? -1.576 -13.187 -9.482 1.00 94.06 632 TRP A CA 1
ATOM 4696 C C . TRP A 1 632 ? -2.737 -13.461 -8.512 1.00 94.06 632 TRP A C 1
ATOM 4698 O O . TRP A 1 632 ? -3.739 -14.068 -8.887 1.00 94.06 632 TRP A O 1
ATOM 4708 N N . ALA A 1 633 ? -2.652 -12.941 -7.284 1.00 87.12 633 ALA A N 1
ATOM 4709 C CA . ALA A 1 633 ? -3.695 -13.066 -6.268 1.00 87.12 633 ALA A CA 1
ATOM 4710 C C . ALA A 1 633 ? -4.991 -12.302 -6.591 1.00 87.12 633 ALA A C 1
ATOM 4712 O O . ALA A 1 633 ? -5.976 -12.486 -5.880 1.00 87.12 633 ALA A O 1
ATOM 4713 N N . ALA A 1 634 ? -5.017 -11.472 -7.643 1.00 86.50 634 ALA A N 1
ATOM 4714 C CA . ALA A 1 634 ? -6.263 -10.909 -8.161 1.00 86.50 634 ALA A CA 1
ATOM 4715 C C . ALA A 1 634 ? -7.191 -11.978 -8.759 1.00 86.50 634 ALA A C 1
ATOM 4717 O O . ALA A 1 634 ? -8.374 -11.709 -8.949 1.00 86.50 634 ALA A O 1
ATOM 4718 N N . GLY A 1 635 ? -6.673 -13.183 -9.019 1.00 87.38 635 GLY A N 1
ATOM 4719 C CA . GLY A 1 635 ? -7.446 -14.273 -9.592 1.00 87.38 635 GLY A CA 1
ATOM 4720 C C . GLY A 1 635 ? -7.888 -13.962 -11.019 1.00 87.38 635 GLY A C 1
ATOM 4721 O O . GLY A 1 635 ? -7.201 -13.262 -11.767 1.00 87.38 635 GLY A O 1
ATOM 4722 N N . GLU A 1 636 ? -9.036 -14.513 -11.400 1.00 89.94 636 GLU A N 1
ATOM 4723 C CA . GLU A 1 636 ? -9.650 -14.223 -12.691 1.00 89.94 636 GLU A CA 1
ATOM 4724 C C . GLU A 1 636 ? -10.066 -12.752 -12.756 1.00 89.94 636 GLU A C 1
ATOM 4726 O O . GLU A 1 636 ? -10.679 -12.217 -11.830 1.00 89.94 636 GLU A O 1
ATOM 4731 N N . CYS A 1 637 ? -9.742 -12.093 -13.866 1.00 91.44 637 CYS A N 1
ATOM 4732 C CA . CYS A 1 637 ? -10.124 -10.703 -14.090 1.00 91.44 637 CYS A CA 1
ATOM 4733 C C . CYS A 1 637 ? -11.049 -10.577 -15.299 1.00 91.44 637 CYS A C 1
ATOM 4735 O O . CYS A 1 637 ? -10.759 -11.119 -16.355 1.00 91.44 637 CYS A O 1
ATOM 4737 N N . VAL A 1 638 ? -12.134 -9.820 -15.190 1.00 92.94 638 VAL A N 1
ATOM 4738 C CA . VAL A 1 638 ? -13.105 -9.611 -16.268 1.00 92.94 638 VAL A CA 1
ATOM 4739 C C . VAL A 1 638 ? -12.883 -8.247 -16.906 1.00 92.94 638 VAL A C 1
ATOM 4741 O O . VAL A 1 638 ? -12.974 -7.223 -16.230 1.00 92.94 638 VAL A O 1
ATOM 4744 N N . VAL A 1 639 ? -12.613 -8.231 -18.211 1.00 96.88 639 VAL A N 1
ATOM 4745 C CA . VAL A 1 639 ? -12.518 -7.015 -19.029 1.00 96.88 639 VAL A CA 1
ATOM 4746 C C . VAL A 1 639 ? -13.790 -6.860 -19.848 1.00 96.88 639 VAL A C 1
ATOM 4748 O O . VAL A 1 639 ? -14.201 -7.794 -20.536 1.00 96.88 639 VAL A O 1
ATOM 4751 N N . SER A 1 640 ? -14.402 -5.681 -19.818 1.00 95.50 640 SER A N 1
ATOM 4752 C CA . SER A 1 640 ? -15.628 -5.402 -20.570 1.00 95.50 640 SER A CA 1
ATOM 4753 C C . SER A 1 640 ? -15.688 -3.965 -21.087 1.00 95.50 640 SER A C 1
ATOM 4755 O O . SER A 1 640 ? -14.879 -3.112 -20.716 1.00 95.50 640 SER A O 1
ATOM 4757 N N . GLY A 1 641 ? -16.653 -3.690 -21.967 1.00 94.56 641 GLY A N 1
ATOM 4758 C CA . GLY A 1 641 ? -16.826 -2.381 -22.604 1.00 94.56 641 GLY A CA 1
ATOM 4759 C C . GLY A 1 641 ? -16.043 -2.224 -23.911 1.00 94.56 641 GLY A C 1
ATOM 4760 O O . GLY A 1 641 ? -15.471 -3.176 -24.434 1.00 94.56 641 GLY A O 1
ATOM 4761 N N . GLY A 1 642 ? -16.043 -1.008 -24.463 1.00 96.44 642 GLY A N 1
ATOM 4762 C CA . GLY A 1 642 ? -15.430 -0.680 -25.756 1.00 96.44 642 GLY A CA 1
ATOM 4763 C C . GLY A 1 642 ? -13.929 -0.403 -25.671 1.00 96.44 642 GLY A C 1
ATOM 4764 O O . GLY A 1 642 ? -13.451 0.514 -26.337 1.00 96.44 642 GLY A O 1
ATOM 4765 N N . VAL A 1 643 ? -13.211 -1.140 -24.822 1.00 97.88 643 VAL A N 1
ATOM 4766 C CA . VAL A 1 643 ? -11.790 -0.934 -24.522 1.00 97.88 643 VAL A CA 1
ATOM 4767 C C . VAL A 1 643 ? -10.897 -1.846 -25.364 1.00 97.88 643 VAL A C 1
ATOM 4769 O O . VAL A 1 643 ? -11.262 -2.976 -25.681 1.00 97.88 643 VAL A O 1
ATOM 4772 N N . GLU A 1 644 ? -9.704 -1.372 -25.706 1.00 98.31 644 GLU A N 1
ATOM 4773 C CA . GLU A 1 644 ? -8.627 -2.186 -26.266 1.00 98.31 644 GLU A CA 1
ATOM 4774 C C . GLU A 1 644 ? -7.389 -2.054 -25.378 1.00 98.31 644 GLU A C 1
ATOM 4776 O O . GLU A 1 644 ? -6.943 -0.943 -25.073 1.00 98.31 644 GLU A O 1
ATOM 4781 N N . LEU A 1 645 ? -6.826 -3.183 -24.945 1.00 98.31 645 LEU A N 1
ATOM 4782 C CA . LEU A 1 645 ? -5.625 -3.203 -24.114 1.00 98.31 645 LEU A CA 1
ATOM 4783 C C . LEU A 1 645 ? -4.631 -4.272 -24.561 1.00 98.31 645 LEU A C 1
ATOM 4785 O O . LEU A 1 645 ? -5.005 -5.301 -25.123 1.00 98.31 645 LEU A O 1
ATOM 4789 N N . ILE A 1 646 ? -3.355 -4.016 -24.291 1.00 98.69 646 ILE A N 1
ATOM 4790 C CA . ILE A 1 646 ? -2.281 -4.998 -24.410 1.00 98.69 646 ILE A CA 1
ATOM 4791 C C . ILE A 1 646 ? -2.019 -5.566 -23.022 1.00 98.69 646 ILE A C 1
ATOM 4793 O O . ILE A 1 646 ? -1.791 -4.816 -22.072 1.00 98.69 646 ILE A O 1
ATOM 4797 N N . ARG A 1 647 ? -2.064 -6.889 -22.910 1.00 98.56 647 ARG A N 1
ATOM 4798 C CA . ARG A 1 647 ? -1.740 -7.642 -21.704 1.00 98.56 647 ARG A CA 1
ATOM 4799 C C . ARG A 1 647 ? -0.368 -8.278 -21.876 1.00 98.56 647 ARG A C 1
ATOM 4801 O O . ARG A 1 647 ? -0.208 -9.205 -22.666 1.00 98.56 647 ARG A O 1
ATOM 4808 N N . CYS A 1 648 ? 0.605 -7.783 -21.127 1.00 98.75 648 CYS A N 1
ATOM 4809 C CA . CYS A 1 648 ? 1.979 -8.269 -21.112 1.00 98.75 648 CYS A CA 1
ATOM 4810 C C . CYS A 1 648 ? 2.175 -9.208 -19.920 1.00 98.75 648 CYS A C 1
ATOM 4812 O O . CYS A 1 648 ? 1.786 -8.883 -18.796 1.00 98.75 648 CYS A O 1
ATOM 4814 N N . LEU A 1 649 ? 2.776 -10.365 -20.164 1.00 98.25 649 LEU A N 1
ATOM 4815 C CA . LEU A 1 649 ? 2.883 -11.464 -19.209 1.00 98.25 649 LEU A CA 1
ATOM 4816 C C . LEU A 1 649 ? 4.343 -11.909 -19.062 1.00 98.25 649 LEU A C 1
ATOM 4818 O O . LEU A 1 649 ? 5.100 -11.840 -20.037 1.00 98.25 649 LEU A O 1
ATOM 4822 N N . PRO A 1 650 ? 4.727 -12.412 -17.876 1.00 97.12 650 PRO A N 1
ATOM 4823 C CA . PRO A 1 650 ? 6.060 -12.950 -17.640 1.00 97.12 650 PRO A CA 1
ATOM 4824 C C . PRO A 1 650 ? 6.335 -14.206 -18.495 1.00 97.12 650 PRO A C 1
ATOM 4826 O O . PRO A 1 650 ? 5.421 -14.731 -19.156 1.00 97.12 650 PRO A O 1
ATOM 4829 N N . PRO A 1 651 ? 7.589 -14.712 -18.499 1.00 96.31 651 PRO A N 1
ATOM 4830 C CA . PRO A 1 651 ? 7.897 -16.011 -19.082 1.00 96.31 651 PRO A CA 1
ATOM 4831 C C . PRO A 1 651 ? 6.919 -17.091 -18.602 1.00 96.31 651 PRO A C 1
ATOM 4833 O O . PRO A 1 651 ? 6.600 -17.166 -17.417 1.00 96.31 651 PRO A O 1
ATOM 4836 N N . ARG A 1 652 ? 6.465 -17.954 -19.513 1.00 93.75 652 ARG A N 1
ATOM 4837 C CA . ARG A 1 652 ? 5.565 -19.063 -19.186 1.00 93.75 652 ARG A CA 1
ATOM 4838 C C . ARG A 1 652 ? 6.260 -20.039 -18.232 1.00 93.75 652 ARG A C 1
ATOM 4840 O O . ARG A 1 652 ? 7.368 -20.511 -18.511 1.00 93.75 652 ARG A O 1
ATOM 4847 N N . THR A 1 653 ? 5.598 -20.322 -17.117 1.00 86.94 653 THR A N 1
ATOM 4848 C CA . THR A 1 653 ? 6.117 -21.134 -16.011 1.00 86.94 653 THR A CA 1
ATOM 4849 C C . THR A 1 653 ? 5.904 -22.613 -16.218 1.00 86.94 653 THR A C 1
ATOM 4851 O O . THR A 1 653 ? 4.805 -22.984 -16.688 1.00 86.94 653 THR A O 1
#

Foldseek 3Di:
DEEEFAAKAWEKQFEDADDDPPDDGDTPDIDTAIDGLSLLLQLLLVLVVHAYEYEYEQEDDQSVVSVVRCVVVVHHYPYQYFYDHHWYKYWYFHPVRDIDIDTDAGDAGDPCSLVSSLVSSLVPDDPPADEYEYEDDHHHNHDLLSLLVSQLSQVVVVHAYEYEYAFSNLLNNQVSQGQEYAYALQRLVCSVVVVRPDDDDPPDDCLPVSQQVSQVVSVVSHHQKYKYQHQQQFIWMDHPQAIFTFGAFDADARALAQLSSSLVSQLSSCVVVVHDSVLSRLLSSLRSRQQRNDSDHSDGDPVSSVVRSVCSQQPPDDDGRLPPGQPLAKAFFDWQAAAFLAAAAPVLCVLQVHDPVPDGGHQKTKFCALFAAQPDPPRSFGAHPVGHTSVVNLLSPVCFFFNDVCCVPPNSDQQKIKMWGACQAKDFFWFWFQQVLCVVPPVDNGTKWKKWQFAWFDPQWKKFKAFQAQDDPVNLVVCLVVVVSVVSSVGTDIDGDHHGWMFTHHFQITMIGGHGTITMMMTGRYNGIQRSNPVSRHDDVCVNQVNDDPVSSNVRHDRGRDDTDIDDWDCPDAQKTWRDDPVCLQNKTKIKGFDPAKDKDAQGWKKKAWQADWWDKQNHIDHRSTIITNGSSNGIIMTGDRTIMMIIHGRDD

Sequence (653 aa):
MLVAGPNLALDRVVRIGELKVGEVQRFLSAEVVAGGKGVNVCRAVQILGHRARLVGLVPGRTGRAVADMLEEEGVQLRPVSCPGEIRAATIVLEESGRVTVLNEPGPPLPEGTWAEYERAVGESFEEGGDLLVCIGQVPDGAPPTAYADLVRMARHRGHRSLVDAAGILLAEALAAQPDFVAPNLVEAEEVLGGTAGQPTRNEGEDFRGRAVAAARKLHELGARTAIIKAGEHGAAFHGVEGSGWVPAPVADVVNPIGAGDSFVAALVSDLELGASLAEAMITAAAVAAASVEIDRPGVFDPARARAMAPSVLSGHHHTAPTVKLHFAKPLKVPPNPVMRPYQGGLAIAELRGQSLASGPTAPEDWIASTTPVFGAAPIGIGHLTDGRLFSDVIGADPATFLGPDHIARYGADPGLLVKLVDAGQRLPFHCHPDRGYAARHLEGRWGKTEAWIILSTRDDAAVGLGFKKDVPRSTLEDWVAIQDSSAMLGALNWYPVRPGEVFFVPGGVPHWVGEGIFLVAVQEASDLDLLLEWRGFVETQEEATMGLSWAVALDAVDLAARSIPAETPEHVREGVERLLGEHASTYFQAERIKPQGEVVLEPSFAVLVVTAGDGFLNGEPIRRGDTLIVPWAAGECVVSGGVELIRCLPPRT